Protein AF-A0A7X7E2N7-F1 (afdb_monomer_lite)

Structure (mmCIF, N/CA/C/O backbone):
data_AF-A0A7X7E2N7-F1
#
_entry.id   AF-A0A7X7E2N7-F1
#
loop_
_atom_site.group_PDB
_atom_site.id
_atom_site.type_symbol
_atom_site.label_atom_id
_atom_site.label_alt_id
_atom_site.label_comp_id
_atom_site.label_asym_id
_atom_site.label_entity_id
_atom_site.label_seq_id
_atom_site.pdbx_PDB_ins_code
_atom_site.Cartn_x
_atom_site.Cartn_y
_atom_site.Cartn_z
_atom_site.occupancy
_atom_site.B_iso_or_equiv
_atom_site.auth_seq_id
_atom_site.auth_comp_id
_atom_site.auth_asym_id
_atom_site.auth_atom_id
_atom_site.pdbx_PDB_model_num
ATOM 1 N N . PHE A 1 1 ? 49.249 -24.621 -58.597 1.00 88.44 1 PHE A N 1
ATOM 2 C CA . PHE A 1 1 ? 50.217 -24.318 -57.526 1.00 88.44 1 PHE A CA 1
ATOM 3 C C . PHE A 1 1 ? 51.437 -25.169 -57.790 1.00 88.44 1 PHE A C 1
ATOM 5 O O . PHE A 1 1 ? 51.262 -26.359 -58.023 1.00 88.44 1 PHE A O 1
ATOM 12 N N . GLU A 1 2 ? 52.615 -24.564 -57.828 1.00 88.25 2 GLU A N 1
ATOM 13 C CA . GLU A 1 2 ? 53.865 -25.257 -58.144 1.00 88.25 2 GLU A CA 1
ATOM 14 C C . GLU A 1 2 ? 54.800 -25.281 -56.936 1.00 88.25 2 GLU A C 1
ATOM 16 O O . GLU A 1 2 ? 55.259 -26.348 -56.537 1.00 88.25 2 GLU A O 1
ATOM 21 N N . SER A 1 3 ? 55.047 -24.126 -56.313 1.00 88.25 3 SER A N 1
ATOM 22 C CA . SER A 1 3 ? 55.969 -24.046 -55.184 1.00 88.25 3 SER A CA 1
ATOM 23 C C . SER A 1 3 ? 55.668 -22.880 -54.244 1.00 88.25 3 SER A C 1
ATOM 25 O O . SER A 1 3 ? 54.955 -21.927 -54.576 1.00 88.25 3 SER A O 1
ATOM 27 N N . LYS A 1 4 ? 56.218 -22.988 -53.031 1.00 90.25 4 LYS A N 1
ATOM 28 C CA . LYS A 1 4 ? 56.253 -21.931 -52.022 1.00 90.25 4 LYS A CA 1
ATOM 29 C C . LYS A 1 4 ? 57.708 -21.670 -51.645 1.00 90.25 4 LYS A C 1
ATOM 31 O O . LYS A 1 4 ? 58.388 -22.587 -51.190 1.00 90.25 4 LYS A O 1
ATOM 36 N N . ILE A 1 5 ? 58.147 -20.425 -51.773 1.00 87.94 5 ILE A N 1
ATOM 37 C CA . ILE A 1 5 ? 59.487 -19.965 -51.399 1.00 87.94 5 ILE A CA 1
ATOM 38 C C . ILE A 1 5 ? 59.343 -19.090 -50.155 1.00 87.94 5 ILE A C 1
ATOM 40 O O . ILE A 1 5 ? 58.455 -18.244 -50.083 1.00 87.94 5 ILE A O 1
ATOM 44 N N . SER A 1 6 ? 60.167 -19.332 -49.138 1.00 86.44 6 SER A N 1
ATOM 45 C CA . SER A 1 6 ? 60.162 -18.536 -47.904 1.00 86.44 6 SER A CA 1
ATOM 46 C C . SER A 1 6 ? 61.447 -17.728 -47.847 1.00 86.44 6 SER A C 1
ATOM 48 O O . SER A 1 6 ? 62.524 -18.308 -47.985 1.00 86.44 6 SER A O 1
ATOM 50 N N . ALA A 1 7 ? 61.339 -16.415 -47.665 1.00 85.12 7 ALA A N 1
ATOM 51 C CA . ALA A 1 7 ? 62.509 -15.563 -47.530 1.00 85.12 7 ALA A CA 1
ATOM 52 C C . ALA A 1 7 ? 63.216 -15.814 -46.179 1.00 85.12 7 ALA A C 1
ATOM 54 O O . ALA A 1 7 ? 62.546 -16.088 -45.175 1.00 85.12 7 ALA A O 1
ATOM 55 N N . PRO A 1 8 ? 64.555 -15.687 -46.104 1.00 78.56 8 PRO A N 1
ATOM 56 C CA . PRO A 1 8 ? 65.302 -15.817 -44.848 1.00 78.56 8 PRO A CA 1
ATOM 57 C C . PRO A 1 8 ? 64.934 -14.774 -43.784 1.00 78.56 8 PRO A C 1
ATOM 59 O O . PRO A 1 8 ? 65.150 -15.009 -42.597 1.00 78.56 8 PRO A O 1
ATOM 62 N N . ASN A 1 9 ? 64.342 -13.644 -44.187 1.00 76.50 9 ASN A N 1
ATOM 63 C CA . ASN A 1 9 ? 63.790 -12.656 -43.261 1.00 76.50 9 ASN A CA 1
ATOM 64 C C . ASN A 1 9 ? 62.534 -13.170 -42.525 1.00 76.50 9 ASN A C 1
ATOM 66 O O . ASN A 1 9 ? 62.132 -12.582 -41.535 1.00 76.50 9 ASN A O 1
ATOM 70 N N . GLY A 1 10 ? 61.900 -14.267 -42.946 1.00 78.12 10 GLY A N 1
ATOM 71 C CA . GLY A 1 10 ? 60.706 -14.808 -42.289 1.00 78.12 10 GLY A CA 1
ATOM 72 C C . GLY A 1 10 ? 59.419 -13.984 -42.462 1.00 78.12 10 GLY A C 1
ATOM 73 O O . GLY A 1 10 ? 58.369 -14.448 -42.010 1.00 78.12 10 GLY A O 1
ATOM 74 N N . GLU A 1 11 ? 59.484 -12.823 -43.123 1.00 83.00 11 GLU A N 1
ATOM 75 C CA . GLU A 1 11 ? 58.370 -11.899 -43.396 1.00 83.00 11 GLU A CA 1
ATOM 76 C C . GLU A 1 11 ? 57.688 -12.204 -44.721 1.00 83.00 11 GLU A C 1
ATOM 78 O O . GLU A 1 11 ? 56.456 -12.192 -44.795 1.00 83.00 11 GLU A O 1
ATOM 83 N N . ASP A 1 12 ? 58.483 -12.531 -45.740 1.00 87.31 12 ASP A N 1
ATOM 84 C CA . ASP A 1 12 ? 58.002 -12.657 -47.107 1.00 87.31 12 ASP A CA 1
ATOM 85 C C . ASP A 1 12 ? 57.878 -14.119 -47.539 1.00 87.31 12 ASP A C 1
ATOM 87 O O . ASP A 1 12 ? 58.777 -14.952 -47.372 1.00 87.31 12 ASP A O 1
ATOM 91 N N . TYR A 1 13 ? 56.741 -14.422 -48.157 1.00 89.00 13 TYR A N 1
ATOM 92 C CA . TYR A 1 13 ? 56.461 -15.708 -48.777 1.00 89.00 13 TYR A CA 1
ATOM 93 C C . TYR A 1 13 ? 56.105 -15.499 -50.238 1.00 89.00 13 TYR A C 1
ATOM 95 O O . TYR A 1 13 ? 55.220 -14.712 -50.558 1.00 89.00 13 TYR A O 1
ATOM 103 N N . GLN A 1 14 ? 56.745 -16.253 -51.122 1.00 89.44 14 GLN A N 1
ATOM 104 C CA . GLN A 1 14 ? 56.416 -16.271 -52.536 1.00 89.44 14 GLN A CA 1
ATOM 105 C C . GLN A 1 14 ? 55.641 -17.539 -52.872 1.00 89.44 14 GLN A C 1
ATOM 107 O O . GLN A 1 14 ? 56.080 -18.645 -52.553 1.00 89.44 14 GLN A O 1
ATOM 112 N N . TYR A 1 15 ? 54.497 -17.392 -53.529 1.00 91.25 15 TYR A N 1
ATOM 113 C CA . TYR A 1 15 ? 53.698 -18.499 -54.038 1.00 91.25 15 TYR A CA 1
ATOM 114 C C . TYR A 1 15 ? 53.733 -18.483 -55.560 1.00 91.25 15 TYR A C 1
ATOM 116 O O . TYR A 1 15 ? 53.374 -17.485 -56.185 1.00 91.25 15 TYR A O 1
ATOM 124 N N . VAL A 1 16 ? 54.154 -19.599 -56.146 1.00 90.94 16 VAL A N 1
ATOM 125 C CA . VAL A 1 16 ? 54.342 -19.742 -57.588 1.00 90.94 16 VAL A CA 1
ATOM 126 C C . VAL A 1 16 ? 53.242 -20.634 -58.153 1.00 90.94 16 VAL A C 1
ATOM 128 O O . VAL A 1 16 ? 52.988 -21.745 -57.669 1.00 90.94 16 VAL A O 1
ATOM 131 N N . PHE A 1 17 ? 52.566 -20.142 -59.186 1.00 91.50 17 PHE A N 1
ATOM 132 C CA . PHE A 1 17 ? 51.506 -20.845 -59.893 1.00 91.50 17 PHE A CA 1
ATOM 133 C C . PHE A 1 17 ? 51.853 -20.931 -61.371 1.00 91.50 17 PHE A C 1
ATOM 135 O O . PHE A 1 17 ? 51.845 -19.923 -62.067 1.00 91.50 17 PHE A O 1
ATOM 142 N N . TYR A 1 18 ? 52.094 -22.143 -61.856 1.00 90.38 18 TYR A N 1
ATOM 143 C CA . TYR A 1 18 ? 52.376 -22.389 -63.262 1.00 90.38 18 TYR A CA 1
ATOM 144 C C . TYR A 1 18 ? 51.200 -23.062 -63.969 1.00 90.38 18 TYR A C 1
ATOM 146 O O . TYR A 1 18 ? 50.598 -24.004 -63.444 1.00 90.38 18 TYR A O 1
ATOM 154 N N . ASN A 1 19 ? 50.877 -22.561 -65.160 1.00 90.00 19 ASN A N 1
ATOM 155 C CA . ASN A 1 19 ? 49.912 -23.147 -66.078 1.00 90.00 19 ASN A CA 1
ATOM 156 C C . ASN A 1 19 ? 50.657 -23.802 -67.249 1.00 90.00 19 ASN A C 1
ATOM 158 O O . ASN A 1 19 ? 51.268 -23.120 -68.070 1.00 90.00 19 ASN A O 1
ATOM 162 N N . GLN A 1 20 ? 50.559 -25.129 -67.336 1.00 82.50 20 GLN A N 1
ATOM 163 C CA . GLN A 1 20 ? 51.246 -25.932 -68.348 1.00 82.50 20 GLN A CA 1
ATOM 164 C C . GLN A 1 20 ? 50.725 -25.699 -69.774 1.00 82.50 20 GLN A C 1
ATOM 166 O O . GLN A 1 20 ? 51.493 -25.855 -70.717 1.00 82.50 20 GLN A O 1
ATOM 171 N N . ASN A 1 21 ? 49.452 -25.326 -69.943 1.00 82.56 21 ASN A N 1
ATOM 172 C CA . ASN A 1 21 ? 48.845 -25.178 -71.271 1.00 82.56 21 ASN A CA 1
ATOM 173 C C . ASN A 1 21 ? 49.310 -23.899 -71.975 1.00 82.56 21 ASN A C 1
ATOM 175 O O . ASN A 1 21 ? 49.586 -23.919 -73.170 1.00 82.56 21 ASN A O 1
ATOM 179 N N . ASP A 1 22 ? 49.418 -22.806 -71.217 1.00 81.50 22 ASP A N 1
ATOM 180 C CA . ASP A 1 22 ? 49.741 -21.477 -71.750 1.00 81.50 22 ASP A CA 1
ATOM 181 C C . ASP A 1 22 ? 51.204 -21.074 -71.488 1.00 81.50 22 ASP A C 1
ATOM 183 O O . ASP A 1 22 ? 51.667 -20.041 -71.965 1.00 81.50 22 ASP A O 1
ATOM 187 N N . GLY A 1 23 ? 51.945 -21.862 -70.698 1.00 83.25 23 GLY A N 1
ATOM 188 C CA . GLY A 1 23 ? 53.323 -21.559 -70.300 1.00 83.25 23 GLY A CA 1
ATOM 189 C C . GLY A 1 23 ? 53.454 -20.337 -69.382 1.00 83.25 23 GLY A C 1
ATOM 190 O O . GLY A 1 23 ? 54.549 -19.801 -69.228 1.00 83.25 23 GLY A O 1
ATOM 191 N N . ILE A 1 24 ? 52.352 -19.884 -68.778 1.00 88.19 24 ILE A N 1
ATOM 192 C CA . ILE A 1 24 ? 52.303 -18.694 -67.923 1.00 88.19 24 ILE A CA 1
ATOM 193 C C . ILE A 1 24 ? 52.565 -19.087 -66.468 1.00 88.19 24 ILE A C 1
ATOM 195 O O . ILE A 1 24 ? 51.951 -20.007 -65.925 1.00 88.19 24 ILE A O 1
ATOM 199 N N . CYS A 1 25 ? 53.442 -18.331 -65.820 1.00 89.75 25 CYS A N 1
ATOM 200 C CA . CYS A 1 25 ? 53.731 -18.369 -64.399 1.00 89.75 25 CYS A CA 1
ATOM 201 C C . CYS A 1 25 ? 53.221 -17.087 -63.723 1.00 89.75 25 CYS A C 1
ATOM 203 O O . CYS A 1 25 ? 53.472 -15.974 -64.189 1.00 89.75 25 CYS A O 1
ATOM 205 N N . VAL A 1 26 ? 52.500 -17.251 -62.616 1.00 91.25 26 VAL A N 1
ATOM 206 C CA . VAL A 1 26 ? 52.047 -16.168 -61.744 1.00 91.25 26 VAL A CA 1
ATOM 207 C C . VAL A 1 26 ? 52.734 -16.319 -60.398 1.00 91.25 26 VAL A C 1
ATOM 209 O O . VAL A 1 26 ? 52.592 -17.339 -59.722 1.00 91.25 26 VAL A O 1
ATOM 212 N N . ILE A 1 27 ? 53.461 -15.281 -60.008 1.00 91.00 27 ILE A N 1
ATOM 213 C CA . ILE A 1 27 ? 54.219 -15.220 -58.768 1.00 91.00 27 ILE A CA 1
ATOM 214 C C . ILE A 1 27 ? 53.540 -14.199 -57.851 1.00 91.00 27 ILE A C 1
ATOM 216 O O . ILE A 1 27 ? 53.395 -13.026 -58.201 1.00 91.00 27 ILE A O 1
ATOM 220 N N . LEU A 1 28 ? 53.109 -14.660 -56.679 1.00 91.38 28 LEU A N 1
ATOM 221 C CA . LEU A 1 28 ? 52.472 -13.844 -55.649 1.00 91.38 28 LEU A CA 1
ATOM 222 C C . LEU A 1 28 ? 53.408 -13.709 -54.453 1.00 91.38 28 LEU A C 1
ATOM 224 O O . LEU A 1 28 ? 53.694 -14.704 -53.788 1.00 91.38 28 LEU A O 1
ATOM 228 N N . SER A 1 29 ? 53.848 -12.488 -54.163 1.00 89.25 29 SER A N 1
ATOM 229 C CA . SER A 1 29 ? 54.588 -12.177 -52.940 1.00 89.25 29 SER A CA 1
ATOM 230 C C . SER A 1 29 ? 53.603 -11.764 -51.850 1.00 89.25 29 SER A C 1
ATOM 232 O O . SER A 1 29 ? 52.758 -10.899 -52.067 1.00 89.25 29 SER A O 1
ATOM 234 N N . TYR A 1 30 ? 53.680 -12.413 -50.695 1.00 88.38 30 TYR A N 1
ATOM 235 C CA . TYR A 1 30 ? 52.853 -12.148 -49.526 1.00 88.38 30 TYR A CA 1
ATOM 236 C C . TYR A 1 30 ? 53.739 -11.726 -48.360 1.00 88.38 30 TYR A C 1
ATOM 238 O O . TYR A 1 30 ? 54.593 -12.509 -47.933 1.00 88.38 30 TYR A O 1
ATOM 246 N N . ASN A 1 31 ? 53.486 -10.535 -47.822 1.00 86.81 31 ASN A N 1
ATOM 247 C CA . ASN A 1 31 ? 54.137 -10.058 -46.611 1.00 86.81 31 ASN A CA 1
ATOM 248 C C . ASN A 1 31 ? 53.268 -10.382 -45.388 1.00 86.81 31 ASN A C 1
ATOM 250 O O . ASN A 1 31 ? 52.104 -9.980 -45.294 1.00 86.81 31 ASN A O 1
ATOM 254 N N . CYS A 1 32 ? 53.836 -11.127 -44.441 1.00 84.38 32 CYS A N 1
ATOM 255 C CA . CYS A 1 32 ? 53.132 -11.606 -43.255 1.00 84.38 32 CYS A CA 1
ATOM 256 C C . CYS A 1 32 ? 52.776 -10.478 -42.274 1.00 84.38 32 CYS A C 1
ATOM 258 O O . CYS A 1 32 ? 51.714 -10.529 -41.655 1.00 84.38 32 CYS A O 1
ATOM 260 N N . ILE A 1 33 ? 53.633 -9.458 -42.150 1.00 81.94 33 ILE A N 1
ATOM 261 C CA . ILE A 1 33 ? 53.433 -8.332 -41.228 1.00 81.94 33 ILE A CA 1
ATOM 262 C C . ILE A 1 33 ? 52.341 -7.406 -41.757 1.00 81.94 33 ILE A C 1
ATOM 264 O O . ILE A 1 33 ? 51.428 -7.038 -41.022 1.00 81.94 33 ILE A O 1
ATOM 268 N N . GLU A 1 34 ? 52.410 -7.045 -43.037 1.00 82.31 34 GLU A N 1
ATOM 269 C CA . GLU A 1 34 ? 51.413 -6.187 -43.678 1.00 82.31 34 GLU A CA 1
ATOM 270 C C . GLU A 1 34 ? 50.100 -6.912 -43.991 1.00 82.31 34 GLU A C 1
ATOM 272 O O . GLU A 1 34 ? 49.089 -6.251 -44.228 1.00 82.31 34 GLU A O 1
ATOM 277 N N . GLN A 1 35 ? 50.110 -8.250 -43.984 1.00 79.94 35 GLN A N 1
ATOM 278 C CA . GLN A 1 35 ? 48.997 -9.114 -44.396 1.00 79.94 35 GLN A CA 1
ATOM 279 C C . GLN A 1 35 ? 48.480 -8.781 -45.796 1.00 79.94 35 GLN A C 1
ATOM 281 O O . GLN A 1 35 ? 47.276 -8.773 -46.064 1.00 79.94 35 GLN A O 1
ATOM 286 N N . LYS A 1 36 ? 49.412 -8.494 -46.703 1.00 83.50 36 LYS A N 1
ATOM 287 C CA . LYS A 1 36 ? 49.116 -8.012 -48.046 1.00 83.50 36 LYS A CA 1
ATOM 288 C C . LYS A 1 36 ? 49.822 -8.866 -49.088 1.00 83.50 36 LYS A C 1
ATOM 290 O O . LYS A 1 36 ? 50.952 -9.309 -48.893 1.00 83.50 36 LYS A O 1
ATOM 295 N N . ILE A 1 37 ? 49.121 -9.098 -50.194 1.00 86.19 37 ILE A N 1
ATOM 296 C CA . ILE A 1 37 ? 49.697 -9.663 -51.413 1.00 86.19 37 ILE A CA 1
ATOM 297 C C . ILE A 1 37 ? 50.108 -8.492 -52.306 1.00 86.19 37 ILE A C 1
ATOM 299 O O . ILE A 1 37 ? 49.290 -7.611 -52.590 1.00 86.19 37 ILE A O 1
ATOM 303 N N . ASP A 1 38 ? 51.366 -8.482 -52.729 1.00 84.81 38 ASP A N 1
ATOM 304 C CA . ASP A 1 38 ? 51.886 -7.498 -53.672 1.00 84.81 38 ASP A CA 1
ATOM 305 C C . ASP A 1 38 ? 51.352 -7.724 -55.087 1.00 84.81 38 ASP A C 1
ATOM 307 O O . ASP A 1 38 ? 50.718 -8.734 -55.398 1.00 84.81 38 ASP A O 1
ATOM 311 N N . THR A 1 39 ? 51.613 -6.758 -55.969 1.00 85.06 39 THR A N 1
ATOM 312 C CA . THR A 1 39 ? 51.197 -6.843 -57.373 1.00 85.06 39 THR A CA 1
ATOM 313 C C . THR A 1 39 ? 51.708 -8.153 -57.993 1.00 85.06 39 THR A C 1
ATOM 315 O O . THR A 1 39 ? 52.923 -8.358 -58.027 1.00 85.06 39 THR A O 1
ATOM 318 N N . PRO A 1 40 ? 50.817 -9.030 -58.497 1.00 88.81 40 PRO A N 1
ATOM 319 C CA . PRO A 1 40 ? 51.213 -10.310 -59.073 1.00 88.81 40 PRO A CA 1
ATOM 320 C C . PRO A 1 40 ? 52.209 -10.135 -60.219 1.00 88.81 40 PRO A C 1
ATOM 322 O O . PRO A 1 40 ? 51.950 -9.391 -61.169 1.00 88.81 40 PRO A O 1
ATOM 325 N N . LEU A 1 41 ? 53.325 -10.859 -60.166 1.00 88.56 41 LEU A N 1
ATOM 326 C CA . LEU A 1 41 ? 54.289 -10.889 -61.260 1.00 88.56 41 LEU A CA 1
ATOM 327 C C . LEU A 1 41 ? 53.883 -12.000 -62.230 1.00 88.56 41 LEU A C 1
ATOM 329 O O . LEU A 1 41 ? 53.875 -13.177 -61.875 1.00 88.56 41 LEU A O 1
ATOM 333 N N . ILE A 1 42 ? 53.518 -11.613 -63.452 1.00 89.19 42 ILE A N 1
ATOM 334 C CA . ILE A 1 42 ? 53.109 -12.536 -64.516 1.00 89.19 42 ILE A CA 1
ATOM 335 C C . ILE A 1 42 ? 54.256 -12.661 -65.519 1.00 89.19 42 ILE A C 1
ATOM 337 O O . ILE A 1 42 ? 54.611 -11.690 -66.196 1.00 89.19 42 ILE A O 1
ATOM 341 N N . CYS A 1 43 ? 54.819 -13.859 -65.631 1.00 89.38 43 CYS A N 1
ATOM 342 C CA . CYS A 1 43 ? 55.962 -14.176 -66.484 1.00 89.38 43 CYS A CA 1
ATOM 343 C C . CYS A 1 43 ? 55.756 -15.517 -67.209 1.00 89.38 43 CYS A C 1
ATOM 345 O O . CYS A 1 43 ? 54.814 -16.241 -66.927 1.00 89.38 43 CYS A O 1
ATOM 347 N N . HIS A 1 44 ? 56.620 -15.849 -68.165 1.00 88.69 44 HIS A N 1
ATOM 348 C CA . HIS A 1 44 ? 56.610 -17.134 -68.890 1.00 88.69 44 HIS A CA 1
ATOM 349 C C . HIS A 1 44 ? 57.790 -18.035 -68.487 1.00 88.69 44 HIS A C 1
ATOM 351 O O . HIS A 1 44 ? 57.910 -19.172 -68.928 1.00 88.69 44 HIS A O 1
ATOM 357 N N . GLY A 1 45 ? 58.672 -17.520 -67.632 1.00 86.88 45 GLY A N 1
ATOM 358 C CA . GLY A 1 45 ? 59.757 -18.250 -66.995 1.00 86.88 45 GLY A CA 1
ATOM 359 C C . GLY A 1 45 ? 60.427 -17.358 -65.959 1.00 86.88 45 GLY A C 1
ATOM 360 O O . GLY A 1 45 ? 60.437 -16.133 -66.109 1.00 86.88 45 GLY A O 1
ATOM 361 N N . PHE A 1 46 ? 60.965 -17.959 -64.904 1.00 90.31 46 PHE A N 1
ATOM 362 C CA . PHE A 1 46 ? 61.772 -17.244 -63.925 1.00 90.31 46 PHE A CA 1
ATOM 363 C C . PHE A 1 46 ? 62.895 -18.126 -63.385 1.00 90.31 46 PHE A C 1
ATOM 365 O O . PHE A 1 46 ? 62.813 -19.352 -63.444 1.00 90.31 46 PHE A O 1
ATOM 372 N N . SER A 1 47 ? 63.938 -17.492 -62.859 1.00 90.12 47 SER A N 1
ATOM 373 C CA . SER A 1 47 ? 65.005 -18.154 -62.110 1.00 90.12 47 SER A CA 1
ATOM 374 C C . SER A 1 47 ? 65.370 -17.297 -60.908 1.00 90.12 47 SER A C 1
ATOM 376 O O . SER A 1 47 ? 65.464 -16.078 -61.038 1.00 90.12 47 SER A O 1
ATOM 378 N N . LEU A 1 48 ? 65.578 -17.930 -59.756 1.00 89.06 48 LEU A N 1
ATOM 379 C CA . LEU A 1 48 ? 65.986 -17.280 -58.513 1.00 89.06 48 LEU A CA 1
ATOM 380 C C . LEU A 1 48 ? 67.403 -17.734 -58.156 1.00 89.06 48 LEU A C 1
ATOM 382 O O . LEU A 1 48 ? 67.665 -18.935 -58.098 1.00 89.06 48 LEU A O 1
ATOM 386 N N . PHE A 1 49 ? 68.308 -16.785 -57.946 1.00 89.12 49 PHE A N 1
ATOM 387 C CA . PHE A 1 49 ? 69.692 -17.042 -57.561 1.00 89.12 49 PHE A CA 1
ATOM 388 C C . PHE A 1 49 ? 69.879 -16.997 -56.043 1.00 89.12 49 PHE A C 1
ATOM 390 O O . PHE A 1 49 ? 69.093 -16.392 -55.315 1.00 89.12 49 PHE A O 1
ATOM 397 N N . ASP A 1 50 ? 70.965 -17.610 -55.562 1.00 85.25 50 ASP A N 1
ATOM 398 C CA . ASP A 1 50 ? 71.248 -17.732 -54.127 1.00 85.25 50 ASP A CA 1
ATOM 399 C C . ASP A 1 50 ? 71.336 -16.376 -53.406 1.00 85.25 50 ASP A C 1
ATOM 401 O O . ASP A 1 50 ? 70.968 -16.288 -52.235 1.00 85.25 50 ASP A O 1
ATOM 405 N N . ASN A 1 51 ? 71.769 -15.325 -54.109 1.00 82.06 51 ASN A N 1
ATOM 406 C CA . ASN A 1 51 ? 71.896 -13.947 -53.621 1.00 82.06 51 ASN A CA 1
ATOM 407 C C . ASN A 1 51 ? 70.579 -13.143 -53.621 1.00 82.06 51 ASN A C 1
ATOM 409 O O . ASN A 1 51 ? 70.596 -11.949 -53.313 1.00 82.06 51 ASN A O 1
ATOM 413 N N . GLY A 1 52 ? 69.456 -13.769 -53.982 1.00 84.56 52 GLY A N 1
ATOM 414 C CA . GLY A 1 52 ? 68.144 -13.127 -54.064 1.00 84.56 52 GLY A CA 1
ATOM 415 C C . GLY A 1 52 ? 67.871 -12.391 -55.377 1.00 84.56 52 GLY A C 1
ATOM 416 O O . GLY A 1 52 ? 66.802 -11.791 -55.516 1.00 84.56 52 GLY A O 1
ATOM 417 N N . GLU A 1 53 ? 68.781 -12.429 -56.356 1.00 89.00 53 GLU A N 1
ATOM 418 C CA . GLU A 1 53 ? 68.496 -11.928 -57.704 1.00 89.00 53 GLU A CA 1
ATOM 419 C C . GLU A 1 53 ? 67.502 -12.859 -58.411 1.00 89.00 53 GLU A C 1
ATOM 421 O O . GLU A 1 53 ? 67.703 -14.069 -58.509 1.00 89.00 53 GLU A O 1
ATOM 426 N N . MET A 1 54 ? 66.416 -12.290 -58.926 1.00 89.81 54 MET A N 1
ATOM 427 C CA . MET A 1 54 ? 65.379 -13.002 -59.661 1.00 89.81 54 MET A CA 1
ATOM 428 C C . MET A 1 54 ? 65.330 -12.505 -61.103 1.00 89.81 54 MET A C 1
ATOM 430 O O . MET A 1 54 ? 65.095 -11.323 -61.363 1.00 89.81 54 MET A O 1
ATOM 434 N N . LEU A 1 55 ? 65.513 -13.421 -62.051 1.00 90.94 55 LEU A N 1
ATOM 435 C CA . LEU A 1 55 ? 65.316 -13.160 -63.472 1.00 90.94 55 LEU A CA 1
ATOM 436 C C . LEU A 1 55 ? 63.892 -13.515 -63.858 1.00 90.94 55 LEU A C 1
ATOM 438 O O . LEU A 1 55 ? 63.455 -14.640 -63.631 1.00 90.94 55 LEU A O 1
ATOM 442 N N . LEU A 1 56 ? 63.196 -12.576 -64.490 1.00 89.75 56 LEU A N 1
ATOM 443 C CA . LEU 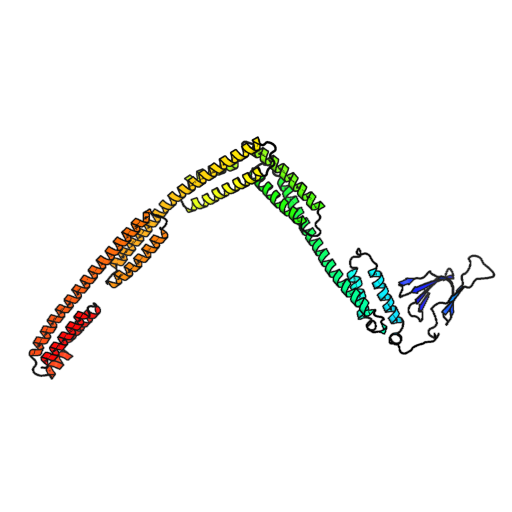A 1 56 ? 61.875 -12.784 -65.064 1.00 89.75 56 LEU A CA 1
ATOM 444 C C . LEU A 1 56 ? 61.955 -12.689 -66.583 1.00 89.75 56 LEU A C 1
ATOM 446 O O . LEU A 1 56 ? 62.423 -11.694 -67.143 1.00 89.75 56 LEU A O 1
ATOM 450 N N . PHE A 1 57 ? 61.431 -13.712 -67.245 1.00 88.50 57 PHE A N 1
ATOM 451 C CA . PHE A 1 57 ? 61.227 -13.728 -68.682 1.00 88.50 57 PHE A CA 1
ATOM 452 C C . PHE A 1 57 ? 59.748 -13.527 -68.993 1.00 88.50 57 PHE A C 1
ATOM 454 O O . PHE A 1 57 ? 58.888 -14.267 -68.510 1.00 88.50 57 PHE A O 1
ATOM 461 N N . LYS A 1 58 ? 59.438 -12.544 -69.837 1.00 84.94 58 LYS A N 1
ATOM 462 C CA . LYS A 1 58 ? 58.081 -12.315 -70.329 1.00 84.94 58 LYS A CA 1
ATOM 463 C C . LYS A 1 58 ? 58.073 -12.461 -71.845 1.00 84.94 58 LYS A C 1
ATOM 465 O O . LYS A 1 58 ? 58.682 -11.656 -72.543 1.00 84.94 58 LYS A O 1
ATOM 470 N N . ALA A 1 59 ? 57.386 -13.489 -72.336 1.00 80.94 59 ALA A N 1
ATOM 471 C CA . ALA A 1 59 ? 57.160 -13.654 -73.761 1.00 80.94 59 ALA A CA 1
ATOM 472 C C . ALA A 1 59 ? 56.235 -12.545 -74.282 1.00 80.94 59 ALA A C 1
ATOM 474 O O . ALA A 1 59 ? 55.304 -12.110 -73.597 1.00 80.94 59 ALA A O 1
ATOM 475 N N . GLU A 1 60 ? 56.516 -12.088 -75.497 1.00 78.38 60 GLU A N 1
ATOM 476 C CA . GLU A 1 60 ? 55.648 -11.179 -76.238 1.00 78.38 60 GLU A CA 1
ATOM 477 C C . GLU A 1 60 ? 54.706 -11.988 -77.139 1.00 78.38 60 GLU A C 1
ATOM 479 O O . GLU A 1 60 ? 55.015 -13.118 -77.512 1.00 78.38 60 GLU A O 1
ATOM 484 N N . ALA A 1 61 ? 53.548 -11.417 -77.484 1.00 75.88 61 ALA A N 1
ATOM 485 C CA . ALA A 1 61 ? 52.527 -12.114 -78.272 1.00 75.88 61 ALA A CA 1
ATOM 486 C C . ALA A 1 61 ? 52.968 -12.420 -79.718 1.00 75.88 61 ALA A C 1
ATOM 488 O O . ALA A 1 61 ? 52.438 -13.336 -80.341 1.00 75.88 61 ALA A O 1
ATOM 489 N N . GLU A 1 62 ? 53.938 -11.668 -80.248 1.00 78.81 62 GLU A N 1
ATOM 490 C CA . GLU A 1 62 ? 54.498 -11.863 -81.585 1.00 78.81 62 GLU A CA 1
ATOM 491 C C . GLU A 1 62 ? 55.940 -12.397 -81.498 1.00 78.81 62 GLU A C 1
ATOM 493 O O . GLU A 1 62 ? 56.714 -11.918 -80.664 1.00 78.81 62 GLU A O 1
ATOM 498 N N . PRO A 1 63 ? 56.348 -13.347 -82.361 1.00 79.25 63 PRO A N 1
ATOM 499 C CA . PRO A 1 63 ? 57.722 -13.844 -82.397 1.00 79.25 63 PRO A CA 1
ATOM 500 C C . PRO A 1 63 ? 58.733 -12.732 -82.709 1.00 79.25 63 PRO A C 1
ATOM 502 O O . PRO A 1 63 ? 58.587 -12.007 -83.695 1.00 79.25 63 PRO A O 1
ATOM 505 N N . ARG A 1 64 ? 59.794 -12.620 -81.903 1.00 79.06 64 ARG A N 1
ATOM 506 C CA . ARG A 1 64 ? 60.885 -11.652 -82.098 1.00 79.06 64 ARG A CA 1
ATOM 507 C C . ARG A 1 64 ? 62.246 -12.297 -81.861 1.00 79.06 64 ARG A C 1
ATOM 509 O O . ARG A 1 64 ? 62.363 -13.261 -81.118 1.00 79.06 64 ARG A O 1
ATOM 516 N N . ASN A 1 65 ? 63.282 -11.725 -82.474 1.00 78.50 65 ASN A N 1
ATOM 517 C CA . ASN A 1 65 ? 64.666 -12.205 -82.350 1.00 78.50 65 ASN A CA 1
ATOM 518 C C . ASN A 1 65 ? 65.370 -11.730 -81.066 1.00 78.50 65 ASN A C 1
ATOM 520 O O . ASN A 1 65 ? 66.455 -12.208 -80.749 1.00 78.50 65 ASN A O 1
ATOM 524 N N . SER A 1 66 ? 64.790 -10.761 -80.356 1.00 80.62 66 SER A N 1
ATOM 525 C CA . SER A 1 66 ? 65.314 -10.217 -79.104 1.00 80.62 66 SER A CA 1
ATOM 526 C C . SER A 1 66 ? 64.205 -10.225 -78.063 1.00 80.62 66 SER A C 1
ATOM 528 O O . SER A 1 66 ? 63.081 -9.816 -78.361 1.00 80.62 66 SER A O 1
ATOM 530 N N . HIS A 1 67 ? 64.528 -10.679 -76.855 1.00 81.62 67 HIS A N 1
ATOM 531 C CA . HIS A 1 67 ? 63.609 -10.713 -75.728 1.00 81.62 67 HIS A CA 1
ATOM 532 C C . HIS A 1 67 ? 64.180 -9.939 -74.545 1.00 81.62 67 HIS A C 1
ATOM 534 O O . HIS A 1 67 ? 65.371 -10.024 -74.246 1.00 81.62 67 HIS A O 1
ATOM 540 N N . VAL A 1 68 ? 63.311 -9.211 -73.845 1.00 82.06 68 VAL A N 1
ATOM 541 C CA . VAL A 1 68 ? 63.680 -8.476 -72.635 1.00 82.06 68 VAL A CA 1
ATOM 542 C C . VAL A 1 68 ? 63.611 -9.413 -71.432 1.00 82.06 68 VAL A C 1
ATOM 544 O O . VAL A 1 68 ? 62.575 -10.023 -71.165 1.00 82.06 68 VAL A O 1
ATOM 547 N N . ILE A 1 69 ? 64.711 -9.493 -70.688 1.00 87.31 69 ILE A N 1
ATOM 548 C CA . ILE A 1 69 ? 64.771 -10.146 -69.378 1.00 87.31 69 ILE A CA 1
ATOM 549 C C . ILE A 1 69 ? 64.807 -9.048 -68.322 1.00 87.31 69 ILE A C 1
ATOM 551 O O . ILE A 1 69 ? 65.577 -8.094 -68.438 1.00 87.31 69 ILE A O 1
ATOM 555 N N . GLN A 1 70 ? 63.967 -9.172 -67.300 1.00 88.31 70 GLN A N 1
ATOM 556 C CA . GLN A 1 70 ? 63.974 -8.262 -66.160 1.00 88.31 70 GLN A CA 1
ATOM 557 C C . GLN A 1 70 ? 64.740 -8.894 -65.005 1.00 88.31 70 GLN A C 1
ATOM 559 O O . GLN A 1 70 ? 64.533 -10.066 -64.697 1.00 88.31 70 GLN A O 1
ATOM 564 N N . ILE A 1 71 ? 65.592 -8.103 -64.358 1.00 88.75 71 ILE A N 1
ATOM 565 C CA . ILE A 1 71 ? 66.339 -8.509 -63.168 1.00 88.75 71 ILE A CA 1
ATOM 566 C C . ILE A 1 71 ? 65.751 -7.762 -61.977 1.00 88.75 71 ILE A C 1
ATOM 568 O O . ILE A 1 71 ? 65.675 -6.534 -61.992 1.00 88.75 71 ILE A O 1
ATOM 572 N N . TRP A 1 72 ? 65.322 -8.508 -60.966 1.00 87.38 72 TRP A N 1
ATOM 573 C CA . TRP A 1 72 ? 64.763 -7.984 -59.728 1.00 87.38 72 TRP A CA 1
ATOM 574 C C . TRP A 1 72 ? 65.650 -8.408 -58.565 1.00 87.38 72 TRP A C 1
ATOM 576 O O . TRP A 1 72 ? 65.973 -9.585 -58.439 1.00 87.38 72 TRP A O 1
ATOM 586 N N . GLN A 1 73 ? 66.004 -7.477 -57.683 1.00 85.88 73 GLN A N 1
ATOM 587 C CA . GLN A 1 73 ? 66.564 -7.844 -56.386 1.00 85.88 73 GLN A CA 1
ATOM 588 C C . GLN A 1 73 ? 65.404 -8.172 -55.446 1.00 85.88 73 GLN A C 1
ATOM 590 O O . GLN A 1 73 ? 64.546 -7.323 -55.203 1.00 85.88 73 GLN A O 1
ATOM 595 N N . THR A 1 74 ? 65.364 -9.398 -54.934 1.00 86.19 74 THR A N 1
ATOM 596 C CA . THR A 1 74 ? 64.284 -9.885 -54.069 1.00 86.19 74 THR A CA 1
ATOM 597 C C . THR A 1 74 ? 64.817 -10.291 -52.692 1.00 86.19 74 THR A C 1
ATOM 599 O O . THR A 1 74 ? 66.012 -10.564 -52.555 1.00 86.19 74 THR A O 1
ATOM 602 N N . PRO A 1 75 ? 63.956 -10.356 -51.659 1.00 81.88 75 PRO A N 1
ATOM 603 C CA . PRO A 1 75 ? 64.348 -10.842 -50.334 1.00 81.88 75 PRO A CA 1
ATOM 604 C C . PRO A 1 75 ? 64.504 -12.376 -50.262 1.00 81.88 75 PRO A C 1
ATOM 606 O O . PRO A 1 75 ? 64.860 -12.909 -49.211 1.00 81.88 75 PRO A O 1
ATOM 609 N N . PHE A 1 76 ? 64.233 -13.110 -51.348 1.00 85.94 76 PHE A N 1
ATOM 610 C CA . PHE A 1 76 ? 64.241 -14.574 -51.377 1.00 85.94 76 PHE A CA 1
ATOM 611 C C . PHE A 1 76 ? 65.645 -15.123 -51.661 1.00 85.94 76 PHE A C 1
ATOM 613 O O . PHE A 1 76 ? 65.955 -15.514 -52.780 1.00 85.94 76 PHE A O 1
ATOM 620 N N . CYS A 1 77 ? 66.503 -15.161 -50.644 1.00 83.50 77 CYS A N 1
ATOM 621 C CA . CYS A 1 77 ? 67.839 -15.756 -50.762 1.00 83.50 77 CYS A CA 1
ATOM 622 C C . CYS A 1 77 ? 67.858 -17.234 -50.346 1.00 83.50 77 CYS A C 1
ATOM 624 O O . CYS A 1 77 ? 66.996 -17.710 -49.601 1.00 83.50 77 CYS A O 1
ATOM 626 N N . SER A 1 78 ? 68.882 -17.956 -50.798 1.00 79.12 78 SER A N 1
ATOM 627 C CA . SER A 1 78 ? 69.126 -19.343 -50.394 1.00 79.12 78 SER A CA 1
ATOM 628 C C . SER A 1 78 ? 69.477 -19.437 -48.901 1.00 79.12 78 SER A C 1
ATOM 630 O O . SER A 1 78 ? 70.130 -18.530 -48.380 1.00 79.12 78 SER A O 1
ATOM 632 N N . PRO A 1 79 ? 69.120 -20.528 -48.189 1.00 69.88 79 PRO A N 1
ATOM 633 C CA . PRO A 1 79 ? 69.439 -20.692 -46.764 1.00 69.88 79 PRO A CA 1
ATOM 634 C C . PRO A 1 79 ? 70.936 -20.601 -46.439 1.00 69.88 79 PRO A C 1
ATOM 636 O O . PRO A 1 79 ? 71.304 -20.287 -45.311 1.00 69.88 79 PRO A O 1
ATOM 639 N N . ASN A 1 80 ? 71.790 -20.878 -47.429 1.00 67.62 80 ASN A N 1
ATOM 640 C CA . ASN A 1 80 ? 73.247 -20.847 -47.304 1.00 67.62 80 ASN A CA 1
ATOM 641 C C . ASN A 1 80 ? 73.860 -19.484 -47.680 1.00 67.62 80 ASN A C 1
ATOM 643 O O . ASN A 1 80 ? 75.079 -19.330 -47.619 1.00 67.62 80 ASN A O 1
ATOM 647 N N . TYR A 1 81 ? 73.046 -18.506 -48.093 1.00 72.50 81 TYR A N 1
ATOM 648 C CA . TYR A 1 81 ? 73.510 -17.169 -48.447 1.00 72.50 81 TYR A CA 1
ATOM 649 C C . TYR A 1 81 ? 73.630 -16.295 -47.194 1.00 72.50 81 TYR A C 1
ATOM 651 O O . TYR A 1 81 ? 72.644 -15.816 -46.629 1.00 72.50 81 TYR A O 1
ATOM 659 N N . SER A 1 82 ? 74.866 -16.109 -46.740 1.00 58.91 82 SER A N 1
ATOM 660 C CA . SER A 1 82 ? 75.179 -15.367 -45.522 1.00 58.91 82 SER A CA 1
ATOM 661 C C . SER A 1 82 ? 75.129 -13.859 -45.762 1.00 58.91 82 SER A C 1
ATOM 663 O O . SER A 1 82 ? 76.063 -13.277 -46.311 1.00 58.91 82 SER A O 1
ATOM 665 N N . PHE A 1 83 ? 74.081 -13.197 -45.273 1.00 61.78 83 PHE A N 1
ATOM 666 C CA . PHE A 1 83 ? 74.173 -11.769 -44.967 1.00 61.78 83 PHE A CA 1
ATOM 667 C C . PHE A 1 83 ? 75.161 -11.592 -43.809 1.00 61.78 83 PHE A C 1
ATOM 669 O O . PHE A 1 83 ? 75.125 -12.363 -42.853 1.00 61.78 83 PHE A O 1
ATOM 676 N N . THR A 1 84 ? 76.066 -10.616 -43.889 1.00 56.50 84 THR A N 1
ATOM 677 C CA . THR A 1 84 ? 77.073 -10.335 -42.856 1.00 56.50 84 THR A CA 1
ATOM 678 C C . THR A 1 84 ? 76.386 -10.106 -41.502 1.00 56.50 84 THR A C 1
ATOM 680 O O . THR A 1 84 ? 75.836 -9.036 -41.245 1.00 56.50 84 THR A O 1
ATOM 683 N N . GLN A 1 85 ? 76.350 -11.129 -40.644 1.00 56.16 85 GLN A N 1
ATOM 684 C CA . GLN A 1 85 ? 75.643 -11.072 -39.365 1.00 56.16 85 GLN A CA 1
ATOM 685 C C . GLN A 1 85 ? 76.446 -10.221 -38.385 1.00 56.16 85 GLN A C 1
ATOM 687 O O . GLN A 1 85 ? 77.534 -10.598 -37.953 1.00 56.16 85 GLN A O 1
ATOM 692 N N . THR A 1 86 ? 75.901 -9.060 -38.036 1.00 58.06 86 THR A N 1
ATOM 693 C CA . THR A 1 86 ? 76.473 -8.172 -37.024 1.00 58.06 86 THR A CA 1
ATOM 694 C C . THR A 1 86 ? 75.580 -8.256 -35.787 1.00 58.06 86 THR A C 1
ATOM 696 O O . THR A 1 86 ? 74.395 -7.964 -35.883 1.00 58.06 86 THR A O 1
ATOM 699 N N . GLN A 1 87 ? 76.173 -8.643 -34.650 1.00 58.75 87 GLN A N 1
ATOM 700 C CA . GLN A 1 87 ? 75.597 -8.793 -33.296 1.00 58.75 87 GLN A CA 1
ATOM 701 C C . GLN A 1 87 ? 74.883 -10.121 -32.972 1.00 58.75 87 GLN A C 1
ATOM 703 O O . GLN A 1 87 ? 73.678 -10.277 -33.131 1.00 58.75 87 GLN A O 1
ATOM 708 N N . SER A 1 88 ? 75.651 -11.051 -32.396 1.00 60.62 88 SER A N 1
ATOM 709 C CA . SER A 1 88 ? 75.217 -12.368 -31.904 1.00 60.62 88 SER A CA 1
ATOM 710 C C . SER A 1 88 ? 74.571 -12.371 -30.510 1.00 60.62 88 SER A C 1
ATOM 712 O O . SER A 1 88 ? 73.976 -13.375 -30.116 1.00 60.62 88 SER A O 1
ATOM 714 N N . ASP A 1 89 ? 74.692 -11.282 -29.743 1.00 66.06 89 ASP A N 1
ATOM 715 C CA . ASP A 1 89 ? 74.467 -11.331 -28.288 1.00 66.06 89 ASP A CA 1
ATOM 716 C C . ASP A 1 89 ? 73.099 -10.797 -27.823 1.00 66.06 89 ASP A C 1
ATOM 718 O O . ASP A 1 89 ? 72.752 -10.957 -26.651 1.00 66.06 89 ASP A O 1
ATOM 722 N N . SER A 1 90 ? 72.283 -10.231 -28.721 1.00 76.38 90 SER A N 1
ATOM 723 C CA . SER A 1 90 ? 70.945 -9.710 -28.387 1.00 76.38 90 SER A CA 1
ATOM 724 C C . SER A 1 90 ? 69.930 -10.823 -28.076 1.00 76.38 90 SER A C 1
ATOM 726 O O . SER A 1 90 ? 69.934 -11.889 -28.697 1.00 76.38 90 SER A O 1
ATOM 728 N N . ILE A 1 91 ? 69.004 -10.573 -27.142 1.00 79.25 91 ILE A N 1
ATOM 729 C CA . ILE A 1 91 ? 67.902 -11.495 -26.816 1.00 79.25 91 ILE A CA 1
ATOM 730 C C . ILE A 1 91 ? 67.013 -11.757 -28.044 1.00 79.25 91 ILE A C 1
ATOM 732 O O . ILE A 1 91 ? 66.632 -12.905 -28.278 1.00 79.25 91 ILE A O 1
ATOM 736 N N . LEU A 1 92 ? 66.746 -10.735 -28.865 1.00 80.31 92 LEU A N 1
ATOM 737 C CA . LEU A 1 92 ? 65.959 -10.867 -30.100 1.00 80.31 92 LEU A CA 1
ATOM 738 C C . LEU A 1 92 ? 66.635 -11.791 -31.118 1.00 80.31 92 LEU A C 1
ATOM 740 O O . LEU A 1 92 ? 65.971 -12.602 -31.764 1.00 80.31 92 LEU A O 1
ATOM 744 N N . TYR A 1 93 ? 67.966 -11.739 -31.197 1.00 80.19 93 TYR A N 1
ATOM 745 C CA . TYR A 1 93 ? 68.739 -12.628 -32.061 1.00 80.19 93 TYR A CA 1
ATOM 746 C C . TYR A 1 93 ? 68.576 -14.102 -31.651 1.00 80.19 93 TYR A C 1
ATOM 748 O O . TYR A 1 93 ? 68.422 -14.971 -32.506 1.00 80.19 93 TYR A O 1
ATOM 756 N N . LYS A 1 94 ? 68.522 -14.384 -30.340 1.00 81.25 94 LYS A N 1
ATOM 757 C CA . LYS A 1 94 ? 68.322 -15.741 -29.792 1.00 81.25 94 LYS A CA 1
ATOM 758 C C . LYS A 1 94 ? 66.899 -16.279 -29.983 1.00 81.25 94 LYS A C 1
ATOM 760 O O . LYS A 1 94 ? 66.724 -17.491 -30.051 1.00 81.25 94 LYS A O 1
ATOM 765 N N . ILE A 1 95 ? 65.898 -15.400 -30.042 1.00 82.88 95 ILE A N 1
ATOM 766 C CA . ILE A 1 95 ? 64.491 -15.757 -30.296 1.00 82.88 95 ILE A CA 1
ATOM 767 C C . ILE A 1 95 ? 64.283 -16.135 -31.771 1.00 82.88 95 ILE A C 1
ATOM 769 O O . ILE A 1 95 ? 63.552 -17.078 -32.074 1.00 82.88 95 ILE A O 1
ATOM 773 N N . GLY A 1 96 ? 64.973 -15.438 -32.678 1.00 81.31 96 GLY A N 1
ATOM 774 C CA . GLY A 1 96 ? 64.939 -15.687 -34.115 1.00 81.31 96 GLY A CA 1
ATOM 775 C C . GLY A 1 96 ? 63.864 -14.879 -34.846 1.00 81.31 96 GLY A C 1
ATOM 776 O O . GLY A 1 96 ? 62.771 -14.634 -34.334 1.00 81.31 96 GLY A O 1
ATOM 777 N N . ASN A 1 97 ? 64.171 -14.482 -36.087 1.00 81.69 97 ASN A N 1
ATOM 778 C CA . ASN A 1 97 ? 63.370 -13.490 -36.811 1.00 81.69 97 ASN A CA 1
ATOM 779 C C . ASN A 1 97 ? 61.920 -13.933 -37.042 1.00 81.69 97 ASN A C 1
ATOM 781 O O . ASN A 1 97 ? 60.992 -13.155 -36.873 1.00 81.69 97 ASN A O 1
ATOM 785 N N . LYS A 1 98 ? 61.700 -15.215 -37.347 1.00 80.50 98 LYS A N 1
ATOM 786 C CA . LYS A 1 98 ? 60.365 -15.768 -37.617 1.00 80.50 98 LYS A CA 1
ATOM 787 C C . LYS A 1 98 ? 59.361 -15.524 -36.479 1.00 80.50 98 LYS A C 1
ATOM 789 O O . LYS A 1 98 ? 58.190 -15.267 -36.749 1.00 80.50 98 LYS A O 1
ATOM 794 N N . GLU A 1 99 ? 59.805 -15.609 -35.226 1.00 82.81 99 GLU A N 1
ATOM 795 C CA . GLU A 1 99 ? 58.933 -15.419 -34.061 1.00 82.81 99 GLU A CA 1
ATOM 796 C C . GLU A 1 99 ? 58.624 -13.931 -33.827 1.00 82.81 99 GLU A C 1
ATOM 798 O O . GLU A 1 99 ? 57.488 -13.576 -33.512 1.00 82.81 99 GLU A O 1
ATOM 803 N N . ILE A 1 100 ? 59.605 -13.054 -34.075 1.00 86.44 100 ILE A N 1
ATOM 804 C CA . ILE A 1 100 ? 59.452 -11.590 -34.017 1.00 86.44 100 ILE A CA 1
ATOM 805 C C . ILE A 1 100 ? 58.452 -11.121 -35.072 1.00 86.44 100 ILE A C 1
ATOM 807 O O . ILE A 1 100 ? 57.499 -10.409 -34.766 1.00 86.44 100 ILE A O 1
ATOM 811 N N . VAL A 1 101 ? 58.620 -11.591 -36.303 1.00 86.38 101 VAL A N 1
ATOM 812 C CA . VAL A 1 101 ? 57.741 -11.290 -37.434 1.00 86.38 101 VAL A CA 1
ATOM 813 C C . VAL A 1 101 ? 56.305 -11.717 -37.161 1.00 86.38 101 VAL A C 1
ATOM 815 O O . VAL A 1 101 ? 55.362 -10.986 -37.463 1.00 86.38 101 VAL A O 1
ATOM 818 N N . ARG A 1 102 ? 56.117 -12.894 -36.556 1.00 86.25 102 ARG A N 1
ATOM 819 C CA . ARG A 1 102 ? 54.789 -13.372 -36.171 1.00 86.25 102 ARG A CA 1
ATOM 820 C C . ARG A 1 102 ? 54.149 -12.457 -35.123 1.00 86.25 102 ARG A C 1
ATOM 822 O O . ARG A 1 102 ? 52.984 -12.107 -35.279 1.00 86.25 102 ARG A O 1
ATOM 829 N N . CYS A 1 103 ? 54.912 -12.026 -34.117 1.00 89.31 103 CYS A N 1
ATOM 830 C CA . CYS A 1 103 ? 54.455 -11.048 -33.127 1.00 89.31 103 CYS A CA 1
ATOM 831 C C . CYS A 1 103 ? 54.051 -9.721 -33.795 1.00 89.31 103 CYS A C 1
ATOM 833 O O . CYS A 1 103 ? 52.952 -9.224 -33.563 1.00 89.31 103 CYS A O 1
ATOM 835 N N . MET A 1 104 ? 54.876 -9.192 -34.706 1.00 89.12 104 MET A N 1
ATOM 836 C CA . MET A 1 104 ? 54.571 -7.964 -35.454 1.00 89.12 104 MET A CA 1
ATOM 837 C C . MET A 1 104 ? 53.299 -8.092 -36.303 1.00 89.12 104 MET A C 1
ATOM 839 O O . MET A 1 104 ? 52.481 -7.171 -36.324 1.00 89.12 104 MET A O 1
ATOM 843 N N . ALA A 1 105 ? 53.099 -9.237 -36.959 1.00 86.81 105 ALA A N 1
ATOM 844 C CA . ALA A 1 105 ? 51.887 -9.524 -37.719 1.00 86.81 105 ALA A CA 1
ATOM 845 C C . ALA A 1 105 ? 50.636 -9.570 -36.823 1.00 86.81 105 ALA A C 1
ATOM 847 O O . ALA A 1 105 ? 49.610 -8.998 -37.188 1.00 86.81 105 ALA A O 1
ATOM 848 N N . GLU A 1 106 ? 50.707 -10.201 -35.643 1.00 90.19 106 GLU A N 1
ATOM 849 C CA . GLU A 1 106 ? 49.595 -10.216 -34.679 1.00 90.19 106 GLU A CA 1
ATOM 850 C C . GLU A 1 106 ? 49.313 -8.800 -34.126 1.00 90.19 106 GLU A C 1
ATOM 852 O O . GLU A 1 106 ? 48.155 -8.383 -34.056 1.00 90.19 106 GLU A O 1
ATOM 857 N N . CYS A 1 107 ? 50.343 -7.990 -33.860 1.00 90.94 107 CYS A N 1
ATOM 858 C CA . CYS A 1 107 ? 50.185 -6.580 -33.477 1.00 90.94 107 CYS A CA 1
ATOM 859 C C . CYS A 1 107 ? 49.532 -5.727 -34.579 1.00 90.94 107 CYS A C 1
ATOM 861 O O . CYS A 1 107 ? 48.728 -4.839 -34.283 1.00 90.94 107 CYS A O 1
ATOM 863 N N . ARG A 1 108 ? 49.813 -6.009 -35.859 1.00 89.19 108 ARG A N 1
ATOM 864 C CA . ARG A 1 108 ? 49.159 -5.340 -36.997 1.00 89.19 108 ARG A CA 1
ATOM 865 C C . ARG A 1 108 ? 47.652 -5.609 -37.029 1.00 89.19 108 ARG A C 1
ATOM 867 O O . ARG A 1 108 ? 46.884 -4.710 -37.370 1.00 89.19 108 ARG A O 1
ATOM 874 N N . ILE A 1 109 ? 47.220 -6.810 -36.629 1.00 88.44 109 ILE A N 1
ATOM 875 C CA . ILE A 1 109 ? 45.792 -7.148 -36.492 1.00 88.44 109 ILE A CA 1
ATOM 876 C C . ILE A 1 109 ? 45.148 -6.260 -35.431 1.00 88.44 109 ILE A C 1
ATOM 878 O O . ILE A 1 109 ? 44.112 -5.655 -35.700 1.00 88.44 109 ILE A O 1
ATOM 882 N N . VAL A 1 110 ? 45.777 -6.128 -34.258 1.00 91.00 110 VAL A N 1
ATOM 883 C CA . VAL A 1 110 ? 45.287 -5.245 -33.184 1.00 91.00 110 VAL A CA 1
ATOM 884 C C . VAL A 1 110 ? 45.168 -3.806 -33.684 1.00 91.00 110 VAL A C 1
ATOM 886 O O . VAL A 1 110 ? 44.129 -3.179 -33.504 1.00 91.00 110 VAL A O 1
ATOM 889 N N . GLN A 1 111 ? 46.180 -3.302 -34.392 1.00 90.25 111 GLN A N 1
ATOM 890 C CA . GLN A 1 111 ? 46.141 -1.966 -34.988 1.00 90.25 111 GLN A CA 1
ATOM 891 C C . GLN A 1 111 ? 45.009 -1.810 -36.017 1.00 90.25 111 GLN A C 1
ATOM 893 O O . GLN A 1 111 ? 44.351 -0.774 -36.064 1.00 90.25 111 GLN A O 1
ATOM 898 N N . SER A 1 112 ? 44.761 -2.829 -36.843 1.00 88.00 112 SER A N 1
ATOM 899 C CA . SER A 1 112 ? 43.649 -2.821 -37.796 1.00 88.00 112 SER A CA 1
ATOM 900 C C . SER A 1 112 ? 42.296 -2.787 -37.087 1.00 88.00 112 SER A C 1
ATOM 902 O O . SER A 1 112 ? 41.420 -2.040 -37.514 1.00 88.00 112 SER A O 1
ATOM 904 N N . LEU A 1 113 ? 42.134 -3.546 -35.998 1.00 88.75 113 LEU A N 1
ATOM 905 C CA . LEU A 1 113 ? 40.920 -3.527 -35.182 1.00 88.75 113 LEU A CA 1
ATOM 906 C C . LEU A 1 113 ? 40.702 -2.155 -34.534 1.00 88.75 113 LEU A C 1
ATOM 908 O O . LEU A 1 113 ? 39.599 -1.634 -34.609 1.00 88.75 113 LEU A O 1
ATOM 912 N N . LEU A 1 114 ? 41.748 -1.530 -33.989 1.00 88.06 114 LEU A N 1
ATOM 913 C CA . LEU A 1 114 ? 41.659 -0.194 -33.384 1.00 88.06 114 LEU A CA 1
ATOM 914 C C . LEU A 1 114 ? 41.217 0.907 -34.365 1.00 88.06 114 LEU A C 1
ATOM 916 O O . LEU A 1 114 ? 40.695 1.927 -33.931 1.00 88.06 114 LEU A O 1
ATOM 920 N N . ASN A 1 115 ? 41.409 0.705 -35.671 1.00 86.94 115 ASN A N 1
ATOM 921 C CA . ASN A 1 115 ? 41.013 1.657 -36.713 1.00 86.94 115 ASN A CA 1
ATOM 922 C C . ASN A 1 115 ? 39.602 1.406 -37.281 1.00 86.94 115 ASN A C 1
ATOM 924 O O . ASN A 1 115 ? 39.217 2.067 -38.245 1.00 86.94 115 ASN A O 1
ATOM 928 N N . LYS A 1 116 ? 38.847 0.431 -36.757 1.00 84.94 116 LYS A N 1
ATOM 929 C CA . LYS A 1 116 ? 37.465 0.165 -37.188 1.00 84.94 116 LYS A CA 1
ATOM 930 C C . LYS A 1 116 ? 36.465 0.988 -36.378 1.00 84.94 116 LYS A C 1
ATOM 932 O O . LYS A 1 116 ? 36.654 1.196 -35.187 1.00 84.94 116 LYS A O 1
ATOM 937 N N . ASP A 1 117 ? 35.364 1.372 -37.021 1.00 72.75 117 ASP A N 1
ATOM 938 C CA . ASP A 1 117 ? 34.258 2.076 -36.367 1.00 72.75 117 ASP A CA 1
ATOM 939 C C . ASP A 1 117 ? 33.443 1.162 -35.427 1.00 72.75 117 ASP A C 1
ATOM 941 O O . ASP A 1 117 ? 33.258 -0.035 -35.684 1.00 72.75 117 ASP A O 1
ATOM 945 N N . ASP A 1 118 ? 32.858 1.768 -34.386 1.00 62.47 118 ASP A N 1
ATOM 946 C CA . ASP A 1 118 ? 32.063 1.144 -33.306 1.00 62.47 118 ASP A CA 1
ATOM 947 C C . ASP A 1 118 ? 30.817 0.350 -33.758 1.00 62.47 118 ASP A C 1
ATOM 949 O O . ASP A 1 118 ? 30.139 -0.288 -32.953 1.00 62.47 118 ASP A O 1
ATOM 953 N N . THR A 1 119 ? 30.488 0.347 -35.051 1.00 60.72 119 THR A N 1
ATOM 954 C CA . THR A 1 119 ? 29.405 -0.473 -35.621 1.00 60.72 119 THR A CA 1
ATOM 955 C C . THR A 1 119 ? 29.695 -1.977 -35.623 1.00 60.72 119 THR A C 1
ATOM 957 O O . THR A 1 119 ? 28.779 -2.780 -35.817 1.00 60.72 119 THR A O 1
ATOM 960 N N . TYR A 1 120 ? 30.948 -2.390 -35.414 1.00 65.06 120 TYR A N 1
ATOM 961 C CA . TYR A 1 120 ? 31.312 -3.803 -35.365 1.00 65.06 120 TYR A CA 1
ATOM 962 C C . TYR A 1 120 ? 30.938 -4.417 -34.006 1.00 65.06 120 TYR A C 1
ATOM 964 O O . TYR A 1 120 ? 31.563 -4.171 -32.973 1.00 65.06 120 TYR A O 1
ATOM 972 N N . THR A 1 121 ? 29.888 -5.242 -34.015 1.00 63.41 121 THR A N 1
ATOM 973 C CA . THR A 1 121 ? 29.438 -5.986 -32.833 1.00 63.41 121 THR A CA 1
ATOM 974 C C . THR A 1 121 ? 30.571 -6.909 -32.385 1.00 63.41 121 THR A C 1
ATOM 976 O O . THR A 1 121 ? 30.939 -7.811 -33.132 1.00 63.41 121 THR A O 1
ATOM 979 N N . ASN A 1 122 ? 31.100 -6.683 -31.177 1.00 78.94 122 ASN A N 1
ATOM 980 C CA . ASN A 1 122 ? 32.266 -7.351 -30.566 1.00 78.94 122 ASN A CA 1
ATOM 981 C C . ASN A 1 122 ? 33.650 -6.729 -30.832 1.00 78.94 122 ASN A C 1
ATOM 983 O O . ASN A 1 122 ? 34.650 -7.364 -30.510 1.00 78.94 122 ASN A O 1
ATOM 987 N N . LEU A 1 123 ? 33.743 -5.485 -31.317 1.00 84.75 123 LEU A N 1
ATOM 988 C CA . LEU A 1 123 ? 35.035 -4.810 -31.531 1.00 84.75 123 LEU A CA 1
ATOM 989 C C . LEU A 1 123 ? 35.959 -4.859 -30.312 1.00 84.75 123 LEU A C 1
ATOM 991 O O . LEU A 1 123 ? 37.073 -5.375 -30.387 1.00 84.75 123 LEU A O 1
ATOM 995 N N . TYR A 1 124 ? 35.466 -4.383 -29.173 1.00 83.75 124 TYR A N 1
ATOM 996 C CA . TYR A 1 124 ? 36.239 -4.326 -27.935 1.00 83.75 124 TYR A CA 1
ATOM 997 C C . TYR A 1 124 ? 36.588 -5.715 -27.383 1.00 83.75 124 TYR A C 1
ATOM 999 O O . TYR A 1 124 ? 37.667 -5.904 -26.823 1.00 83.75 124 TYR A O 1
ATOM 1007 N N . LEU A 1 125 ? 35.721 -6.710 -27.591 1.00 85.56 125 LEU A N 1
ATOM 1008 C CA . LEU A 1 125 ? 35.984 -8.104 -27.225 1.00 85.56 125 LEU A CA 1
ATOM 1009 C C . LEU A 1 125 ? 37.128 -8.698 -28.065 1.00 85.56 125 LEU A C 1
ATOM 1011 O O . LEU A 1 125 ? 38.020 -9.349 -27.523 1.00 85.56 125 LEU A O 1
ATOM 1015 N N . ASP A 1 126 ? 37.121 -8.454 -29.376 1.00 88.38 126 ASP A N 1
ATOM 1016 C CA . ASP A 1 126 ? 38.131 -8.966 -30.304 1.00 88.38 126 ASP A CA 1
ATOM 1017 C C . ASP A 1 126 ? 39.488 -8.273 -30.109 1.00 88.38 126 ASP A C 1
ATOM 1019 O O . ASP A 1 126 ? 40.526 -8.940 -30.168 1.00 88.38 126 ASP A O 1
ATOM 1023 N N . ILE A 1 127 ? 39.499 -6.970 -29.797 1.00 90.31 127 ILE A N 1
ATOM 1024 C CA . ILE A 1 127 ? 40.720 -6.242 -29.409 1.00 90.31 127 ILE A CA 1
ATOM 1025 C C . ILE A 1 127 ? 41.292 -6.824 -28.111 1.00 90.31 127 ILE A C 1
ATOM 1027 O O . ILE A 1 127 ? 42.484 -7.123 -28.056 1.00 90.31 127 ILE A O 1
ATOM 1031 N N . THR A 1 128 ? 40.446 -7.039 -27.095 1.00 89.50 128 THR A N 1
ATOM 1032 C CA . THR A 1 128 ? 40.861 -7.590 -25.792 1.00 89.50 128 THR A CA 1
ATOM 1033 C C . THR A 1 128 ? 41.486 -8.976 -25.966 1.00 89.50 128 THR A C 1
ATOM 1035 O O . THR A 1 128 ? 42.620 -9.195 -25.552 1.00 89.50 128 THR A O 1
ATOM 1038 N N . ARG A 1 129 ? 40.803 -9.880 -26.684 1.00 91.00 129 ARG A N 1
ATOM 1039 C CA . ARG A 1 129 ? 41.300 -11.236 -26.986 1.00 91.00 129 ARG A CA 1
ATOM 1040 C C . ARG A 1 129 ? 42.615 -11.232 -27.759 1.00 91.00 129 ARG A C 1
ATOM 1042 O O . ARG A 1 129 ? 43.480 -12.063 -27.495 1.00 91.00 129 ARG A O 1
ATOM 1049 N N . SER A 1 130 ? 42.752 -10.330 -28.730 1.00 91.31 130 SER A N 1
ATOM 1050 C CA . SER A 1 130 ? 43.970 -10.220 -29.537 1.00 91.31 130 SER A CA 1
ATOM 1051 C C . SER A 1 130 ? 45.142 -9.698 -28.702 1.00 91.31 130 SER A C 1
ATOM 1053 O O . SER A 1 130 ? 46.235 -10.249 -28.789 1.00 91.31 130 SER A O 1
ATOM 1055 N N . ALA A 1 131 ? 44.915 -8.697 -27.846 1.00 92.25 131 ALA A N 1
ATOM 1056 C CA . ALA A 1 131 ? 45.935 -8.183 -26.936 1.00 92.25 131 ALA A CA 1
ATOM 1057 C C . ALA A 1 131 ? 46.367 -9.235 -25.898 1.00 92.25 131 ALA A C 1
ATOM 1059 O O . ALA A 1 131 ? 47.566 -9.441 -25.726 1.00 92.25 131 ALA A O 1
ATOM 1060 N N . ASP A 1 132 ? 45.421 -9.945 -25.269 1.00 91.94 132 ASP A N 1
ATOM 1061 C CA . ASP A 1 132 ? 45.719 -11.026 -24.314 1.00 91.94 132 ASP A CA 1
ATOM 1062 C C . ASP A 1 132 ? 46.556 -12.131 -24.952 1.00 91.94 132 ASP A C 1
ATOM 1064 O O . ASP A 1 132 ? 47.600 -12.510 -24.428 1.00 91.94 132 ASP A O 1
ATOM 1068 N N . ARG A 1 133 ? 46.153 -12.587 -26.143 1.00 93.25 133 ARG A N 1
ATOM 1069 C CA . ARG A 1 133 ? 46.887 -13.623 -26.867 1.00 93.25 133 ARG A CA 1
ATOM 1070 C C . ARG A 1 133 ? 48.341 -13.227 -27.126 1.00 93.25 133 ARG A C 1
ATOM 1072 O O . ARG A 1 133 ? 49.221 -14.067 -26.951 1.00 93.25 133 ARG A O 1
ATOM 1079 N N . ILE A 1 134 ? 48.603 -11.990 -27.551 1.00 92.94 134 ILE A N 1
ATOM 1080 C CA . ILE A 1 134 ? 49.970 -11.525 -27.834 1.00 92.94 134 ILE A CA 1
ATOM 1081 C C . ILE A 1 134 ? 50.778 -11.439 -26.532 1.00 92.94 134 ILE A C 1
ATOM 1083 O O . ILE A 1 134 ? 51.913 -11.913 -26.492 1.00 92.94 134 ILE A O 1
ATOM 1087 N N . ILE A 1 135 ? 50.183 -10.902 -25.461 1.00 91.75 135 ILE A N 1
ATOM 1088 C CA . ILE A 1 135 ? 50.824 -10.806 -24.140 1.00 91.75 135 ILE A CA 1
ATOM 1089 C C . ILE A 1 135 ? 51.207 -12.191 -23.606 1.00 91.75 135 ILE A C 1
ATOM 1091 O O . ILE A 1 135 ? 52.331 -12.376 -23.142 1.00 91.75 135 ILE A O 1
ATOM 1095 N N . ASP A 1 136 ? 50.309 -13.169 -23.718 1.00 91.25 136 ASP A N 1
ATOM 1096 C CA . ASP A 1 136 ? 50.522 -14.521 -23.196 1.00 91.25 136 ASP A CA 1
ATOM 1097 C C . ASP A 1 136 ? 51.491 -15.346 -24.057 1.00 91.25 136 ASP A C 1
ATOM 1099 O O . ASP A 1 136 ? 52.219 -16.199 -23.546 1.00 91.25 136 ASP A O 1
ATOM 1103 N N . THR A 1 137 ? 51.514 -15.108 -25.373 1.00 92.12 137 THR A N 1
ATOM 1104 C CA . THR A 1 137 ? 52.337 -15.886 -26.315 1.00 92.12 137 THR A CA 1
ATOM 1105 C C . THR A 1 137 ? 53.797 -15.430 -26.315 1.00 92.12 137 THR A C 1
ATOM 1107 O O . THR A 1 137 ? 54.704 -16.261 -26.393 1.00 92.12 137 THR A O 1
ATOM 1110 N N . TYR A 1 138 ? 54.056 -14.123 -26.216 1.00 91.31 138 TYR A N 1
ATOM 1111 C CA . TYR A 1 138 ? 55.388 -13.558 -26.442 1.00 91.31 138 TYR A CA 1
ATOM 1112 C C . TYR A 1 138 ? 56.015 -12.997 -25.161 1.00 91.31 138 TYR A C 1
ATOM 1114 O O . TYR A 1 138 ? 56.082 -11.792 -24.961 1.00 91.31 138 TYR A O 1
ATOM 1122 N N . PHE A 1 139 ? 56.587 -13.865 -24.322 1.00 86.38 139 PHE A N 1
ATOM 1123 C CA . PHE A 1 139 ? 57.202 -13.491 -23.031 1.00 86.38 139 PHE A CA 1
ATOM 1124 C C . PHE A 1 139 ? 58.310 -12.415 -23.101 1.00 86.38 139 PHE A C 1
ATOM 1126 O O . PHE A 1 139 ? 58.708 -11.854 -22.081 1.00 86.38 139 PHE A O 1
ATOM 1133 N N . TRP A 1 140 ? 58.887 -12.176 -24.281 1.00 88.19 140 TRP A N 1
ATOM 1134 C CA . TRP A 1 140 ? 60.000 -11.249 -24.482 1.00 88.19 140 TRP A CA 1
ATOM 1135 C C . TRP A 1 140 ? 59.562 -9.799 -24.707 1.00 88.19 140 TRP A C 1
ATOM 1137 O O . TRP A 1 140 ? 60.398 -8.908 -24.580 1.00 88.19 140 TRP A O 1
ATOM 1147 N N . ILE A 1 141 ? 58.280 -9.541 -24.989 1.00 89.00 141 ILE A N 1
ATOM 1148 C CA . ILE A 1 141 ? 57.769 -8.185 -25.271 1.00 89.00 141 ILE A CA 1
ATOM 1149 C C . ILE A 1 141 ? 57.785 -7.262 -24.043 1.00 89.00 141 ILE A C 1
ATOM 1151 O O . ILE A 1 141 ? 57.679 -6.047 -24.189 1.00 89.00 141 ILE A O 1
ATOM 1155 N N . ASP A 1 142 ? 57.904 -7.846 -22.847 1.00 86.44 142 ASP A N 1
ATOM 1156 C CA . ASP A 1 142 ? 58.012 -7.146 -21.562 1.00 86.44 142 ASP A CA 1
ATOM 1157 C C . ASP A 1 142 ? 59.465 -6.802 -21.179 1.00 86.44 142 ASP A C 1
ATOM 1159 O O . ASP A 1 142 ? 59.698 -6.152 -20.161 1.00 86.44 142 ASP A O 1
ATOM 1163 N N . LYS A 1 143 ? 60.454 -7.255 -21.958 1.00 87.12 143 LYS A N 1
ATOM 1164 C CA . LYS A 1 143 ? 61.872 -6.936 -21.736 1.00 87.12 143 LYS A CA 1
ATOM 1165 C C . LYS A 1 143 ? 62.250 -5.625 -22.427 1.00 87.12 143 LYS A C 1
ATOM 1167 O O . LYS A 1 143 ? 61.528 -5.158 -23.307 1.00 87.12 143 LYS A O 1
ATOM 1172 N N . GLU A 1 144 ? 63.405 -5.057 -22.074 1.00 82.56 144 GLU A N 1
ATOM 1173 C CA . GLU A 1 144 ? 63.914 -3.816 -22.683 1.00 82.56 144 GLU A CA 1
ATOM 1174 C C . GLU A 1 144 ? 64.022 -3.924 -24.213 1.00 82.56 144 GLU A C 1
ATOM 1176 O O . GLU A 1 144 ? 63.676 -2.987 -24.932 1.00 82.56 144 GLU A O 1
ATOM 1181 N N . GLU A 1 145 ? 64.402 -5.095 -24.733 1.00 82.06 145 GLU A N 1
ATOM 1182 C CA . GLU A 1 145 ? 64.507 -5.347 -26.172 1.00 82.06 145 GLU A CA 1
ATOM 1183 C C . GLU A 1 145 ? 63.148 -5.420 -26.890 1.00 82.06 145 GLU A C 1
ATOM 1185 O O . GLU A 1 145 ? 63.098 -5.362 -28.115 1.00 82.06 145 GLU A O 1
ATOM 1190 N N . GLY A 1 146 ? 62.038 -5.526 -26.153 1.00 81.38 146 GLY A N 1
ATOM 1191 C CA . GLY A 1 146 ? 60.676 -5.474 -26.688 1.00 81.38 146 GLY A CA 1
ATOM 1192 C C . GLY A 1 146 ? 60.187 -4.059 -27.022 1.00 81.38 146 GLY A C 1
ATOM 1193 O O . GLY A 1 146 ? 59.044 -3.902 -27.451 1.00 81.38 146 GLY A O 1
ATOM 1194 N N . CYS A 1 147 ? 61.015 -3.027 -26.811 1.00 85.25 147 CYS A N 1
ATOM 1195 C CA . CYS A 1 147 ? 60.717 -1.621 -27.114 1.00 85.25 147 CYS A CA 1
ATOM 1196 C C . CYS A 1 147 ? 59.377 -1.115 -26.533 1.00 85.25 147 CYS A C 1
ATOM 1198 O O . CYS A 1 147 ? 58.693 -0.307 -27.159 1.00 85.25 147 CYS A O 1
ATOM 1200 N N . GLY A 1 148 ? 58.977 -1.600 -25.350 1.00 85.88 148 GLY A N 1
ATOM 1201 C CA . GLY A 1 148 ? 57.748 -1.169 -24.664 1.00 85.88 148 GLY A CA 1
ATOM 1202 C C . GLY A 1 148 ? 56.440 -1.740 -25.231 1.00 85.88 148 GLY A C 1
ATOM 1203 O O . GLY A 1 148 ? 55.358 -1.341 -24.799 1.00 85.88 148 GLY A O 1
ATOM 1204 N N . LEU A 1 149 ? 56.506 -2.694 -26.167 1.00 89.25 149 LEU A N 1
ATOM 1205 C CA . LEU A 1 149 ? 55.324 -3.301 -26.788 1.00 89.25 149 LEU A CA 1
ATOM 1206 C C . LEU A 1 149 ? 54.391 -3.965 -25.760 1.00 89.25 149 LEU A C 1
ATOM 1208 O O . LEU A 1 149 ? 53.171 -3.818 -25.852 1.00 89.25 149 LEU A O 1
ATOM 1212 N N . GLY A 1 150 ? 54.955 -4.656 -24.764 1.00 90.38 150 GLY A N 1
ATOM 1213 C CA . GLY A 1 150 ? 54.180 -5.290 -23.697 1.00 90.38 150 GLY A CA 1
ATOM 1214 C C . GLY A 1 150 ? 53.366 -4.296 -22.866 1.00 90.38 150 GLY A C 1
ATOM 1215 O O . GLY A 1 150 ? 52.204 -4.557 -22.551 1.00 90.38 150 GLY A O 1
ATOM 1216 N N . GLU A 1 151 ? 53.929 -3.123 -22.566 1.00 91.19 151 GLU A N 1
ATOM 1217 C CA . GLU A 1 151 ? 53.229 -2.066 -21.829 1.00 91.19 151 GLU A CA 1
ATOM 1218 C C . GLU A 1 151 ? 52.046 -1.517 -22.635 1.00 91.19 151 GLU A C 1
ATOM 1220 O O . GLU A 1 151 ? 50.925 -1.451 -22.124 1.00 91.19 151 GLU A O 1
ATOM 1225 N N . ILE A 1 152 ? 52.267 -1.201 -23.914 1.00 92.25 152 ILE A N 1
ATOM 1226 C CA . ILE A 1 152 ? 51.228 -0.672 -24.808 1.00 92.25 152 ILE A CA 1
ATOM 1227 C C . ILE A 1 152 ? 50.076 -1.675 -24.954 1.00 92.25 152 ILE A C 1
ATOM 1229 O O . ILE A 1 152 ? 48.909 -1.301 -24.837 1.00 92.25 152 ILE A O 1
ATOM 1233 N N . LEU A 1 153 ? 50.372 -2.963 -25.152 1.00 92.19 153 LEU A N 1
ATOM 1234 C CA . LEU A 1 153 ? 49.340 -3.998 -25.265 1.00 92.19 153 LEU A CA 1
ATOM 1235 C C . LEU A 1 153 ? 48.549 -4.173 -23.962 1.00 92.19 153 LEU A C 1
ATOM 1237 O O . LEU A 1 153 ? 47.327 -4.329 -24.005 1.00 92.19 153 LEU A O 1
ATOM 1241 N N . LYS A 1 154 ? 49.206 -4.088 -22.797 1.00 93.12 154 LYS A N 1
ATOM 1242 C CA . LYS A 1 154 ? 48.530 -4.122 -21.488 1.00 93.12 154 LYS A CA 1
ATOM 1243 C C . LYS A 1 154 ? 47.601 -2.923 -21.295 1.00 93.12 154 LYS A C 1
ATOM 1245 O O . LYS A 1 154 ? 46.504 -3.091 -20.751 1.00 93.12 154 LYS A O 1
ATOM 1250 N N . GLN A 1 155 ? 48.001 -1.737 -21.753 1.00 92.62 155 GLN A N 1
ATOM 1251 C CA . GLN A 1 155 ? 47.147 -0.547 -21.747 1.00 92.62 155 GLN A CA 1
ATOM 1252 C C . GLN A 1 155 ? 45.935 -0.737 -22.671 1.00 92.62 155 GLN A C 1
ATOM 1254 O O . GLN A 1 155 ? 44.803 -0.599 -22.210 1.00 92.62 155 GLN A O 1
ATOM 1259 N N . ILE A 1 156 ? 46.152 -1.160 -23.925 1.00 92.06 156 ILE A N 1
ATOM 1260 C CA . ILE A 1 156 ? 45.079 -1.444 -24.899 1.00 92.06 156 ILE A CA 1
ATOM 1261 C C . ILE A 1 156 ? 44.075 -2.448 -24.330 1.00 92.06 156 ILE A C 1
ATOM 1263 O O . ILE A 1 156 ? 42.866 -2.220 -24.405 1.00 92.06 156 ILE A O 1
ATOM 1267 N N . ARG A 1 157 ? 44.558 -3.535 -23.720 1.00 91.31 157 ARG A N 1
ATOM 1268 C CA . ARG A 1 157 ? 43.710 -4.530 -23.059 1.00 91.31 157 ARG A CA 1
ATOM 1269 C C . ARG A 1 157 ? 42.859 -3.909 -21.958 1.00 91.31 157 ARG A C 1
ATOM 1271 O O . ARG A 1 157 ? 41.652 -4.121 -21.931 1.00 91.31 157 ARG A O 1
ATOM 1278 N N . THR A 1 158 ? 43.482 -3.158 -21.052 1.00 91.44 158 THR A N 1
ATOM 1279 C CA . THR A 1 158 ? 42.794 -2.561 -19.897 1.00 91.44 158 THR A CA 1
ATOM 1280 C C . THR A 1 158 ? 41.692 -1.605 -20.354 1.00 91.44 158 THR A C 1
ATOM 1282 O O . THR A 1 158 ? 40.561 -1.685 -19.876 1.00 91.44 158 THR A O 1
ATOM 1285 N N . THR A 1 159 ? 41.989 -0.746 -21.330 1.00 89.75 159 THR A N 1
ATOM 1286 C CA . THR A 1 159 ? 41.009 0.181 -21.907 1.00 89.75 159 THR A CA 1
ATOM 1287 C C . THR A 1 159 ? 39.888 -0.557 -22.637 1.00 89.75 159 THR A C 1
ATOM 1289 O O . THR A 1 159 ? 38.720 -0.215 -22.463 1.00 89.75 159 THR A O 1
ATOM 1292 N N . SER A 1 160 ? 40.216 -1.597 -23.408 1.00 87.38 160 SER A N 1
ATOM 1293 C CA . SER A 1 160 ? 39.220 -2.390 -24.141 1.00 87.38 160 SER A CA 1
ATOM 1294 C C . SER A 1 160 ? 38.286 -3.146 -23.197 1.00 87.38 160 SER A C 1
ATOM 1296 O O . SER A 1 160 ? 37.081 -3.157 -23.426 1.00 87.38 160 SER A O 1
ATOM 1298 N N . HIS A 1 161 ? 38.805 -3.694 -22.093 1.00 86.19 161 HIS A N 1
ATOM 1299 C CA . HIS A 1 161 ? 37.994 -4.343 -21.062 1.00 86.19 161 HIS A CA 1
ATOM 1300 C C . HIS A 1 161 ? 36.999 -3.366 -20.419 1.00 86.19 161 HIS A C 1
ATOM 1302 O O . HIS A 1 161 ? 35.809 -3.662 -20.333 1.00 86.19 161 HIS A O 1
ATOM 1308 N N . GLY A 1 162 ? 37.460 -2.170 -20.033 1.00 86.19 162 GLY A N 1
ATOM 1309 C CA . GLY A 1 162 ? 36.575 -1.125 -19.507 1.00 86.19 162 GLY A CA 1
ATOM 1310 C C . GLY A 1 162 ? 35.498 -0.701 -20.513 1.00 86.19 162 GLY A C 1
ATOM 1311 O O . GLY A 1 162 ? 34.343 -0.501 -20.141 1.00 86.19 162 GLY A O 1
ATOM 1312 N N . ALA A 1 163 ? 35.845 -0.631 -21.800 1.00 85.38 163 ALA A N 1
ATOM 1313 C CA . ALA A 1 163 ? 34.892 -0.325 -22.863 1.00 85.38 163 ALA A CA 1
ATOM 1314 C C . ALA A 1 163 ? 33.842 -1.435 -23.068 1.00 85.38 163 ALA A C 1
ATOM 1316 O O . ALA A 1 163 ? 32.671 -1.116 -23.275 1.00 85.38 163 ALA A O 1
ATOM 1317 N N . VAL A 1 164 ? 34.217 -2.721 -22.960 1.00 84.00 164 VAL A N 1
ATOM 1318 C CA . VAL A 1 164 ? 33.261 -3.848 -22.989 1.00 84.00 164 VAL A CA 1
ATOM 1319 C C . VAL A 1 164 ? 32.250 -3.723 -21.850 1.00 84.00 164 VAL A C 1
ATOM 1321 O O . VAL A 1 164 ? 31.046 -3.779 -22.098 1.00 84.00 164 VAL A O 1
ATOM 1324 N N . GLU A 1 165 ? 32.715 -3.504 -20.618 1.00 83.00 165 GLU A N 1
ATOM 1325 C CA . GLU A 1 165 ? 31.829 -3.380 -19.455 1.00 83.00 165 GLU A CA 1
ATOM 1326 C C . GLU A 1 165 ? 30.837 -2.218 -19.600 1.00 83.00 165 GLU A C 1
ATOM 1328 O O . GLU A 1 165 ? 29.643 -2.368 -19.326 1.00 83.00 165 GLU A O 1
ATOM 1333 N N . GLU A 1 166 ? 31.305 -1.051 -20.047 1.00 84.69 166 GLU A N 1
ATOM 1334 C CA . GLU A 1 166 ? 30.436 0.106 -20.272 1.00 84.69 166 GLU A CA 1
ATOM 1335 C C . GLU A 1 166 ? 29.450 -0.132 -21.423 1.00 84.69 166 GLU A C 1
ATOM 1337 O O . GLU A 1 166 ? 28.266 0.207 -21.307 1.00 84.69 166 GLU A O 1
ATOM 1342 N N . PHE A 1 167 ? 29.884 -0.783 -22.504 1.00 83.69 167 PHE A N 1
ATOM 1343 C CA . PHE A 1 167 ? 29.004 -1.158 -23.608 1.00 83.69 167 PHE A CA 1
ATOM 1344 C C . PHE A 1 167 ? 27.897 -2.122 -23.161 1.00 83.69 167 PHE A C 1
ATOM 1346 O O . PHE A 1 167 ? 26.730 -1.938 -23.526 1.00 83.69 167 PHE A O 1
ATOM 1353 N N . GLU A 1 168 ? 28.224 -3.122 -22.340 1.00 83.94 168 GLU A N 1
ATOM 1354 C CA . GLU A 1 168 ? 27.245 -4.055 -21.778 1.00 83.94 168 GLU A CA 1
ATOM 1355 C C . GLU A 1 168 ? 26.249 -3.347 -20.852 1.00 83.94 168 GLU A C 1
ATOM 1357 O O . GLU A 1 168 ? 25.038 -3.560 -20.980 1.00 83.94 168 GLU A O 1
ATOM 1362 N N . LYS A 1 169 ? 26.718 -2.448 -19.973 1.00 85.94 169 LYS A N 1
ATOM 1363 C CA . LYS A 1 169 ? 25.848 -1.635 -19.101 1.00 85.94 169 LYS A CA 1
ATOM 1364 C C . LYS A 1 169 ? 24.878 -0.784 -19.917 1.00 85.94 169 LYS A C 1
ATOM 1366 O O . LYS A 1 169 ? 23.676 -0.790 -19.642 1.00 85.94 169 LYS A O 1
ATOM 1371 N N . VAL A 1 170 ? 25.373 -0.083 -20.939 1.00 88.62 170 VAL A N 1
ATOM 1372 C CA . VAL A 1 170 ? 24.547 0.756 -21.821 1.00 88.62 170 VAL A CA 1
ATOM 1373 C C . VAL A 1 170 ? 23.551 -0.093 -22.609 1.00 88.62 170 VAL A C 1
ATOM 1375 O O . VAL A 1 170 ? 22.377 0.270 -22.699 1.00 88.62 170 VAL A O 1
ATOM 1378 N N . SER A 1 171 ? 23.979 -1.233 -23.150 1.00 85.50 171 SER A N 1
ATOM 1379 C CA . SER A 1 171 ? 23.116 -2.142 -23.914 1.00 85.50 171 SER A CA 1
ATOM 1380 C C . SER A 1 171 ? 22.004 -2.732 -23.049 1.00 85.50 171 SER A C 1
ATOM 1382 O O . SER A 1 171 ? 20.841 -2.747 -23.460 1.00 85.50 171 SER A O 1
ATOM 1384 N N . LYS A 1 172 ? 22.332 -3.149 -21.820 1.00 88.81 172 LYS A N 1
ATOM 1385 C CA . LYS A 1 172 ? 21.352 -3.621 -20.838 1.00 88.81 172 LYS A CA 1
ATOM 1386 C C . LYS A 1 172 ? 20.358 -2.520 -20.477 1.00 88.81 172 LYS A C 1
ATOM 1388 O O . LYS A 1 172 ? 19.158 -2.769 -20.507 1.00 88.81 172 LYS A O 1
ATOM 1393 N N . LEU A 1 173 ? 20.834 -1.302 -20.209 1.00 90.50 173 LEU A N 1
ATOM 1394 C CA . LEU A 1 173 ? 19.968 -0.170 -19.880 1.00 90.50 173 LEU A CA 1
ATOM 1395 C C . LEU A 1 173 ? 19.018 0.174 -21.034 1.00 90.50 173 LEU A C 1
ATOM 1397 O O . LEU A 1 173 ? 17.820 0.303 -20.808 1.00 90.50 173 LEU A O 1
ATOM 1401 N N . LYS A 1 174 ? 19.516 0.233 -22.277 1.00 90.88 174 LYS A N 1
ATOM 1402 C CA . LYS A 1 174 ? 18.678 0.434 -23.474 1.00 90.88 174 LYS A CA 1
ATOM 1403 C C . LYS A 1 174 ? 17.601 -0.642 -23.607 1.00 90.88 174 LYS A C 1
ATOM 1405 O O . LYS A 1 174 ? 16.452 -0.321 -23.902 1.00 90.88 174 LYS A O 1
ATOM 1410 N N . ARG A 1 175 ? 17.958 -1.911 -23.380 1.00 90.56 175 ARG A N 1
ATOM 1411 C CA . ARG A 1 175 ? 17.013 -3.033 -23.429 1.00 90.56 175 ARG A CA 1
ATOM 1412 C C . ARG A 1 175 ? 15.932 -2.906 -22.357 1.00 90.56 175 ARG A C 1
ATOM 1414 O O . ARG A 1 175 ? 14.758 -2.985 -22.693 1.00 90.56 175 ARG A O 1
ATOM 1421 N N . THR A 1 176 ? 16.313 -2.663 -21.106 1.00 93.31 176 THR A N 1
ATOM 1422 C CA . THR A 1 176 ? 15.361 -2.516 -19.997 1.00 93.31 176 THR A CA 1
ATOM 1423 C C . THR A 1 176 ? 14.453 -1.301 -20.184 1.00 93.31 176 THR A C 1
ATOM 1425 O O . THR A 1 176 ? 13.248 -1.419 -19.991 1.00 93.31 176 THR A O 1
ATOM 1428 N N . THR A 1 177 ? 14.986 -0.154 -20.622 1.00 93.94 177 THR A N 1
ATOM 1429 C CA . THR A 1 177 ? 14.163 1.021 -20.952 1.00 93.94 177 THR A CA 1
ATOM 1430 C C . THR A 1 177 ? 13.133 0.678 -22.028 1.00 93.94 177 THR A C 1
ATOM 1432 O O . THR A 1 177 ? 11.955 0.988 -21.867 1.00 93.94 177 THR A O 1
ATOM 1435 N N . ARG A 1 178 ? 13.547 -0.019 -23.094 1.00 94.25 178 ARG A N 1
ATOM 1436 C CA . ARG A 1 178 ? 12.642 -0.444 -24.169 1.00 94.25 178 ARG A CA 1
ATOM 1437 C C . ARG A 1 178 ? 11.564 -1.413 -23.680 1.00 94.25 178 ARG A C 1
ATOM 1439 O O . ARG A 1 178 ? 10.399 -1.212 -23.991 1.00 94.25 178 ARG A O 1
ATOM 1446 N N . GLU A 1 179 ? 11.932 -2.421 -22.892 1.00 94.69 179 GLU A N 1
ATOM 1447 C CA . GLU A 1 179 ? 10.985 -3.392 -22.324 1.00 94.69 179 GLU A CA 1
ATOM 1448 C C . GLU A 1 179 ? 9.930 -2.704 -21.438 1.00 94.69 179 GLU A C 1
ATOM 1450 O O . GLU A 1 179 ? 8.743 -3.018 -21.538 1.00 94.69 179 GLU A O 1
ATOM 1455 N N . THR A 1 180 ? 10.336 -1.721 -20.627 1.00 94.12 180 THR A N 1
ATOM 1456 C CA . THR A 1 180 ? 9.416 -0.921 -19.802 1.00 94.12 180 THR A CA 1
ATOM 1457 C C . THR A 1 180 ? 8.475 -0.073 -20.660 1.00 94.12 180 THR A C 1
ATOM 1459 O O . THR A 1 180 ? 7.267 -0.067 -20.418 1.00 94.12 180 THR A O 1
ATOM 1462 N N . ILE A 1 181 ? 8.997 0.604 -21.692 1.00 94.38 181 ILE A N 1
ATOM 1463 C CA . ILE A 1 181 ? 8.179 1.390 -22.630 1.00 94.38 181 ILE A CA 1
ATOM 1464 C C . ILE A 1 181 ? 7.169 0.489 -23.351 1.00 94.38 181 ILE A C 1
ATOM 1466 O O . ILE A 1 181 ? 5.993 0.842 -23.438 1.00 94.38 181 ILE A O 1
ATOM 1470 N N . ASP A 1 182 ? 7.588 -0.688 -23.820 1.00 94.44 182 ASP A N 1
ATOM 1471 C CA . ASP A 1 182 ? 6.719 -1.641 -24.516 1.00 94.44 182 ASP A CA 1
ATOM 1472 C C . ASP A 1 182 ? 5.607 -2.174 -23.596 1.00 94.44 182 ASP A C 1
ATOM 1474 O O . ASP A 1 182 ? 4.454 -2.294 -24.019 1.00 94.44 182 ASP A O 1
ATOM 1478 N N . ALA A 1 183 ? 5.920 -2.464 -22.329 1.00 95.06 183 ALA A N 1
ATOM 1479 C CA . ALA A 1 183 ? 4.943 -2.939 -21.351 1.00 95.06 183 ALA A CA 1
ATOM 1480 C C . ALA A 1 183 ? 3.855 -1.891 -21.065 1.00 95.06 183 ALA A C 1
ATOM 1482 O O . ALA A 1 183 ? 2.662 -2.198 -21.151 1.00 95.06 183 ALA A O 1
ATOM 1483 N N . VAL A 1 184 ? 4.254 -0.644 -20.790 1.00 94.44 184 VAL A N 1
ATOM 1484 C CA . VAL A 1 184 ? 3.305 0.460 -20.573 1.00 94.44 184 VAL A CA 1
ATOM 1485 C C . VAL A 1 184 ? 2.524 0.764 -21.852 1.00 94.44 184 VAL A C 1
ATOM 1487 O O . VAL A 1 184 ? 1.322 1.009 -21.788 1.00 94.44 184 VAL A O 1
ATOM 1490 N N . SER A 1 185 ? 3.160 0.667 -23.024 1.00 93.44 185 SER A N 1
ATOM 1491 C CA . SER A 1 185 ? 2.488 0.874 -24.313 1.00 93.44 185 SER A CA 1
ATOM 1492 C C . SER A 1 185 ? 1.377 -0.148 -24.561 1.00 93.44 185 SER A C 1
ATOM 1494 O O . SER A 1 185 ? 0.285 0.227 -24.983 1.00 93.44 185 SER A O 1
ATOM 1496 N N . ARG A 1 186 ? 1.614 -1.433 -24.259 1.00 95.06 186 ARG A N 1
ATOM 1497 C CA . ARG A 1 186 ? 0.581 -2.481 -24.368 1.00 95.06 186 ARG A CA 1
ATOM 1498 C C . ARG A 1 186 ? -0.587 -2.217 -23.427 1.00 95.06 186 ARG A C 1
ATOM 1500 O O . ARG A 1 186 ? -1.733 -2.214 -23.865 1.00 95.06 186 ARG A O 1
ATOM 1507 N N . LYS A 1 187 ? -0.287 -1.917 -22.161 1.00 94.12 187 LYS A N 1
ATOM 1508 C CA . LYS A 1 187 ? -1.295 -1.558 -21.156 1.00 94.12 187 LYS A CA 1
ATOM 1509 C C . LYS A 1 187 ? -2.123 -0.349 -21.599 1.00 94.12 187 LYS A C 1
ATOM 1511 O O . LYS A 1 187 ? -3.342 -0.337 -21.439 1.00 94.12 187 LYS A O 1
ATOM 1516 N N . ALA A 1 188 ? -1.478 0.661 -22.181 1.00 93.38 188 ALA A N 1
ATOM 1517 C CA . ALA A 1 188 ? -2.164 1.832 -22.701 1.00 93.38 188 ALA A CA 1
ATOM 1518 C C . ALA A 1 188 ? -3.114 1.483 -23.851 1.00 93.38 188 ALA A C 1
ATOM 1520 O O . ALA A 1 188 ? -4.249 1.953 -23.860 1.00 93.38 188 ALA A O 1
ATOM 1521 N N . GLU A 1 189 ? -2.694 0.627 -24.783 1.00 92.81 189 GLU A N 1
ATOM 1522 C CA . GLU A 1 189 ? -3.531 0.193 -25.904 1.00 92.81 189 GLU A CA 1
ATOM 1523 C C . GLU A 1 189 ? -4.762 -0.604 -25.441 1.00 92.81 189 GLU A C 1
ATOM 1525 O O . GLU A 1 189 ? -5.882 -0.378 -25.909 1.00 92.81 189 GLU A O 1
ATOM 1530 N N . GLU A 1 190 ? -4.583 -1.496 -24.466 1.00 93.19 190 GLU A N 1
ATOM 1531 C CA . GLU A 1 190 ? -5.675 -2.252 -23.843 1.00 93.19 190 GLU A CA 1
ATOM 1532 C C . GLU A 1 190 ? -6.695 -1.319 -23.176 1.00 93.19 190 GLU A C 1
ATOM 1534 O O . GLU A 1 190 ? -7.901 -1.454 -23.379 1.00 93.19 190 GLU A O 1
ATOM 1539 N N . ILE A 1 191 ? -6.227 -0.314 -22.432 1.00 91.50 191 ILE A N 1
ATOM 1540 C CA . ILE A 1 191 ? -7.105 0.661 -21.774 1.00 91.50 191 ILE A CA 1
ATOM 1541 C C . ILE A 1 191 ? -7.829 1.537 -22.808 1.00 91.50 191 ILE A C 1
ATOM 1543 O O . ILE A 1 191 ? -9.038 1.760 -22.690 1.00 91.50 191 ILE A O 1
ATOM 1547 N N . LEU A 1 192 ? -7.127 2.026 -23.835 1.00 91.19 192 LEU A N 1
ATOM 1548 C CA . LEU A 1 192 ? -7.711 2.863 -24.889 1.00 91.19 192 LEU A CA 1
ATOM 1549 C C . LEU A 1 192 ? -8.795 2.111 -25.681 1.00 91.19 192 LEU A C 1
ATOM 1551 O O . LEU A 1 192 ? -9.870 2.664 -25.941 1.00 91.19 192 LEU A O 1
ATOM 1555 N N . SER A 1 193 ? -8.551 0.842 -26.013 1.00 88.38 193 SER A N 1
ATOM 1556 C CA . SER A 1 193 ? -9.517 -0.013 -26.716 1.00 88.38 193 SER A CA 1
ATOM 1557 C C . SER A 1 193 ? -10.724 -0.377 -25.843 1.00 88.38 193 SER A C 1
ATOM 1559 O O . SER A 1 193 ? -11.869 -0.209 -26.277 1.00 88.38 193 SER A O 1
ATOM 1561 N N . ALA A 1 194 ? -10.504 -0.773 -24.584 1.00 86.81 194 ALA A N 1
ATOM 1562 C CA . ALA A 1 194 ? -11.579 -1.080 -23.637 1.00 86.81 194 ALA A CA 1
ATOM 1563 C C . ALA A 1 194 ? -12.506 0.124 -23.428 1.00 86.81 194 ALA A C 1
ATOM 1565 O O . ALA A 1 194 ? -13.732 0.003 -23.448 1.00 86.81 194 ALA A O 1
ATOM 1566 N N . THR A 1 195 ? -11.919 1.316 -23.319 1.00 83.19 195 THR A N 1
ATOM 1567 C CA . THR A 1 195 ? -12.677 2.548 -23.113 1.00 83.19 195 THR A CA 1
ATOM 1568 C C . THR A 1 195 ? -13.490 2.952 -24.348 1.00 83.19 195 THR A C 1
ATOM 1570 O O . THR A 1 195 ? -14.463 3.692 -24.219 1.00 83.19 195 THR A O 1
ATOM 1573 N N . SER A 1 196 ? -13.133 2.476 -25.543 1.00 75.44 196 SER A N 1
ATOM 1574 C CA . SER A 1 196 ? -13.835 2.774 -26.802 1.00 75.44 196 SER A CA 1
ATOM 1575 C C . SER A 1 196 ? -15.067 1.894 -27.054 1.00 75.44 196 SER A C 1
ATOM 1577 O O . SER A 1 196 ? -15.916 2.258 -27.858 1.00 75.44 196 SER A O 1
ATOM 1579 N N . THR A 1 197 ? -15.195 0.764 -26.351 1.00 68.50 197 THR A N 1
ATOM 1580 C CA . THR A 1 197 ? -16.200 -0.283 -26.645 1.00 68.50 197 THR A CA 1
ATOM 1581 C C . THR A 1 197 ? -17.432 -0.236 -25.721 1.00 68.50 197 THR A C 1
ATOM 1583 O O . THR A 1 197 ? -18.376 -1.003 -25.892 1.00 68.50 197 THR A O 1
ATOM 1586 N N . SER A 1 198 ? -17.466 0.657 -24.726 1.00 62.81 198 SER A N 1
ATOM 1587 C CA . SER A 1 198 ? -18.569 0.708 -23.753 1.00 62.81 198 SER A CA 1
ATOM 1588 C C . SER A 1 198 ? -19.877 1.206 -24.389 1.00 62.81 198 SER A C 1
ATOM 1590 O O . SER A 1 198 ? -20.020 2.390 -24.678 1.00 62.81 198 SER A O 1
ATOM 1592 N N . LEU A 1 199 ? -20.841 0.295 -24.579 1.00 58.00 199 LEU A N 1
ATOM 1593 C CA . LEU A 1 199 ? -22.120 0.523 -25.276 1.00 58.00 199 LEU A CA 1
ATOM 1594 C C . LEU A 1 199 ? -23.223 1.175 -24.421 1.00 58.00 199 LEU A C 1
ATOM 1596 O O . LEU A 1 199 ? -24.262 1.550 -24.959 1.00 58.00 199 LEU A O 1
ATOM 1600 N N . THR A 1 200 ? -23.044 1.307 -23.103 1.00 66.12 200 THR A N 1
ATOM 1601 C CA . THR A 1 200 ? -24.064 1.903 -22.220 1.00 66.12 200 THR A CA 1
ATOM 1602 C C . THR A 1 200 ? -23.446 2.990 -21.340 1.00 66.12 200 THR A C 1
ATOM 1604 O O . THR A 1 200 ? -22.533 2.684 -20.567 1.00 66.12 200 THR A O 1
ATOM 1607 N N . PRO A 1 201 ? -23.910 4.251 -21.428 1.00 69.19 201 PRO A N 1
ATOM 1608 C CA . PRO A 1 201 ? -23.384 5.330 -20.604 1.00 69.19 201 PRO A CA 1
ATOM 1609 C C . PRO A 1 201 ? -23.871 5.167 -19.159 1.00 69.19 201 PRO A C 1
ATOM 1611 O O . PRO A 1 201 ? -25.065 5.234 -18.875 1.00 69.19 201 PRO A O 1
ATOM 1614 N N . LYS A 1 202 ? -22.931 4.936 -18.239 1.00 81.94 202 LYS A N 1
ATOM 1615 C CA . LYS A 1 202 ? -23.148 4.971 -16.787 1.00 81.94 202 LYS A CA 1
ATOM 1616 C C . LYS A 1 202 ? -22.127 5.909 -16.162 1.00 81.94 202 LYS A C 1
ATOM 1618 O O . LYS A 1 202 ? -20.949 5.840 -16.520 1.00 81.94 202 LYS A O 1
ATOM 1623 N N . ILE A 1 203 ? -22.546 6.727 -15.195 1.00 82.12 203 ILE A N 1
ATOM 1624 C CA . ILE A 1 203 ? -21.653 7.706 -14.557 1.00 82.12 203 ILE A CA 1
ATOM 1625 C C . ILE A 1 203 ? -20.438 7.043 -13.894 1.00 82.12 203 ILE A C 1
ATOM 1627 O O . ILE A 1 203 ? -19.313 7.492 -14.092 1.00 82.12 203 ILE A O 1
ATOM 1631 N N . GLU A 1 204 ? -20.629 5.900 -13.230 1.00 80.81 204 GLU A N 1
ATOM 1632 C CA . GLU A 1 204 ? -19.539 5.103 -12.647 1.00 80.81 204 GLU A CA 1
ATOM 1633 C C . GLU A 1 204 ? -18.485 4.698 -13.683 1.00 80.81 204 GLU A C 1
ATOM 1635 O O . GLU A 1 204 ? -17.289 4.687 -13.401 1.00 80.81 204 GLU A O 1
ATOM 1640 N N . THR A 1 205 ? -18.921 4.369 -14.903 1.00 84.62 205 THR A N 1
ATOM 1641 C CA . THR A 1 205 ? -18.019 3.956 -15.984 1.00 84.62 205 THR A CA 1
ATOM 1642 C C . THR A 1 205 ? -17.196 5.140 -16.480 1.00 84.62 205 THR A C 1
ATOM 1644 O O . THR A 1 205 ? -15.997 4.985 -16.701 1.00 84.62 205 THR A O 1
ATOM 1647 N N . PHE A 1 206 ? -17.791 6.334 -16.581 1.00 85.38 206 PHE A N 1
ATOM 1648 C CA . PHE A 1 206 ? -17.048 7.557 -16.894 1.00 85.38 206 PHE A CA 1
ATOM 1649 C C . PHE A 1 206 ? -16.020 7.890 -15.810 1.00 85.38 206 PHE A C 1
ATOM 1651 O O . PHE A 1 206 ? -14.845 8.061 -16.129 1.00 85.38 206 PHE A O 1
ATOM 1658 N N . VAL A 1 207 ? -16.431 7.913 -14.537 1.00 83.19 207 VAL A N 1
ATOM 1659 C CA . VAL A 1 207 ? -15.549 8.206 -13.392 1.00 83.19 207 VAL A CA 1
ATOM 1660 C C . VAL A 1 207 ? -14.380 7.221 -13.331 1.00 83.19 207 VAL A C 1
ATOM 1662 O O . VAL A 1 207 ? -13.218 7.628 -13.247 1.00 83.19 207 VAL A O 1
ATOM 1665 N N . LYS A 1 208 ? -14.665 5.919 -13.452 1.00 85.00 208 LYS A N 1
ATOM 1666 C CA . LYS A 1 208 ? -13.645 4.865 -13.451 1.00 85.00 208 LYS A CA 1
ATOM 1667 C C . LYS A 1 208 ? -12.674 5.011 -14.623 1.00 85.00 208 LYS A C 1
ATOM 1669 O O . LYS A 1 208 ? -11.465 4.984 -14.409 1.00 85.00 208 LYS A O 1
ATOM 1674 N N . ASN A 1 209 ? -13.177 5.190 -15.843 1.00 88.19 209 ASN A N 1
ATOM 1675 C CA . ASN A 1 209 ? -12.331 5.278 -17.034 1.00 88.19 209 ASN A CA 1
ATOM 1676 C C . ASN A 1 209 ? -11.474 6.553 -17.040 1.00 88.19 209 ASN A C 1
ATOM 1678 O O . ASN A 1 209 ? -10.292 6.482 -17.371 1.00 88.19 209 ASN A O 1
ATOM 1682 N N . LEU A 1 210 ? -12.022 7.699 -16.620 1.00 86.38 210 LEU A N 1
ATOM 1683 C CA . LEU A 1 210 ? -11.264 8.950 -16.489 1.00 86.38 210 LEU A CA 1
ATOM 1684 C C . LEU A 1 210 ? -10.157 8.834 -15.431 1.00 86.38 210 LEU A C 1
ATOM 1686 O O . LEU A 1 210 ? -9.034 9.279 -15.671 1.00 86.38 210 LEU A O 1
ATOM 1690 N N . SER A 1 211 ? -10.434 8.180 -14.300 1.00 86.06 211 SER A N 1
ATOM 1691 C CA . SER A 1 211 ? -9.428 7.901 -13.267 1.00 86.06 211 SER A CA 1
ATOM 1692 C C . SER A 1 211 ? -8.301 6.995 -13.787 1.00 86.06 211 SER A C 1
ATOM 1694 O O . SER A 1 211 ? -7.119 7.321 -13.640 1.00 86.06 211 SER A O 1
ATOM 1696 N N . ILE A 1 212 ? -8.650 5.906 -14.486 1.00 90.25 212 ILE A N 1
ATOM 1697 C CA . ILE A 1 212 ? -7.676 4.991 -15.104 1.00 90.25 212 ILE A CA 1
ATOM 1698 C C . ILE A 1 212 ? -6.803 5.730 -16.127 1.00 90.25 212 ILE A C 1
ATOM 1700 O O . ILE A 1 212 ? -5.582 5.593 -16.095 1.00 90.25 212 ILE A O 1
ATOM 1704 N N . LEU A 1 213 ? -7.395 6.546 -17.006 1.00 90.62 213 LEU A N 1
ATOM 1705 C CA . LEU A 1 213 ? -6.647 7.315 -18.006 1.00 90.62 213 LEU A CA 1
ATOM 1706 C C . LEU A 1 213 ? -5.745 8.381 -17.373 1.00 90.62 213 LEU A C 1
ATOM 1708 O O . LEU A 1 213 ? -4.636 8.596 -17.858 1.00 90.62 213 LEU A O 1
ATOM 1712 N N . ARG A 1 214 ? -6.175 9.023 -16.278 1.00 88.06 214 ARG A N 1
ATOM 1713 C CA . ARG A 1 214 ? -5.339 9.967 -15.517 1.00 88.06 214 ARG A CA 1
ATOM 1714 C C . ARG A 1 214 ? -4.114 9.268 -14.928 1.00 88.06 214 ARG A C 1
ATOM 1716 O O . ARG A 1 214 ? -3.005 9.780 -15.070 1.00 88.06 214 ARG A O 1
ATOM 1723 N N . SER A 1 215 ? -4.303 8.101 -14.312 1.00 91.00 215 SER A N 1
ATOM 1724 C CA . SER A 1 215 ? -3.203 7.295 -13.768 1.00 91.00 215 SER A CA 1
ATOM 1725 C C . SER A 1 215 ? -2.248 6.824 -14.869 1.00 91.00 215 SER A C 1
ATOM 1727 O O . SER A 1 215 ? -1.041 7.028 -14.753 1.00 91.00 215 SER A O 1
ATOM 1729 N N . LEU A 1 216 ? -2.789 6.292 -15.970 1.00 93.38 216 LEU A N 1
ATOM 1730 C CA . LEU A 1 216 ? -2.010 5.851 -17.126 1.00 93.38 216 LEU A CA 1
ATOM 1731 C C . LEU A 1 216 ? -1.200 7.001 -17.736 1.00 93.38 216 LEU A C 1
ATOM 1733 O O . LEU A 1 216 ? -0.034 6.824 -18.066 1.00 93.38 216 LEU A O 1
ATOM 1737 N N . ARG A 1 217 ? -1.783 8.199 -17.852 1.00 92.19 217 ARG A N 1
ATOM 1738 C CA . ARG A 1 217 ? -1.055 9.377 -18.337 1.00 92.19 217 ARG A CA 1
ATOM 1739 C C . ARG A 1 217 ? 0.139 9.712 -17.439 1.00 92.19 217 ARG A C 1
ATOM 1741 O O . ARG A 1 217 ? 1.203 10.026 -17.958 1.00 92.19 217 ARG A O 1
ATOM 1748 N N . GLY A 1 218 ? -0.018 9.623 -16.117 1.00 93.06 218 GLY A N 1
ATOM 1749 C CA . GLY A 1 218 ? 1.087 9.815 -15.173 1.00 93.06 218 GLY A CA 1
ATOM 1750 C C . GLY A 1 218 ? 2.202 8.779 -15.350 1.00 93.06 218 GLY A C 1
ATOM 1751 O O . GLY A 1 218 ? 3.376 9.139 -15.397 1.00 93.06 218 GLY A O 1
ATOM 1752 N N . GLU A 1 219 ? 1.831 7.510 -15.527 1.00 93.56 219 GLU A N 1
ATOM 1753 C CA . GLU A 1 219 ? 2.768 6.416 -15.817 1.00 93.56 219 GLU A CA 1
ATOM 1754 C C . GLU A 1 219 ? 3.550 6.676 -17.116 1.00 93.56 219 GLU A C 1
ATOM 1756 O O . GLU A 1 219 ? 4.772 6.560 -17.138 1.00 93.56 219 GLU A O 1
ATOM 1761 N N . VAL A 1 220 ? 2.880 7.135 -18.173 1.00 94.81 220 VAL A N 1
ATOM 1762 C CA . VAL A 1 220 ? 3.504 7.464 -19.466 1.00 94.81 220 VAL A CA 1
ATOM 1763 C C . VAL A 1 220 ? 4.447 8.661 -19.365 1.00 94.81 220 VAL A C 1
ATOM 1765 O O . VAL A 1 220 ? 5.547 8.616 -19.909 1.00 94.81 220 VAL A O 1
ATOM 1768 N N . ILE A 1 221 ? 4.065 9.709 -18.628 1.00 92.94 221 ILE A N 1
ATOM 1769 C CA . ILE A 1 221 ? 4.936 10.868 -18.389 1.00 92.94 221 ILE A CA 1
ATOM 1770 C C . ILE A 1 221 ? 6.205 10.440 -17.641 1.00 92.94 221 ILE A C 1
ATOM 1772 O O . ILE A 1 221 ? 7.290 10.890 -17.998 1.00 92.94 221 ILE A O 1
ATOM 1776 N N . SER A 1 222 ? 6.099 9.524 -16.672 1.00 94.00 222 SER A N 1
ATOM 1777 C CA . SER A 1 222 ? 7.265 9.032 -15.922 1.00 94.00 222 SER A CA 1
ATOM 1778 C C . SER A 1 222 ? 8.282 8.268 -16.785 1.00 94.00 222 SER A C 1
ATOM 1780 O O . SER A 1 222 ? 9.465 8.228 -16.454 1.00 94.00 222 SER A O 1
ATOM 1782 N N . LEU A 1 223 ? 7.870 7.721 -17.939 1.00 93.88 223 LEU A N 1
ATOM 1783 C CA . LEU A 1 223 ? 8.794 7.071 -18.880 1.00 93.88 223 LEU A CA 1
ATOM 1784 C C . LEU A 1 223 ? 9.805 8.050 -19.488 1.00 93.88 223 LEU A C 1
ATOM 1786 O O . LEU A 1 223 ? 10.872 7.623 -19.927 1.00 93.88 223 LEU A O 1
ATOM 1790 N N . ARG A 1 224 ? 9.492 9.352 -19.507 1.00 93.38 224 ARG A N 1
ATOM 1791 C CA . ARG A 1 224 ? 10.388 10.401 -20.020 1.00 93.38 224 ARG A CA 1
ATOM 1792 C C . ARG A 1 224 ? 11.656 10.540 -19.178 1.00 93.38 224 ARG A C 1
ATOM 1794 O O . ARG A 1 224 ? 12.682 10.956 -19.709 1.00 93.38 224 ARG A O 1
ATOM 1801 N N . ASP A 1 225 ? 11.589 10.162 -17.902 1.00 92.56 225 ASP A N 1
ATOM 1802 C CA . ASP A 1 225 ? 12.721 10.221 -16.975 1.00 92.56 225 ASP A CA 1
ATOM 1803 C C . ASP A 1 225 ? 13.708 9.056 -17.185 1.00 92.56 225 ASP A C 1
ATOM 1805 O O . ASP A 1 225 ? 14.814 9.055 -16.637 1.00 92.56 225 ASP A O 1
ATOM 1809 N N . LEU A 1 226 ? 13.347 8.055 -18.002 1.00 92.31 226 LEU A N 1
ATOM 1810 C CA . LEU A 1 226 ? 14.220 6.928 -18.314 1.00 92.31 226 LEU A CA 1
ATOM 1811 C C . LEU A 1 226 ? 15.328 7.332 -19.295 1.00 92.31 226 LEU A C 1
ATOM 1813 O O . LEU A 1 226 ? 15.113 7.955 -20.336 1.00 92.31 226 LEU A O 1
ATOM 1817 N N . ARG A 1 227 ? 16.554 6.888 -19.009 1.00 90.31 227 ARG A N 1
ATOM 1818 C CA . ARG A 1 227 ? 17.686 7.093 -19.918 1.00 90.31 227 ARG A CA 1
ATOM 1819 C C . ARG A 1 227 ? 17.484 6.284 -21.203 1.00 90.31 227 ARG A C 1
ATOM 1821 O O . ARG A 1 227 ? 17.153 5.100 -21.144 1.00 90.31 227 ARG A O 1
ATOM 1828 N N . TYR A 1 228 ? 17.757 6.915 -22.348 1.00 90.31 228 TYR A N 1
ATOM 1829 C CA . TYR A 1 228 ? 17.513 6.368 -23.693 1.00 90.31 228 TYR A CA 1
ATOM 1830 C C . TYR A 1 228 ? 16.028 6.128 -24.020 1.00 90.31 228 TYR A C 1
ATOM 1832 O O . TYR A 1 228 ? 15.724 5.269 -24.846 1.00 90.31 228 TYR A O 1
ATOM 1840 N N . ALA A 1 229 ? 15.113 6.862 -23.379 1.00 92.19 229 ALA A N 1
ATOM 1841 C CA . ALA A 1 229 ? 13.692 6.801 -23.699 1.00 92.19 229 ALA A CA 1
ATOM 1842 C C . ALA A 1 229 ? 13.397 7.241 -25.143 1.00 92.19 229 ALA A C 1
ATOM 1844 O O . ALA A 1 229 ? 13.977 8.204 -25.652 1.00 92.19 229 ALA A O 1
ATOM 1845 N N . ASP A 1 230 ? 12.454 6.549 -25.783 1.00 93.12 230 ASP A N 1
ATOM 1846 C CA . ASP A 1 230 ? 11.900 6.925 -27.084 1.00 93.12 230 ASP A CA 1
ATOM 1847 C C . ASP A 1 230 ? 10.855 8.034 -26.892 1.00 93.12 230 ASP A C 1
ATOM 1849 O O . ASP A 1 230 ? 9.658 7.780 -26.746 1.00 93.12 230 ASP A O 1
ATOM 1853 N N . ILE A 1 231 ? 11.336 9.279 -26.814 1.00 93.88 231 ILE A N 1
ATOM 1854 C CA . ILE A 1 231 ? 10.490 10.459 -26.585 1.00 93.88 231 ILE A CA 1
ATOM 1855 C C . ILE A 1 231 ? 9.399 10.610 -27.662 1.00 93.88 231 ILE A C 1
ATOM 1857 O O . ILE A 1 231 ? 8.248 10.796 -27.272 1.00 93.88 231 ILE A O 1
ATOM 1861 N N . PRO A 1 232 ? 9.680 10.467 -28.976 1.00 95.00 232 PRO A N 1
ATOM 1862 C CA . PRO A 1 232 ? 8.635 10.522 -30.002 1.00 95.00 232 PRO A CA 1
ATOM 1863 C C . PRO A 1 232 ? 7.496 9.514 -29.794 1.00 95.00 232 PRO A C 1
ATOM 1865 O O . PRO A 1 232 ? 6.325 9.861 -29.970 1.00 95.00 232 PRO A O 1
ATOM 1868 N N . HIS A 1 233 ? 7.817 8.275 -29.405 1.00 92.62 233 HIS A N 1
ATOM 1869 C CA . HIS A 1 233 ? 6.801 7.256 -29.126 1.00 92.62 233 HIS A CA 1
ATOM 1870 C C . HIS A 1 233 ? 5.985 7.583 -27.868 1.00 92.62 233 HIS A C 1
ATOM 1872 O O . HIS A 1 233 ? 4.756 7.490 -27.885 1.00 92.62 233 HIS A O 1
ATOM 1878 N N . ILE A 1 234 ? 6.648 8.033 -26.796 1.00 94.69 234 ILE A N 1
ATOM 1879 C CA . ILE A 1 234 ? 5.991 8.453 -25.547 1.00 94.69 234 ILE A CA 1
ATOM 1880 C C . ILE A 1 234 ? 5.052 9.643 -25.792 1.00 94.69 234 ILE A C 1
ATOM 1882 O O . ILE A 1 234 ? 3.909 9.613 -25.337 1.00 94.69 234 ILE A O 1
ATOM 1886 N N . ASP A 1 235 ? 5.492 10.652 -26.549 1.00 94.38 235 ASP A N 1
ATOM 1887 C CA . ASP A 1 235 ? 4.689 11.833 -26.890 1.00 94.38 235 ASP A CA 1
ATOM 1888 C C . ASP A 1 235 ? 3.437 11.446 -27.693 1.00 94.38 235 ASP A C 1
ATOM 1890 O O . ASP A 1 235 ? 2.332 11.918 -27.413 1.00 94.38 235 ASP A O 1
ATOM 1894 N N . SER A 1 236 ? 3.583 10.536 -28.664 1.00 94.94 236 SER A N 1
ATOM 1895 C CA . SER A 1 236 ? 2.450 10.016 -29.438 1.00 94.94 236 SER A CA 1
ATOM 1896 C C . SER A 1 236 ? 1.424 9.320 -28.541 1.00 94.94 236 SER A C 1
ATOM 1898 O O . SER A 1 236 ? 0.213 9.523 -28.683 1.00 94.94 236 SER A O 1
ATOM 1900 N N . LEU A 1 237 ? 1.899 8.513 -27.593 1.00 93.81 237 LEU A N 1
ATOM 1901 C CA . LEU A 1 237 ? 1.048 7.766 -26.680 1.00 93.81 237 LEU A CA 1
ATOM 1902 C C . LEU A 1 237 ? 0.349 8.683 -25.662 1.00 93.81 237 LEU A C 1
ATOM 1904 O O . LEU A 1 237 ? -0.846 8.509 -25.410 1.00 93.81 237 LEU A O 1
ATOM 1908 N N . GLU A 1 238 ? 1.043 9.701 -25.143 1.00 94.56 238 GLU A N 1
ATOM 1909 C CA . GLU A 1 238 ? 0.441 10.726 -24.284 1.00 94.56 238 GLU A CA 1
ATOM 1910 C C . GLU A 1 238 ? -0.680 11.477 -25.016 1.00 94.56 238 GLU A C 1
ATOM 1912 O O . GLU A 1 238 ? -1.774 11.636 -24.466 1.00 94.56 238 GLU A O 1
ATOM 1917 N N . GLU A 1 239 ? -0.454 11.900 -26.262 1.00 94.38 239 GLU A N 1
ATOM 1918 C CA . GLU A 1 239 ? -1.448 12.665 -27.020 1.00 94.38 239 GLU A CA 1
ATOM 1919 C C . GLU A 1 239 ? -2.704 11.828 -27.317 1.00 94.38 239 GLU A C 1
ATOM 1921 O O . GLU A 1 239 ? -3.827 12.326 -27.205 1.00 94.38 239 GLU A O 1
ATOM 1926 N N . ARG A 1 240 ? -2.551 10.525 -27.596 1.00 93.94 240 ARG A N 1
ATOM 1927 C CA . ARG A 1 240 ? -3.688 9.595 -27.743 1.00 93.94 240 ARG A CA 1
ATOM 1928 C C . ARG A 1 240 ? -4.502 9.473 -26.452 1.00 93.94 240 ARG A C 1
ATOM 1930 O O . ARG A 1 240 ? -5.732 9.539 -26.503 1.00 93.94 240 ARG A O 1
ATOM 1937 N N . ILE A 1 241 ? -3.837 9.334 -25.301 1.00 92.88 241 ILE A N 1
ATOM 1938 C CA . ILE A 1 241 ? -4.499 9.275 -23.985 1.00 92.88 241 ILE A CA 1
ATOM 1939 C C . ILE A 1 241 ? -5.224 10.585 -23.686 1.00 92.88 241 ILE A C 1
ATOM 1941 O O . ILE A 1 241 ? -6.372 10.574 -23.243 1.00 92.88 241 ILE A O 1
ATOM 1945 N N . LYS A 1 242 ? -4.580 11.721 -23.956 1.00 91.00 242 LYS A N 1
ATOM 1946 C CA . LYS A 1 242 ? -5.149 13.053 -23.748 1.00 91.00 242 LYS A CA 1
ATOM 1947 C C . LYS A 1 242 ? -6.382 13.283 -24.618 1.00 91.00 242 LYS A C 1
ATOM 1949 O O . LYS A 1 242 ? -7.404 13.719 -24.093 1.00 91.00 242 LYS A O 1
ATOM 1954 N N . LYS A 1 243 ? -6.319 12.931 -25.906 1.00 90.69 243 LYS A N 1
ATOM 1955 C CA . LYS A 1 243 ? -7.467 12.999 -26.817 1.00 90.69 243 LYS A CA 1
ATOM 1956 C C . LYS A 1 243 ? -8.625 12.148 -26.299 1.00 90.69 243 LYS A C 1
ATOM 1958 O O . LYS A 1 243 ? -9.734 12.655 -26.158 1.00 90.69 243 LYS A O 1
ATOM 1963 N N . ARG A 1 244 ? -8.359 10.889 -25.930 1.00 90.19 244 ARG A N 1
ATOM 1964 C CA . ARG A 1 244 ? -9.404 9.992 -25.417 1.00 90.19 244 ARG A CA 1
ATOM 1965 C C . ARG A 1 244 ? -10.010 10.487 -24.103 1.00 90.19 244 ARG A C 1
ATOM 1967 O O . ARG A 1 244 ? -11.215 10.373 -23.900 1.00 90.19 244 ARG A O 1
ATOM 1974 N N . SER A 1 245 ? -9.184 11.049 -23.224 1.00 88.25 245 SER A N 1
ATOM 1975 C CA . SER A 1 245 ? -9.636 11.660 -21.974 1.00 88.25 245 SER A CA 1
ATOM 1976 C C . SER A 1 245 ? -10.557 12.859 -22.228 1.00 88.25 245 SER A C 1
ATOM 1978 O O . SER A 1 245 ? -11.586 12.971 -21.566 1.00 88.25 245 SER A O 1
ATOM 1980 N N . SER A 1 246 ? -10.253 13.706 -23.224 1.00 86.00 246 SER A N 1
ATOM 1981 C CA . SER A 1 246 ? -11.125 14.824 -23.633 1.00 86.00 246 SER A CA 1
ATOM 1982 C C . SER A 1 246 ? -12.479 14.326 -24.137 1.00 86.00 246 SER A C 1
ATOM 1984 O O . SER A 1 246 ? -13.509 14.745 -23.622 1.00 86.00 246 SER A O 1
ATOM 1986 N N . GLU A 1 247 ? -12.488 13.351 -25.052 1.00 87.50 247 GLU A N 1
ATOM 1987 C CA . GLU A 1 247 ? -13.726 12.776 -25.607 1.00 87.50 247 GLU A CA 1
ATOM 1988 C C . GLU A 1 247 ? -14.639 12.192 -24.514 1.00 87.50 247 GLU A C 1
ATOM 1990 O O . GLU A 1 247 ? -15.857 12.372 -24.530 1.00 87.50 247 GLU A O 1
ATOM 1995 N N . LEU A 1 248 ? -14.060 11.493 -23.534 1.00 86.88 248 LEU A N 1
ATOM 1996 C CA . LEU A 1 248 ? -14.816 10.955 -22.398 1.00 86.88 248 LEU A CA 1
ATOM 1997 C C . LEU A 1 248 ? -15.279 12.033 -21.433 1.00 86.88 248 LEU A C 1
ATOM 1999 O O . LEU A 1 248 ? -16.336 11.881 -20.831 1.00 86.88 248 LEU A O 1
ATOM 2003 N N . SER A 1 249 ? -14.484 13.086 -21.262 1.00 84.69 249 SER A N 1
ATOM 2004 C CA . SER A 1 249 ? -14.835 14.228 -20.425 1.00 84.69 249 SER A CA 1
ATOM 2005 C C . SER A 1 249 ? -16.052 14.950 -20.993 1.00 84.69 249 SER A C 1
ATOM 2007 O O . SER A 1 249 ? -17.024 15.159 -20.274 1.00 84.69 249 SER A O 1
ATOM 2009 N N . GLU A 1 250 ? -16.043 15.240 -22.294 1.00 84.62 250 GLU A N 1
ATOM 2010 C CA . GLU A 1 250 ? -17.172 15.831 -23.018 1.00 84.62 250 GLU A CA 1
ATOM 2011 C C . GLU A 1 250 ? -18.411 14.926 -22.950 1.00 84.62 250 GLU A C 1
ATOM 2013 O O . GLU A 1 250 ? -19.501 15.385 -22.604 1.00 84.62 250 GLU A O 1
ATOM 2018 N N . GLY A 1 251 ? -18.240 13.618 -23.179 1.00 85.12 251 GLY A N 1
ATOM 2019 C CA . GLY A 1 251 ? -19.319 12.637 -23.038 1.00 85.12 251 GLY A CA 1
ATOM 2020 C C . GLY A 1 251 ? -19.883 12.549 -21.614 1.00 85.12 251 GLY A C 1
ATOM 2021 O O . GLY A 1 251 ? -21.093 12.413 -21.437 1.00 85.12 251 GLY A O 1
ATOM 2022 N N . CYS A 1 252 ? -19.029 12.670 -20.595 1.00 86.31 252 CYS A N 1
ATOM 2023 C CA . CYS A 1 252 ? -19.427 12.686 -19.188 1.00 86.31 252 CYS A CA 1
ATOM 2024 C C . CYS A 1 252 ? -20.238 13.945 -18.853 1.00 86.31 252 CYS A C 1
ATOM 2026 O O . CYS A 1 252 ? -21.300 13.833 -18.245 1.00 86.31 252 CYS A O 1
ATOM 2028 N N . VAL A 1 253 ? -19.795 15.128 -19.297 1.00 85.00 253 VAL A N 1
ATOM 2029 C CA . VAL A 1 253 ? -20.535 16.392 -19.115 1.00 85.00 253 VAL A CA 1
ATOM 2030 C C . VAL A 1 253 ? -21.907 16.303 -19.776 1.00 85.00 253 VAL A C 1
ATOM 2032 O O . VAL A 1 253 ? -22.916 16.572 -19.124 1.00 85.00 253 VAL A O 1
ATOM 2035 N N . ALA A 1 254 ? -21.967 15.845 -21.030 1.00 85.31 254 ALA A N 1
ATOM 2036 C CA . ALA A 1 254 ? -23.229 15.655 -21.738 1.00 85.31 254 ALA A CA 1
ATOM 2037 C C . ALA A 1 254 ? -24.164 14.691 -20.987 1.00 85.31 254 ALA A C 1
ATOM 2039 O O . ALA A 1 254 ? -25.352 14.975 -20.843 1.00 85.31 254 ALA A O 1
ATOM 2040 N N . PHE A 1 255 ? -23.629 13.590 -20.446 1.00 87.19 255 PHE A N 1
ATOM 2041 C CA . PHE A 1 255 ? -24.398 12.637 -19.646 1.00 87.19 255 PHE A CA 1
ATOM 2042 C C . PHE A 1 255 ? -24.893 13.236 -18.320 1.00 87.19 255 PHE A C 1
ATOM 2044 O O . PHE A 1 255 ? -26.050 13.042 -17.961 1.00 87.19 255 PHE A O 1
ATOM 2051 N N . LEU A 1 256 ? -24.075 14.011 -17.605 1.00 86.44 256 LEU A N 1
ATOM 2052 C CA . LEU A 1 256 ? -24.461 14.661 -16.342 1.00 86.44 256 LEU A CA 1
ATOM 2053 C C . LEU A 1 256 ? -25.565 15.718 -16.515 1.00 86.44 256 LEU A C 1
ATOM 2055 O O . LEU A 1 256 ? -26.337 15.981 -15.586 1.00 86.44 256 LEU A O 1
ATOM 2059 N N . LEU A 1 257 ? -25.670 16.320 -17.700 1.00 85.56 257 LEU A N 1
ATOM 2060 C CA . LEU A 1 257 ? -26.749 17.252 -18.027 1.00 85.56 257 LEU A CA 1
ATOM 2061 C C . LEU A 1 257 ? -28.089 16.547 -18.280 1.00 85.56 257 LEU A C 1
ATOM 2063 O O . LEU A 1 257 ? -29.137 17.177 -18.118 1.00 85.56 257 LEU A O 1
ATOM 2067 N N . THR A 1 258 ? -28.082 15.248 -18.597 1.00 86.81 258 THR A N 1
ATOM 2068 C CA . THR A 1 258 ? -29.316 14.461 -18.744 1.00 86.81 258 THR A CA 1
ATOM 2069 C C . THR A 1 258 ? -30.030 14.247 -17.398 1.00 86.81 258 THR A C 1
ATOM 2071 O O . THR A 1 258 ? -29.399 14.307 -16.334 1.00 86.81 258 THR A O 1
ATOM 2074 N N . PRO A 1 259 ? -31.351 13.983 -17.403 1.00 78.88 259 PRO A N 1
ATOM 2075 C CA . PRO A 1 259 ? -32.082 13.563 -16.206 1.00 78.88 259 PRO A CA 1
ATOM 2076 C C . PRO A 1 259 ? -31.488 12.309 -15.545 1.00 78.88 259 PRO A C 1
ATOM 2078 O O . PRO A 1 259 ? -31.492 12.201 -14.318 1.00 78.88 259 PRO A O 1
ATOM 2081 N N . GLU A 1 260 ? -30.935 11.398 -16.349 1.00 81.31 260 GLU A N 1
ATOM 2082 C CA . GLU A 1 260 ? -30.398 10.103 -15.932 1.00 81.31 260 GLU A CA 1
ATOM 2083 C C . GLU A 1 260 ? -29.012 10.194 -15.279 1.00 81.31 260 GLU A C 1
ATOM 2085 O O . GLU A 1 260 ? -28.631 9.304 -14.515 1.00 81.31 260 GLU A O 1
ATOM 2090 N N . GLY A 1 261 ? -28.280 11.289 -15.511 1.00 82.38 261 GLY A N 1
ATOM 2091 C CA . GLY A 1 261 ? -26.878 11.448 -15.111 1.00 82.38 261 GLY A CA 1
ATOM 2092 C C . GLY A 1 261 ? -26.601 11.270 -13.615 1.00 82.38 261 GLY A C 1
ATOM 2093 O O . GLY A 1 261 ? -25.532 10.798 -13.230 1.00 82.38 261 GLY A O 1
ATOM 2094 N N . PHE A 1 262 ? -27.582 11.598 -12.772 1.00 84.38 262 PHE A N 1
ATOM 2095 C CA . PHE A 1 262 ? -27.476 11.535 -11.311 1.00 84.38 262 PHE A CA 1
ATOM 2096 C C . PHE A 1 262 ? -28.388 10.490 -10.661 1.00 84.38 262 PHE A C 1
ATOM 2098 O O . PHE A 1 262 ? -28.391 10.387 -9.434 1.00 84.38 262 PHE A O 1
ATOM 2105 N N . ILE A 1 263 ? -29.161 9.725 -11.444 1.00 86.19 263 ILE A N 1
ATOM 2106 C CA . ILE A 1 263 ? -30.126 8.752 -10.902 1.00 86.19 263 ILE A CA 1
ATOM 2107 C C . ILE A 1 263 ? -29.420 7.735 -10.007 1.00 86.19 263 ILE A C 1
ATOM 2109 O O . ILE A 1 263 ? -29.866 7.520 -8.891 1.00 86.19 263 ILE A O 1
ATOM 2113 N N . TYR A 1 264 ? -28.264 7.212 -10.425 1.00 85.56 264 TYR A N 1
ATOM 2114 C CA . TYR A 1 264 ? -27.489 6.262 -9.618 1.00 85.56 264 TYR A CA 1
ATOM 2115 C C . TYR A 1 264 ? -27.195 6.775 -8.198 1.00 85.56 264 TYR A C 1
ATOM 2117 O O . TYR A 1 264 ? -27.451 6.086 -7.211 1.00 85.56 264 TYR A O 1
ATOM 2125 N N . TYR A 1 265 ? -26.697 8.009 -8.082 1.00 84.88 265 TYR A N 1
ATOM 2126 C CA . TYR A 1 265 ? -26.376 8.591 -6.780 1.00 84.88 265 TYR A CA 1
ATOM 2127 C C . TYR A 1 265 ? -27.633 8.910 -5.968 1.00 84.88 265 TYR A C 1
ATOM 2129 O O . TYR A 1 265 ? -27.636 8.708 -4.757 1.00 84.88 265 TYR A O 1
ATOM 2137 N N . LYS A 1 266 ? -28.714 9.353 -6.620 1.00 86.50 266 LYS A N 1
ATOM 2138 C CA . LYS A 1 266 ? -30.004 9.590 -5.958 1.00 86.50 266 LYS A CA 1
ATOM 2139 C C . LYS A 1 266 ? -30.621 8.295 -5.426 1.00 86.50 266 LYS A C 1
ATOM 2141 O O . LYS A 1 266 ? -31.039 8.260 -4.275 1.00 86.50 266 LYS A O 1
ATOM 2146 N N . ASP A 1 267 ? -30.621 7.230 -6.219 1.00 88.56 267 ASP A N 1
ATOM 2147 C CA . ASP A 1 267 ? -31.138 5.918 -5.825 1.00 88.56 267 ASP A CA 1
ATOM 2148 C C . ASP A 1 267 ? -30.296 5.306 -4.700 1.00 88.56 267 ASP A C 1
ATOM 2150 O O . ASP A 1 267 ? -30.840 4.711 -3.770 1.00 88.56 267 ASP A O 1
ATOM 2154 N N . SER A 1 268 ? -28.973 5.502 -4.738 1.00 87.19 268 SER A N 1
ATOM 2155 C CA . SER A 1 268 ? -28.069 5.098 -3.658 1.00 87.19 268 SER A CA 1
ATOM 2156 C C . SER A 1 268 ? -28.394 5.828 -2.350 1.00 87.19 268 SER A C 1
ATOM 2158 O O . SER A 1 268 ? -28.567 5.185 -1.317 1.00 87.19 268 SER A O 1
ATOM 2160 N N . VAL A 1 269 ? -28.580 7.152 -2.398 1.00 89.19 269 VAL A N 1
ATOM 2161 C CA . VAL A 1 269 ? -29.016 7.975 -1.255 1.00 89.19 269 VAL A CA 1
ATOM 2162 C C . VAL A 1 269 ? -30.350 7.469 -0.694 1.00 89.19 269 VAL A C 1
ATOM 2164 O O . VAL A 1 269 ? -30.432 7.190 0.499 1.00 89.19 269 VAL A O 1
ATOM 2167 N N . VAL A 1 270 ? -31.364 7.252 -1.537 1.00 89.94 270 VAL A N 1
ATOM 2168 C CA . VAL A 1 270 ? -32.680 6.739 -1.104 1.00 89.94 270 VAL A CA 1
ATOM 2169 C C . VAL A 1 270 ? -32.575 5.333 -0.503 1.00 89.94 270 VAL A C 1
ATOM 2171 O O . VAL A 1 270 ? -33.186 5.049 0.527 1.00 89.94 270 VAL A O 1
ATOM 2174 N N . SER A 1 271 ? -31.776 4.447 -1.102 1.00 90.06 271 SER A N 1
ATOM 2175 C CA . SER A 1 271 ? -31.549 3.095 -0.581 1.00 90.06 271 SER A CA 1
ATOM 2176 C C . SER A 1 271 ? -30.859 3.117 0.784 1.00 90.06 271 SER A C 1
ATOM 2178 O O . SER A 1 271 ? -31.262 2.388 1.692 1.00 90.06 271 SER A O 1
ATOM 2180 N N . LEU A 1 272 ? -29.833 3.958 0.949 1.00 90.38 272 LEU A N 1
ATOM 2181 C CA . LEU A 1 272 ? -29.125 4.129 2.216 1.00 90.38 272 LEU A CA 1
ATOM 2182 C C . LEU A 1 272 ? -30.041 4.731 3.287 1.00 90.38 272 LEU A C 1
ATOM 2184 O O . LEU A 1 272 ? -30.024 4.255 4.419 1.00 90.38 272 LEU A O 1
ATOM 2188 N N . GLU A 1 273 ? -30.878 5.710 2.935 1.00 89.75 273 GLU A N 1
ATOM 2189 C CA . GLU A 1 273 ? -31.873 6.300 3.841 1.00 89.75 273 GLU A CA 1
ATOM 2190 C C . GLU A 1 273 ? -32.904 5.258 4.305 1.00 89.75 273 GLU A C 1
ATOM 2192 O O . GLU A 1 273 ? -33.169 5.149 5.502 1.00 89.75 273 GLU A O 1
ATOM 2197 N N . GLY A 1 274 ? -33.415 4.424 3.391 1.00 88.69 274 GLY A N 1
ATOM 2198 C CA . GLY A 1 274 ? -34.315 3.316 3.726 1.00 88.69 274 GLY A CA 1
ATOM 2199 C C . GLY A 1 274 ? -33.682 2.318 4.698 1.00 88.69 274 GLY A C 1
ATOM 2200 O O . GLY A 1 274 ? -34.277 1.990 5.726 1.00 88.69 274 GLY A O 1
ATOM 2201 N N . LYS A 1 275 ? -32.430 1.917 4.446 1.00 89.75 275 LYS A N 1
ATOM 2202 C CA . LYS A 1 275 ? -31.685 1.004 5.327 1.00 89.75 275 LYS A CA 1
ATOM 2203 C C . LYS A 1 275 ? -31.527 1.546 6.748 1.00 89.75 275 LYS A C 1
ATOM 2205 O O . LYS A 1 275 ? -31.577 0.749 7.675 1.00 89.75 275 LYS A O 1
ATOM 2210 N N . ILE A 1 276 ? -31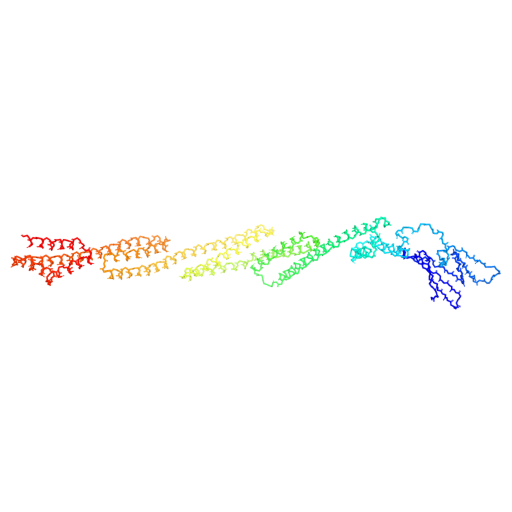.389 2.864 6.953 1.00 88.12 276 ILE A N 1
ATOM 2211 C CA . ILE A 1 276 ? -31.289 3.453 8.308 1.00 88.12 276 ILE A CA 1
ATOM 2212 C C . ILE A 1 276 ? -32.510 3.095 9.162 1.00 88.12 276 ILE A C 1
ATOM 2214 O O . ILE A 1 276 ? -32.360 2.838 10.357 1.00 88.12 276 ILE A O 1
ATOM 2218 N N . THR A 1 277 ? -33.707 3.058 8.569 1.00 82.38 277 THR A N 1
ATOM 2219 C CA . THR A 1 277 ? -34.938 2.726 9.308 1.00 82.38 277 THR A CA 1
ATOM 2220 C C . THR A 1 277 ? -35.000 1.262 9.746 1.00 82.38 277 THR A C 1
ATOM 2222 O O . THR A 1 277 ? -35.638 0.956 10.752 1.00 82.38 277 THR A O 1
ATOM 2225 N N . GLU A 1 278 ? -34.290 0.377 9.045 1.00 87.31 278 GLU A N 1
ATOM 2226 C CA . GLU A 1 278 ? -34.227 -1.058 9.327 1.00 87.31 278 GLU A CA 1
ATOM 2227 C C . GLU A 1 278 ? -33.103 -1.433 10.306 1.00 87.31 278 GLU A C 1
ATOM 2229 O O . GLU A 1 278 ? -33.120 -2.539 10.841 1.00 87.31 278 GLU A O 1
ATOM 2234 N N . VAL A 1 279 ? -32.142 -0.534 10.570 1.00 88.50 279 VAL A N 1
ATOM 2235 C CA . VAL A 1 279 ? -31.027 -0.804 11.493 1.00 88.50 279 VAL A CA 1
ATOM 2236 C C . VAL A 1 279 ? -31.562 -1.025 12.908 1.00 88.50 279 VAL A C 1
ATOM 2238 O O . VAL A 1 279 ? -32.091 -0.107 13.545 1.00 88.50 279 VAL A O 1
ATOM 2241 N N . GLN A 1 280 ? -31.362 -2.242 13.416 1.00 83.94 280 GLN A N 1
ATOM 2242 C CA . GLN A 1 280 ? -31.726 -2.626 14.783 1.00 83.94 280 GLN A CA 1
ATOM 2243 C C . GLN A 1 280 ? -30.512 -2.810 15.688 1.00 83.94 280 GLN A C 1
ATOM 2245 O O . GLN A 1 280 ? -30.668 -2.755 16.903 1.00 83.94 280 GLN A O 1
ATOM 2250 N N . LYS A 1 281 ? -29.321 -3.027 15.113 1.00 84.00 281 LYS A N 1
ATOM 2251 C CA . LYS A 1 281 ? -28.089 -3.262 15.873 1.00 84.00 281 LYS A CA 1
ATOM 2252 C C . LYS A 1 281 ? -27.002 -2.247 15.567 1.00 84.00 281 LYS A C 1
ATOM 2254 O O . LYS A 1 281 ? -26.820 -1.836 14.419 1.00 84.00 281 LYS A O 1
ATOM 2259 N N . THR A 1 282 ? -26.186 -1.922 16.565 1.00 83.06 282 THR A N 1
ATOM 2260 C CA . THR A 1 282 ? -25.021 -1.033 16.383 1.00 83.06 282 THR A CA 1
ATOM 2261 C C . THR A 1 282 ? -24.001 -1.564 15.371 1.00 83.06 282 THR A C 1
ATOM 2263 O O . THR A 1 282 ? -23.423 -0.791 14.606 1.00 83.06 282 THR A O 1
ATOM 2266 N N . THR A 1 283 ? -23.823 -2.885 15.292 1.00 83.44 283 THR A N 1
ATOM 2267 C CA . THR A 1 283 ? -22.935 -3.540 14.311 1.00 83.44 283 THR A CA 1
ATOM 2268 C C . THR A 1 283 ? -23.422 -3.397 12.865 1.00 83.44 283 THR A C 1
ATOM 2270 O O . THR A 1 283 ? -22.614 -3.190 11.959 1.00 83.44 283 THR A O 1
ATOM 2273 N N . GLU A 1 284 ? -24.735 -3.465 12.637 1.00 87.44 284 GLU A N 1
ATOM 2274 C CA . GLU A 1 284 ? -25.355 -3.226 11.328 1.00 87.44 284 GLU A CA 1
ATOM 2275 C C . GLU A 1 284 ? -25.213 -1.755 10.926 1.00 87.44 284 GLU A C 1
ATOM 2277 O O . GLU A 1 284 ? -24.819 -1.455 9.798 1.00 87.44 284 GLU A O 1
ATOM 2282 N N . GLY A 1 285 ? -25.439 -0.839 11.873 1.00 87.12 285 GLY A N 1
ATOM 2283 C CA . GLY A 1 285 ? -25.268 0.591 11.642 1.00 87.12 285 GLY A CA 1
ATOM 2284 C C . GLY A 1 285 ? -23.818 0.991 11.349 1.00 87.12 285 GLY A C 1
ATOM 2285 O O . GLY A 1 285 ? -23.598 1.857 10.511 1.00 87.12 285 GLY A O 1
ATOM 2286 N N . SER A 1 286 ? -22.816 0.325 11.938 1.00 84.88 286 SER A N 1
ATOM 2287 C CA . SER A 1 286 ? -21.402 0.569 11.598 1.00 84.88 286 SER A CA 1
ATOM 2288 C C . SER A 1 286 ? -21.084 0.211 10.142 1.00 84.88 286 SER A C 1
ATOM 2290 O O . SER A 1 286 ? -20.427 0.982 9.448 1.00 84.88 286 SER A O 1
ATOM 2292 N N . LYS A 1 287 ? -21.594 -0.926 9.646 1.00 89.44 287 LYS A N 1
ATOM 2293 C CA . LYS A 1 287 ? -21.441 -1.315 8.231 1.00 89.44 287 LYS A CA 1
ATOM 2294 C C . LYS A 1 287 ? -22.152 -0.345 7.289 1.00 89.44 287 LYS A C 1
ATOM 2296 O O . LYS A 1 287 ? -21.711 -0.136 6.161 1.00 89.44 287 LYS A O 1
ATOM 2301 N N . LEU A 1 288 ? -23.271 0.228 7.732 1.00 90.88 288 LEU A N 1
ATOM 2302 C CA . LEU A 1 288 ? -23.989 1.237 6.963 1.00 90.88 288 LEU A CA 1
ATOM 2303 C C . LEU A 1 288 ? -23.235 2.579 6.935 1.00 90.88 288 LEU A C 1
ATOM 2305 O O . LEU A 1 288 ? -23.214 3.220 5.887 1.00 90.88 288 LEU A O 1
ATOM 2309 N N . ASP A 1 289 ? -22.559 2.977 8.022 1.00 90.38 289 ASP A N 1
ATOM 2310 C CA . ASP A 1 289 ? -21.703 4.179 8.039 1.00 90.38 289 ASP A CA 1
ATOM 2311 C C . ASP A 1 289 ? -20.536 4.038 7.052 1.00 90.38 289 ASP A C 1
ATOM 2313 O O . ASP A 1 289 ? -20.252 4.974 6.310 1.00 90.38 289 ASP A O 1
ATOM 2317 N N . GLU A 1 290 ? -19.926 2.851 6.949 1.00 91.06 290 GLU A N 1
ATOM 2318 C CA . GLU A 1 290 ? -18.904 2.567 5.930 1.00 91.06 290 GLU A CA 1
ATOM 2319 C C . GLU A 1 290 ? -19.441 2.757 4.503 1.00 91.06 290 GLU A C 1
ATOM 2321 O O . GLU A 1 290 ? -18.784 3.399 3.680 1.00 91.06 290 GLU A O 1
ATOM 2326 N N . GLN A 1 291 ? -20.652 2.262 4.212 1.00 89.50 291 GLN A N 1
ATOM 2327 C CA . GLN A 1 291 ? -21.301 2.450 2.906 1.00 89.50 291 GLN A CA 1
ATOM 2328 C C . GLN A 1 291 ? -21.589 3.932 2.618 1.00 89.50 291 GLN A C 1
ATOM 2330 O O . GLN A 1 291 ? -21.340 4.398 1.507 1.00 89.50 291 GLN A O 1
ATOM 2335 N N . ILE A 1 292 ? -22.067 4.690 3.610 1.00 90.31 292 ILE A N 1
ATOM 2336 C CA . ILE A 1 292 ? -22.343 6.130 3.475 1.00 90.31 292 ILE A CA 1
ATOM 2337 C C . ILE A 1 292 ? -21.045 6.920 3.258 1.00 90.31 292 ILE A C 1
ATOM 2339 O O . ILE A 1 292 ? -20.995 7.810 2.409 1.00 90.31 292 ILE A O 1
ATOM 2343 N N . VAL A 1 293 ? -19.974 6.589 3.985 1.00 89.50 293 VAL A N 1
ATOM 2344 C CA . VAL A 1 293 ? -18.649 7.202 3.799 1.00 89.50 293 VAL A CA 1
ATOM 2345 C C . VAL A 1 293 ? -18.109 6.902 2.405 1.00 89.50 293 VAL A C 1
ATOM 2347 O O . VAL A 1 293 ? -17.563 7.797 1.759 1.00 89.50 293 VAL A O 1
ATOM 2350 N N . GLN A 1 294 ? -18.275 5.671 1.922 1.00 86.94 294 GLN A N 1
ATOM 2351 C CA . GLN A 1 294 ? -17.855 5.286 0.580 1.00 86.94 294 GLN A CA 1
ATOM 2352 C C . GLN A 1 294 ? -18.628 6.057 -0.501 1.00 86.94 294 GLN A C 1
ATOM 2354 O O . GLN A 1 294 ? -18.004 6.615 -1.402 1.00 86.94 294 GLN A O 1
ATOM 2359 N N . ALA A 1 295 ? -19.952 6.190 -0.365 1.00 86.56 295 ALA A N 1
ATOM 2360 C CA . ALA A 1 295 ? -20.765 7.013 -1.264 1.00 86.56 295 ALA A CA 1
ATOM 2361 C C . ALA A 1 295 ? -20.324 8.492 -1.258 1.00 86.56 295 ALA A C 1
ATOM 2363 O O . ALA A 1 295 ? -20.267 9.131 -2.310 1.00 86.56 295 ALA A O 1
ATOM 2364 N N . GLY A 1 296 ? -19.946 9.028 -0.091 1.00 86.88 296 GLY A N 1
ATOM 2365 C CA . GLY A 1 296 ? -19.374 10.371 0.035 1.00 86.88 296 GLY A CA 1
ATOM 2366 C C . GLY A 1 296 ? -18.059 10.539 -0.735 1.00 86.88 296 GLY A C 1
ATOM 2367 O O . GLY A 1 296 ? -17.909 11.512 -1.470 1.00 86.88 296 GLY A O 1
ATOM 2368 N N . LYS A 1 297 ? -17.141 9.568 -0.634 1.00 85.88 297 LYS A N 1
ATOM 2369 C CA . LYS A 1 297 ? -15.867 9.570 -1.381 1.00 85.88 297 LYS A CA 1
ATOM 2370 C C . LYS A 1 297 ? -16.073 9.503 -2.893 1.00 85.88 297 LYS A C 1
ATOM 2372 O O . LYS A 1 297 ? -15.350 10.147 -3.645 1.00 85.88 297 LYS A O 1
ATOM 2377 N N . GLU A 1 298 ? -17.048 8.723 -3.353 1.00 83.62 298 GLU A N 1
ATOM 2378 C CA . GLU A 1 298 ? -17.371 8.627 -4.781 1.00 83.62 298 GLU A CA 1
ATOM 2379 C C . GLU A 1 298 ? -17.918 9.948 -5.338 1.00 83.62 298 GLU A C 1
ATOM 2381 O O . GLU A 1 298 ? -17.569 10.330 -6.456 1.00 83.62 298 GLU A O 1
ATOM 2386 N N . LEU A 1 299 ? -18.728 10.670 -4.556 1.00 85.38 299 LEU A N 1
ATOM 2387 C CA . LEU A 1 299 ? -19.205 12.010 -4.913 1.00 85.38 299 LEU A CA 1
ATOM 2388 C C . LEU A 1 299 ? -18.091 13.060 -4.876 1.00 85.38 299 LEU A C 1
ATOM 2390 O O . LEU A 1 299 ? -18.059 13.936 -5.736 1.00 85.38 299 LEU A O 1
ATOM 2394 N N . GLU A 1 300 ? -17.172 12.968 -3.916 1.00 85.19 300 GLU A N 1
ATOM 2395 C CA . GLU A 1 300 ? -15.987 13.829 -3.849 1.00 85.19 300 GLU A CA 1
ATOM 2396 C C . GLU A 1 300 ? -15.093 13.631 -5.082 1.00 85.19 300 GLU A C 1
ATOM 2398 O O . GLU A 1 300 ? -14.696 14.603 -5.723 1.00 85.19 300 GLU A O 1
ATOM 2403 N N . LEU A 1 301 ? -14.867 12.378 -5.490 1.00 80.88 301 LEU A N 1
ATOM 2404 C CA . LEU A 1 301 ? -14.146 12.056 -6.721 1.00 80.88 301 LEU A CA 1
ATOM 2405 C C . LEU A 1 301 ? -14.866 12.602 -7.962 1.00 80.88 301 LEU A C 1
ATOM 2407 O O . LEU A 1 301 ? -14.220 13.140 -8.861 1.00 80.88 301 LEU A O 1
ATOM 2411 N N . LEU A 1 302 ? -16.197 12.485 -8.024 1.00 83.19 302 LEU A N 1
ATOM 2412 C CA . LEU A 1 302 ? -16.982 13.066 -9.113 1.00 83.19 302 LEU A CA 1
ATOM 2413 C C . LEU A 1 302 ? -16.812 14.591 -9.163 1.00 83.19 302 LEU A C 1
ATOM 2415 O O . LEU A 1 302 ? -16.615 15.137 -10.247 1.00 83.19 302 LEU A O 1
ATOM 2419 N N . LEU A 1 303 ? -16.845 15.266 -8.011 1.00 82.94 303 LEU A N 1
ATOM 2420 C CA . LEU A 1 303 ? -16.625 16.708 -7.916 1.00 82.94 303 LEU A CA 1
ATOM 2421 C C . LEU A 1 303 ? -15.222 17.094 -8.398 1.00 82.94 303 LEU A C 1
ATOM 2423 O O . LEU A 1 303 ? -15.105 18.013 -9.204 1.00 82.94 303 LEU A O 1
ATOM 2427 N N . GLU A 1 304 ? -14.181 16.376 -7.966 1.00 80.50 304 GLU A N 1
ATOM 2428 C CA . GLU A 1 304 ? -12.794 16.622 -8.386 1.00 80.50 304 GLU A CA 1
ATOM 2429 C C . GLU A 1 304 ? -12.619 16.429 -9.899 1.00 80.50 304 GLU A C 1
ATOM 2431 O O . GLU A 1 304 ? -11.935 17.212 -10.567 1.00 80.50 304 GLU A O 1
ATOM 2436 N N . ILE A 1 305 ? -13.247 15.392 -10.464 1.00 77.75 305 ILE A N 1
ATOM 2437 C CA . ILE A 1 305 ? -13.234 15.153 -11.907 1.00 77.75 305 ILE A CA 1
ATOM 2438 C C . ILE A 1 305 ? -13.911 16.323 -12.611 1.00 77.75 305 ILE A C 1
ATOM 2440 O O . ILE A 1 305 ? -13.266 16.951 -13.444 1.00 77.75 305 ILE A O 1
ATOM 2444 N N . VAL A 1 306 ? -15.150 16.661 -12.236 1.00 79.19 306 VAL A N 1
ATOM 2445 C CA . VAL A 1 306 ? -15.933 17.749 -12.845 1.00 79.19 306 VAL A CA 1
ATOM 2446 C C . VAL A 1 306 ? -15.214 19.094 -12.742 1.00 79.19 306 VAL A C 1
ATOM 2448 O O . VAL A 1 306 ? -15.185 19.824 -13.728 1.00 79.19 306 VAL A O 1
ATOM 2451 N N . SER A 1 307 ? -14.575 19.411 -11.611 1.00 77.50 307 SER A N 1
ATOM 2452 C CA . SER A 1 307 ? -13.817 20.661 -11.448 1.00 77.50 307 SER A CA 1
ATOM 2453 C C . SER A 1 307 ? -12.581 20.744 -12.344 1.00 77.50 307 SER A C 1
ATOM 2455 O O . SER A 1 307 ? -12.135 21.838 -12.679 1.00 77.50 307 SER A O 1
ATOM 2457 N N . ASN A 1 308 ? -12.024 19.593 -12.730 1.00 74.94 308 ASN A N 1
ATOM 2458 C CA . ASN A 1 308 ? -10.877 19.500 -13.630 1.00 74.94 308 ASN A CA 1
ATOM 2459 C C . ASN A 1 308 ? -11.281 19.355 -15.106 1.00 74.94 308 ASN A C 1
ATOM 2461 O O . ASN A 1 308 ? -10.412 19.429 -15.982 1.00 74.94 308 ASN A O 1
ATOM 2465 N N . LEU A 1 309 ? -12.568 19.148 -15.408 1.00 76.81 309 LEU A N 1
ATOM 2466 C CA . LEU A 1 309 ? -13.051 19.134 -16.783 1.00 76.81 309 LEU A CA 1
ATOM 2467 C C . LEU A 1 309 ? -13.046 20.558 -17.338 1.00 76.81 309 LEU A C 1
ATOM 2469 O O . LEU A 1 309 ? -13.532 21.500 -16.714 1.00 76.81 309 LEU A O 1
ATOM 2473 N N . LYS A 1 310 ? -12.529 20.716 -18.558 1.00 68.31 310 LYS A N 1
ATOM 2474 C CA . LYS A 1 310 ? -12.712 21.954 -19.316 1.00 68.31 310 LYS A CA 1
ATOM 2475 C C . LYS A 1 310 ? -14.141 21.982 -19.844 1.00 68.31 310 LYS A C 1
ATOM 2477 O O . LYS A 1 310 ? -14.421 21.407 -20.888 1.00 68.31 310 LYS A O 1
ATOM 2482 N N . ILE A 1 311 ? -15.035 22.620 -19.098 1.00 73.44 311 ILE A N 1
ATOM 2483 C CA . ILE A 1 311 ? -16.415 22.853 -19.523 1.00 73.44 311 ILE A CA 1
ATOM 2484 C C . ILE A 1 311 ? -16.446 24.200 -20.250 1.00 73.44 311 ILE A C 1
ATOM 2486 O O . ILE A 1 311 ? -16.094 25.222 -19.665 1.00 73.44 311 ILE A O 1
ATOM 2490 N N . GLU A 1 312 ? -16.823 24.199 -21.530 1.00 71.31 312 GLU A N 1
ATOM 2491 C CA . GLU A 1 312 ? -16.853 25.418 -22.355 1.00 71.31 312 GLU A CA 1
ATOM 2492 C C . GLU A 1 312 ? -17.925 26.417 -21.894 1.00 71.31 312 GLU A C 1
ATOM 2494 O O . GLU A 1 312 ? -17.728 27.625 -22.006 1.00 71.31 312 GLU A O 1
ATOM 2499 N N . ASP A 1 313 ? -19.035 25.915 -21.345 1.00 79.38 313 ASP A N 1
ATOM 2500 C CA . ASP A 1 313 ? -20.159 26.707 -20.850 1.00 79.38 313 ASP A CA 1
ATOM 2501 C C . ASP A 1 313 ? -20.144 26.796 -19.307 1.00 79.38 313 ASP A C 1
ATOM 2503 O O . ASP A 1 313 ? -20.456 25.812 -18.620 1.00 79.38 313 ASP A O 1
ATOM 2507 N N . PRO A 1 314 ? -19.839 27.973 -18.726 1.00 80.06 314 PRO A N 1
ATOM 2508 C CA . PRO A 1 314 ? -19.837 28.172 -17.279 1.00 80.06 314 PRO A CA 1
ATOM 2509 C C . PRO A 1 314 ? -21.183 27.855 -16.613 1.00 80.06 314 PRO A C 1
ATOM 2511 O O . PRO A 1 314 ? -21.203 27.437 -15.459 1.00 80.06 314 PRO A O 1
ATOM 2514 N N . THR A 1 315 ? -22.307 28.015 -17.321 1.00 83.06 315 THR A N 1
ATOM 2515 C CA . THR A 1 315 ? -23.641 27.766 -16.754 1.00 83.06 315 THR A CA 1
ATOM 2516 C C . THR A 1 315 ? -23.909 26.274 -16.556 1.00 83.06 315 THR A C 1
ATOM 2518 O O . THR A 1 315 ? -24.454 25.873 -15.526 1.00 83.06 315 THR A O 1
ATOM 2521 N N . GLN A 1 316 ? -23.442 25.435 -17.486 1.00 83.75 316 GLN A N 1
ATOM 2522 C CA . GLN A 1 316 ? -23.503 23.976 -17.373 1.00 83.75 316 GLN A CA 1
ATOM 2523 C C . GLN A 1 316 ? -22.624 23.477 -16.224 1.00 83.75 316 GLN A C 1
ATOM 2525 O O . GLN A 1 316 ? -23.046 22.617 -15.449 1.00 83.75 316 GLN A O 1
ATOM 2530 N N . ALA A 1 317 ? -21.430 24.059 -16.068 1.00 82.06 317 ALA A N 1
ATOM 2531 C CA . ALA A 1 317 ? -20.539 23.753 -14.954 1.00 82.06 317 ALA A CA 1
ATOM 2532 C C . ALA A 1 317 ? -21.208 24.047 -13.602 1.00 82.06 317 ALA A C 1
ATOM 2534 O O . ALA A 1 317 ? -21.234 23.183 -12.725 1.00 82.06 317 ALA A O 1
ATOM 2535 N N . THR A 1 318 ? -21.816 25.229 -13.451 1.00 83.69 318 THR A N 1
ATOM 2536 C CA . THR A 1 318 ? -22.554 25.597 -12.235 1.00 83.69 318 THR A CA 1
ATOM 2537 C C . THR A 1 318 ? -23.714 24.641 -11.965 1.00 83.69 318 THR A C 1
ATOM 2539 O O . THR A 1 318 ? -23.839 24.148 -10.847 1.00 83.69 318 THR A O 1
ATOM 2542 N N . GLN A 1 319 ? -24.509 24.291 -12.982 1.00 86.69 319 GLN A N 1
ATOM 2543 C CA . GLN A 1 319 ? -25.644 23.378 -12.822 1.00 86.69 319 GLN A CA 1
ATOM 2544 C C . GLN A 1 319 ? -25.218 21.984 -12.326 1.00 86.69 319 GLN A C 1
ATOM 2546 O O . GLN A 1 319 ? -25.894 21.380 -11.489 1.00 86.69 319 GLN A O 1
ATOM 2551 N N . ILE A 1 320 ? -24.104 21.451 -12.837 1.00 86.25 320 ILE A N 1
ATOM 2552 C CA . ILE A 1 320 ? -23.559 20.159 -12.399 1.00 86.25 320 ILE A CA 1
ATOM 2553 C C . ILE A 1 320 ? -23.066 20.257 -10.948 1.00 86.25 320 ILE A C 1
ATOM 2555 O O . ILE A 1 320 ? -23.398 19.393 -10.136 1.00 86.25 320 ILE A O 1
ATOM 2559 N N . ILE A 1 321 ? -22.330 21.318 -10.601 1.00 86.19 321 ILE A N 1
ATOM 2560 C CA . ILE A 1 321 ? -21.812 21.542 -9.241 1.00 86.19 321 ILE A CA 1
ATOM 2561 C C . ILE A 1 321 ? -22.953 21.682 -8.224 1.00 86.19 321 ILE A C 1
ATOM 2563 O O . ILE A 1 321 ? -22.876 21.108 -7.138 1.00 86.19 321 ILE A O 1
ATOM 2567 N N . GLU A 1 322 ? -24.031 22.389 -8.565 1.00 87.06 322 GLU A N 1
ATOM 2568 C CA . GLU A 1 322 ? -25.218 22.519 -7.710 1.00 87.06 322 GLU A CA 1
ATOM 2569 C C . GLU A 1 322 ? -25.903 21.167 -7.478 1.00 87.06 322 GLU A C 1
ATOM 2571 O O . GLU A 1 322 ? -26.220 20.822 -6.337 1.00 87.06 322 GLU A O 1
ATOM 2576 N N . LYS A 1 323 ? -26.074 20.358 -8.535 1.00 88.12 323 LYS A N 1
ATOM 2577 C CA . LYS A 1 323 ? -26.630 18.998 -8.419 1.00 88.12 323 LYS A CA 1
ATOM 2578 C C . LYS A 1 323 ? -25.757 18.104 -7.531 1.00 88.12 323 LYS A C 1
ATOM 2580 O O . LYS A 1 323 ? -26.299 17.411 -6.672 1.00 88.12 323 LYS A O 1
ATOM 2585 N N . ILE A 1 324 ? -24.430 18.141 -7.691 1.00 87.62 324 ILE A N 1
ATOM 2586 C CA . ILE A 1 324 ? -23.496 17.386 -6.835 1.00 87.62 324 ILE A CA 1
ATOM 2587 C C . ILE A 1 324 ? -23.603 17.863 -5.384 1.00 87.62 324 ILE A C 1
ATOM 2589 O O . ILE A 1 324 ? -23.742 17.042 -4.482 1.00 87.62 324 ILE A O 1
ATOM 2593 N N . SER A 1 325 ? -23.600 19.178 -5.157 1.00 88.38 325 SER A N 1
ATOM 2594 C CA . SER A 1 325 ? -23.677 19.778 -3.819 1.00 88.38 325 SER A CA 1
ATOM 2595 C C . SER A 1 325 ? -24.982 19.428 -3.098 1.00 88.38 325 SER A C 1
ATOM 2597 O O . SER A 1 325 ? -24.971 19.155 -1.896 1.00 88.38 325 SER A O 1
ATOM 2599 N N . SER A 1 326 ? -26.103 19.375 -3.827 1.00 90.44 326 SER A N 1
ATOM 2600 C CA . SER A 1 326 ? -27.389 18.906 -3.296 1.00 90.44 326 SER A CA 1
ATOM 2601 C C . SER A 1 326 ? -27.296 17.454 -2.825 1.00 90.44 326 SER A C 1
ATOM 2603 O O . SER A 1 326 ? -27.624 17.167 -1.678 1.00 90.44 326 SER A O 1
ATOM 2605 N N . ILE A 1 327 ? -26.788 16.547 -3.667 1.00 89.62 327 ILE A N 1
ATOM 2606 C CA . ILE A 1 327 ? -26.671 15.118 -3.326 1.00 89.62 327 ILE A CA 1
ATOM 2607 C C . ILE A 1 327 ? -25.675 14.912 -2.176 1.00 89.62 327 ILE A C 1
ATOM 2609 O O . ILE A 1 327 ? -25.917 14.117 -1.271 1.00 89.62 327 ILE A O 1
ATOM 2613 N N . TYR A 1 328 ? -24.574 15.664 -2.160 1.00 87.88 328 TYR A N 1
ATOM 2614 C CA . TYR A 1 328 ? -23.606 15.639 -1.067 1.00 87.88 328 TYR A CA 1
ATOM 2615 C C . TYR A 1 328 ? -24.232 16.093 0.261 1.00 87.88 328 TYR A C 1
ATOM 2617 O O . TYR A 1 328 ? -23.960 15.525 1.322 1.00 87.88 328 TYR A O 1
ATOM 2625 N N . SER A 1 329 ? -25.123 17.086 0.211 1.00 90.56 329 SER A N 1
ATOM 2626 C CA . SER A 1 329 ? -25.896 17.520 1.378 1.00 90.56 329 SER A CA 1
ATOM 2627 C C . SER A 1 329 ? -26.861 16.431 1.854 1.00 90.56 329 SER A C 1
ATOM 2629 O O . SER A 1 329 ? -26.963 16.207 3.061 1.00 90.56 329 SER A O 1
ATOM 2631 N N . ASP A 1 330 ? -27.501 15.701 0.935 1.00 91.75 330 ASP A N 1
ATOM 2632 C CA . ASP A 1 330 ? -28.353 14.554 1.271 1.00 91.75 330 ASP A CA 1
ATOM 2633 C C . ASP A 1 330 ? -27.551 13.420 1.934 1.00 91.75 330 ASP A C 1
ATOM 2635 O O . ASP A 1 330 ? -27.966 12.904 2.972 1.00 91.75 330 ASP A O 1
ATOM 2639 N N . VAL A 1 331 ? -26.358 13.087 1.425 1.00 91.12 331 VAL A N 1
ATOM 2640 C CA . VAL A 1 331 ? -25.454 12.102 2.055 1.00 91.12 331 VAL A CA 1
ATOM 2641 C C . VAL A 1 331 ? -25.070 12.529 3.477 1.00 91.12 331 VAL A C 1
ATOM 2643 O O . VAL A 1 331 ? -25.118 11.715 4.401 1.00 91.12 331 VAL A O 1
ATOM 2646 N N . ASN A 1 332 ? -24.748 13.807 3.696 1.00 89.81 332 ASN A N 1
ATOM 2647 C CA . ASN A 1 332 ? -24.439 14.323 5.035 1.00 89.81 332 ASN A CA 1
ATOM 2648 C C . ASN A 1 332 ? -25.650 14.295 5.977 1.00 89.81 332 ASN A C 1
ATOM 26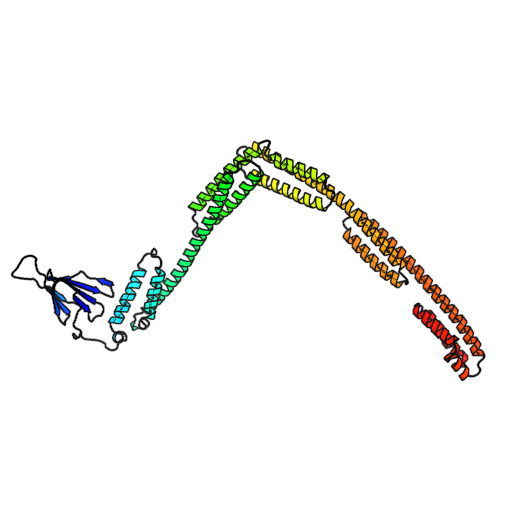50 O O . ASN A 1 332 ? -25.496 14.003 7.170 1.00 89.81 332 ASN A O 1
ATOM 2654 N N . ARG A 1 333 ? -26.854 14.553 5.452 1.00 92.56 333 ARG A N 1
ATOM 2655 C CA . ARG A 1 333 ? -28.107 14.427 6.205 1.00 92.56 333 ARG A CA 1
ATOM 2656 C C . ARG A 1 333 ? -28.316 12.981 6.648 1.00 92.56 333 ARG A C 1
ATOM 2658 O O . ARG A 1 333 ? -28.482 12.740 7.840 1.00 92.56 333 ARG A O 1
ATOM 2665 N N . ILE A 1 334 ? -28.218 12.027 5.722 1.00 93.00 334 ILE A N 1
ATOM 2666 C CA . ILE A 1 334 ? -28.328 10.583 5.985 1.00 93.00 334 ILE A CA 1
ATOM 2667 C C . ILE A 1 334 ? -27.294 10.139 7.022 1.00 93.00 334 ILE A C 1
ATOM 2669 O O . ILE A 1 334 ? -27.641 9.469 7.994 1.00 93.00 334 ILE A O 1
ATOM 2673 N N . ARG A 1 335 ? -26.036 10.568 6.879 1.00 91.06 335 ARG A N 1
ATOM 2674 C CA . ARG A 1 335 ? -24.975 10.269 7.849 1.00 91.06 335 ARG A CA 1
ATOM 2675 C C . ARG A 1 335 ? -25.301 10.787 9.248 1.00 91.06 335 ARG A C 1
ATOM 2677 O O . ARG A 1 335 ? -25.080 10.092 10.238 1.00 91.06 335 ARG A O 1
ATOM 2684 N N . SER A 1 336 ? -25.835 12.002 9.340 1.00 91.88 336 SER A N 1
ATOM 2685 C CA . SER A 1 336 ? -26.259 12.589 10.614 1.00 91.88 336 SER A CA 1
ATOM 2686 C C . SER A 1 336 ? -27.421 11.806 11.230 1.00 91.88 336 SER A C 1
ATOM 2688 O O . SER A 1 336 ? -27.369 11.481 12.416 1.00 91.88 336 SER A O 1
ATOM 2690 N N . SER A 1 337 ? -28.416 11.419 10.426 1.00 90.75 337 SER A N 1
ATOM 2691 C CA . SER A 1 337 ? -29.530 10.572 10.869 1.00 90.75 337 SER A CA 1
ATOM 2692 C C . SER A 1 337 ? -29.052 9.214 11.386 1.00 90.75 337 SER A C 1
ATOM 2694 O O . SER A 1 337 ? -29.484 8.779 12.453 1.00 90.75 337 SER A O 1
ATOM 2696 N N . LEU A 1 338 ? -28.107 8.567 10.692 1.00 91.12 338 LEU A N 1
ATOM 2697 C CA . LEU A 1 338 ? -27.513 7.309 11.150 1.00 91.12 338 LEU A CA 1
ATOM 2698 C C . LEU A 1 338 ? -26.761 7.489 12.473 1.00 91.12 338 LEU A C 1
ATOM 2700 O O . LEU A 1 338 ? -26.891 6.651 13.359 1.00 91.12 338 LEU A O 1
ATOM 2704 N N . ARG A 1 339 ? -26.005 8.580 12.647 1.00 89.25 339 ARG A N 1
ATOM 2705 C CA . ARG A 1 339 ? -25.319 8.872 13.918 1.00 89.25 339 ARG A CA 1
ATOM 2706 C C . ARG A 1 339 ? -26.293 9.024 15.083 1.00 89.25 339 ARG A C 1
ATOM 2708 O O . ARG A 1 339 ? -26.013 8.509 16.163 1.00 89.25 339 ARG A O 1
ATOM 2715 N N . ILE A 1 340 ? -27.422 9.698 14.868 1.00 89.12 340 ILE A N 1
ATOM 2716 C CA . ILE A 1 340 ? -28.482 9.823 15.878 1.00 89.12 340 ILE A CA 1
ATOM 2717 C C . ILE A 1 340 ? -29.047 8.437 16.207 1.00 89.12 340 ILE A C 1
ATOM 2719 O O . ILE A 1 340 ? -29.060 8.049 17.373 1.00 89.12 340 ILE A O 1
ATOM 2723 N N . LYS A 1 341 ? -29.405 7.646 15.187 1.00 88.00 341 LYS A N 1
ATOM 2724 C CA . LYS A 1 341 ? -29.931 6.286 15.366 1.00 88.00 341 LYS A CA 1
ATOM 2725 C C . LYS A 1 341 ? -28.945 5.362 16.088 1.00 88.00 341 LYS A C 1
ATOM 2727 O O . LYS A 1 341 ? -29.336 4.622 16.983 1.00 88.00 341 LYS A O 1
ATOM 2732 N N . LEU A 1 342 ? -27.660 5.424 15.740 1.00 86.81 342 LEU A N 1
ATOM 2733 C CA . LEU A 1 342 ? -26.595 4.670 16.403 1.00 86.81 342 LEU A CA 1
ATOM 2734 C C . LEU A 1 342 ? -26.440 5.069 17.869 1.00 86.81 342 LEU A C 1
ATOM 2736 O O . LEU A 1 342 ? -26.198 4.199 18.699 1.00 86.81 342 LEU A O 1
ATOM 2740 N N . LYS A 1 343 ? -26.586 6.356 18.199 1.00 84.44 343 LYS A N 1
ATOM 2741 C CA . LYS A 1 343 ? -26.570 6.821 19.590 1.00 84.44 343 LYS A CA 1
ATOM 2742 C C . LYS A 1 343 ? -27.763 6.266 20.372 1.00 84.44 343 LYS A C 1
ATOM 2744 O O . LYS A 1 343 ? -27.577 5.761 21.472 1.00 84.44 343 LYS A O 1
ATOM 2749 N N . GLU A 1 344 ? -28.963 6.298 19.794 1.00 84.88 344 GLU A N 1
ATOM 2750 C CA . GLU A 1 344 ? -30.159 5.703 20.409 1.00 84.88 344 GLU A CA 1
ATOM 2751 C C . GLU A 1 344 ? -29.999 4.195 20.638 1.00 84.88 344 GLU A C 1
ATOM 2753 O O . GLU A 1 344 ? -30.292 3.705 21.727 1.00 84.88 344 GLU A O 1
ATOM 2758 N N . LEU A 1 345 ? -29.498 3.463 19.637 1.00 85.88 345 LEU A N 1
ATOM 2759 C CA . LEU A 1 345 ? -29.259 2.023 19.739 1.00 85.88 345 LEU A CA 1
ATOM 2760 C C . LEU A 1 345 ? -28.170 1.694 20.760 1.00 85.88 345 LEU A C 1
ATOM 2762 O O . LEU A 1 345 ? -28.371 0.787 21.557 1.00 85.88 345 LEU A O 1
ATOM 2766 N N . ARG A 1 346 ? -27.063 2.450 20.798 1.00 81.62 346 ARG A N 1
ATOM 2767 C CA . ARG A 1 346 ? -26.018 2.290 21.825 1.00 81.62 346 ARG A CA 1
ATOM 2768 C C . ARG A 1 346 ? -26.576 2.470 23.228 1.00 81.62 346 ARG A C 1
ATOM 2770 O O . ARG A 1 346 ? -26.276 1.662 24.093 1.00 81.62 346 ARG A O 1
ATOM 2777 N N . ASN A 1 347 ? -27.425 3.472 23.439 1.00 81.44 347 ASN A N 1
ATOM 2778 C CA . ASN A 1 347 ? -28.056 3.674 24.740 1.00 81.44 347 ASN A CA 1
ATOM 2779 C C . ASN A 1 347 ? -29.009 2.518 25.090 1.00 81.44 347 ASN A C 1
ATOM 2781 O O . ASN A 1 347 ? -29.004 2.040 26.218 1.00 81.44 347 ASN A O 1
ATOM 2785 N N . GLN A 1 348 ? -29.802 2.017 24.136 1.00 82.19 348 GLN A N 1
ATOM 2786 C CA . GLN A 1 348 ? -30.725 0.898 24.381 1.00 82.19 348 GLN A CA 1
ATOM 2787 C C . GLN A 1 348 ? -30.007 -0.438 24.624 1.00 82.19 348 GLN A C 1
ATOM 2789 O O . GLN A 1 348 ? -30.359 -1.159 25.561 1.00 82.19 348 GLN A O 1
ATOM 2794 N N . GLU A 1 349 ? -29.018 -0.770 23.794 1.00 83.62 349 GLU A N 1
ATOM 2795 C CA . GLU A 1 349 ? -28.187 -1.971 23.927 1.00 83.62 349 GLU A CA 1
ATOM 2796 C C . GLU A 1 349 ? -27.350 -1.900 25.211 1.00 83.62 349 GLU A C 1
ATOM 2798 O O . 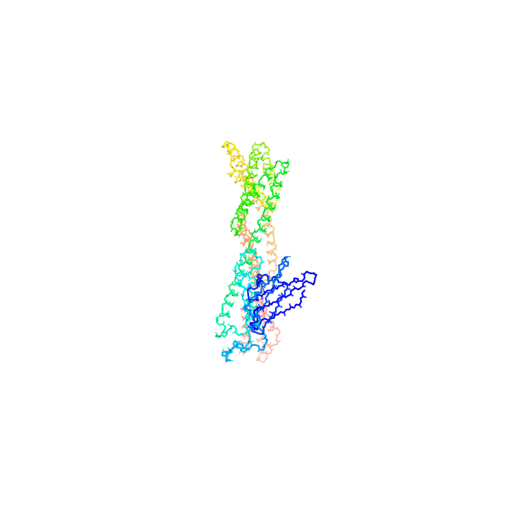GLU A 1 349 ? -27.397 -2.831 26.017 1.00 83.62 349 GLU A O 1
ATOM 2803 N N . GLY A 1 350 ? -26.693 -0.762 25.460 1.00 83.75 350 GLY A N 1
ATOM 2804 C CA . GLY A 1 350 ? -25.932 -0.495 26.678 1.00 83.75 350 GLY A CA 1
ATOM 2805 C C . GLY A 1 350 ? -26.793 -0.595 27.936 1.00 83.75 350 GLY A C 1
ATOM 2806 O O . GLY A 1 350 ? -26.401 -1.259 28.887 1.00 83.75 350 GLY A O 1
ATOM 2807 N N . ALA A 1 351 ? -28.019 -0.059 27.928 1.00 84.19 351 ALA A N 1
ATOM 2808 C CA . ALA A 1 351 ? -28.950 -0.188 29.053 1.00 84.19 351 ALA A CA 1
ATOM 2809 C C . ALA A 1 351 ? -29.428 -1.631 29.291 1.00 84.19 351 ALA A C 1
ATOM 2811 O O . ALA A 1 351 ? -29.787 -1.993 30.415 1.00 84.19 351 ALA A O 1
ATOM 2812 N N . ALA A 1 352 ? -29.520 -2.461 28.249 1.00 84.69 352 ALA A N 1
ATOM 2813 C CA . ALA A 1 352 ? -29.868 -3.873 28.397 1.00 84.69 352 ALA A CA 1
ATOM 2814 C C . ALA A 1 352 ? -28.690 -4.679 28.967 1.00 84.69 352 ALA A C 1
ATOM 2816 O O . ALA A 1 352 ? -28.883 -5.469 29.893 1.00 84.69 352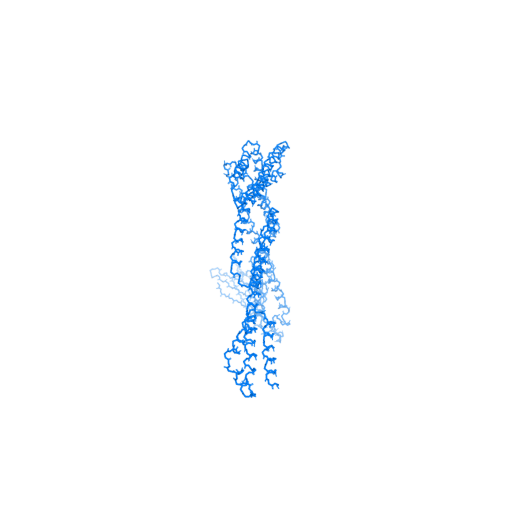 ALA A O 1
ATOM 2817 N N . GLU A 1 353 ? -27.482 -4.439 28.455 1.00 86.62 353 GLU A N 1
ATOM 2818 C CA . GLU A 1 353 ? -26.245 -5.050 28.942 1.00 86.62 353 GLU A CA 1
ATOM 2819 C C . GLU A 1 353 ? -25.960 -4.654 30.395 1.00 86.62 353 GLU A C 1
ATOM 2821 O O . GLU A 1 353 ? -25.754 -5.525 31.242 1.00 86.62 353 GLU A O 1
ATOM 2826 N N . PHE A 1 354 ? -26.066 -3.362 30.713 1.00 88.69 354 PHE A N 1
ATOM 2827 C CA . PHE A 1 354 ? -25.906 -2.826 32.061 1.00 88.69 354 PHE A CA 1
ATOM 2828 C C . PHE A 1 354 ? -26.866 -3.491 33.051 1.00 88.69 354 PHE A C 1
ATOM 2830 O O . PHE A 1 354 ? -26.440 -3.987 34.092 1.00 88.69 354 PHE A O 1
ATOM 2837 N N . ARG A 1 355 ? -28.158 -3.608 32.708 1.00 88.06 355 ARG A N 1
ATOM 2838 C CA . ARG A 1 355 ? -29.146 -4.291 33.562 1.00 88.06 355 ARG A CA 1
ATOM 2839 C C . ARG A 1 355 ? -28.825 -5.771 33.779 1.00 88.06 355 ARG A C 1
ATOM 2841 O O . ARG A 1 355 ? -29.060 -6.287 34.871 1.00 88.06 355 ARG A O 1
ATOM 2848 N N . ALA A 1 356 ? -28.307 -6.465 32.766 1.00 90.31 356 ALA A N 1
ATOM 2849 C CA . ALA A 1 356 ? -27.905 -7.863 32.900 1.00 90.31 356 ALA A CA 1
ATOM 2850 C C . ALA A 1 356 ? -26.684 -8.017 33.822 1.00 90.31 356 ALA A C 1
ATOM 2852 O O . ALA A 1 356 ? -26.707 -8.854 34.725 1.00 90.31 356 ALA A O 1
ATOM 2853 N N . GLN A 1 357 ? -25.663 -7.177 33.639 1.00 91.19 357 GLN A N 1
ATOM 2854 C CA . GLN A 1 357 ? -24.457 -7.165 34.470 1.00 91.19 357 GLN A CA 1
ATOM 2855 C C . GLN A 1 357 ? -24.759 -6.758 35.916 1.00 91.19 357 GLN A C 1
ATOM 2857 O O . GLN A 1 357 ? -24.314 -7.420 36.850 1.00 91.19 357 GLN A O 1
ATOM 2862 N N . MET A 1 358 ? -25.602 -5.743 36.117 1.00 90.00 358 MET A N 1
ATOM 2863 C CA . MET A 1 358 ? -26.058 -5.323 37.442 1.00 90.00 358 MET A CA 1
ATOM 2864 C C . MET A 1 358 ? -26.792 -6.458 38.168 1.00 90.00 358 MET A C 1
ATOM 2866 O O . MET A 1 358 ? -26.543 -6.717 39.342 1.00 90.00 358 MET A O 1
ATOM 2870 N N . LYS A 1 359 ? -27.646 -7.211 37.463 1.00 91.56 359 LYS A N 1
ATOM 2871 C CA . LYS A 1 359 ? -28.327 -8.379 38.039 1.00 91.56 359 LYS A CA 1
ATOM 2872 C C . LYS A 1 359 ? -27.348 -9.490 38.442 1.00 91.56 359 LYS A C 1
ATOM 2874 O O . LYS A 1 359 ? -27.551 -10.134 39.471 1.00 91.56 359 LYS A O 1
ATOM 2879 N N . LEU A 1 360 ? -26.301 -9.732 37.653 1.00 91.88 360 LEU A N 1
ATOM 2880 C CA . LEU A 1 360 ? -25.245 -10.693 37.998 1.00 91.88 360 LEU A CA 1
ATOM 2881 C C . LEU A 1 360 ? -24.423 -10.228 39.207 1.00 91.88 360 LEU A C 1
ATOM 2883 O O . LEU A 1 360 ? -24.083 -11.046 40.067 1.00 91.88 360 LEU A O 1
ATOM 2887 N N . LEU A 1 361 ? -24.152 -8.924 39.306 1.00 93.38 361 LEU A N 1
ATOM 2888 C CA . LEU A 1 361 ? -23.502 -8.313 40.462 1.00 93.38 361 LEU A CA 1
ATOM 2889 C C . LEU A 1 361 ? -24.346 -8.514 41.726 1.00 93.38 361 LEU A C 1
ATOM 2891 O O . LEU A 1 361 ? -23.838 -9.022 42.721 1.00 93.38 361 LEU A O 1
ATOM 2895 N N . GLU A 1 362 ? -25.646 -8.209 41.680 1.00 91.25 362 GLU A N 1
ATOM 2896 C CA . GLU A 1 362 ? -26.568 -8.412 42.808 1.00 91.25 362 GLU A CA 1
ATOM 2897 C C . GLU A 1 362 ? -26.610 -9.878 43.268 1.00 91.25 362 GLU A C 1
ATOM 2899 O O . GLU A 1 362 ? -26.563 -10.162 44.467 1.00 91.25 362 GLU A O 1
ATOM 2904 N N . GLN A 1 363 ? -26.650 -10.824 42.324 1.00 92.25 363 GLN A N 1
ATOM 2905 C CA . GLN A 1 363 ? -26.597 -12.255 42.636 1.00 92.25 363 GLN A CA 1
ATOM 2906 C C . GLN A 1 363 ? -25.268 -12.653 43.291 1.00 92.25 363 GLN A C 1
ATOM 2908 O O . GLN A 1 363 ? -25.262 -13.422 44.254 1.00 92.25 363 GLN A O 1
ATOM 2913 N N . SER A 1 364 ? -24.153 -12.106 42.804 1.00 92.69 364 SER A N 1
ATOM 2914 C CA . SER A 1 364 ? -22.820 -12.351 43.363 1.00 92.69 364 SER A CA 1
ATOM 2915 C C . SER A 1 364 ? -22.692 -11.787 44.778 1.00 92.69 364 SER A C 1
ATOM 2917 O O . SER A 1 364 ? -22.206 -12.482 45.668 1.00 92.69 364 SER A O 1
ATOM 2919 N N . VAL A 1 365 ? -23.199 -10.573 45.015 1.00 93.94 365 VAL A N 1
ATOM 2920 C CA . VAL A 1 365 ? -23.251 -9.936 46.341 1.00 93.94 365 VAL A CA 1
ATOM 2921 C C . VAL A 1 365 ? -24.055 -10.788 47.317 1.00 93.94 365 VAL A C 1
ATOM 2923 O O . VAL A 1 365 ? -23.558 -11.106 48.396 1.00 93.94 365 VAL A O 1
ATOM 2926 N N . ALA A 1 366 ? -25.268 -11.202 46.938 1.00 92.38 366 ALA A N 1
ATOM 2927 C CA . ALA A 1 366 ? -26.116 -12.031 47.790 1.00 92.38 366 ALA A CA 1
ATOM 2928 C C . ALA A 1 366 ? -25.430 -13.359 48.156 1.00 92.38 366 ALA A C 1
ATOM 2930 O O . ALA A 1 366 ? -25.399 -13.734 49.328 1.00 92.38 366 ALA A O 1
ATOM 2931 N N . ASN A 1 367 ? -24.819 -14.031 47.175 1.00 93.69 367 ASN A N 1
ATOM 2932 C CA . ASN A 1 367 ? -24.077 -15.271 47.394 1.00 93.69 367 ASN A CA 1
ATOM 2933 C C . ASN A 1 367 ? -22.876 -15.067 48.331 1.00 93.69 367 ASN A C 1
ATOM 2935 O O . ASN A 1 367 ? -22.689 -15.837 49.270 1.00 93.69 367 ASN A O 1
ATOM 2939 N N . TYR A 1 368 ? -22.081 -14.016 48.118 1.00 94.31 368 TYR A N 1
ATOM 2940 C CA . TYR A 1 368 ? -20.925 -13.725 48.963 1.00 94.31 368 TYR A CA 1
ATOM 2941 C C . TYR A 1 368 ? -21.305 -13.365 50.401 1.00 94.31 368 TYR A C 1
ATOM 2943 O O . TYR A 1 368 ? -20.628 -13.798 51.333 1.00 94.31 368 TYR A O 1
ATOM 2951 N N . ILE A 1 369 ? -22.399 -12.627 50.605 1.00 92.56 369 ILE A N 1
ATOM 2952 C CA . ILE A 1 369 ? -22.929 -12.329 51.943 1.00 92.56 369 ILE A CA 1
ATOM 2953 C C . ILE A 1 369 ? -23.394 -13.609 52.649 1.00 92.56 369 ILE A C 1
ATOM 2955 O O . ILE A 1 369 ? -23.207 -13.746 53.864 1.00 92.56 369 ILE A O 1
ATOM 2959 N N . ASP A 1 370 ? -23.993 -14.551 51.919 1.00 92.69 370 ASP A N 1
ATOM 2960 C CA . ASP A 1 370 ? -24.487 -15.805 52.492 1.00 92.69 370 ASP A CA 1
ATOM 2961 C C . ASP A 1 370 ? -23.335 -16.711 52.956 1.00 92.69 370 ASP A C 1
ATOM 2963 O O . ASP A 1 370 ? -23.302 -17.126 54.115 1.00 92.69 370 ASP A O 1
ATOM 2967 N N . ILE A 1 371 ? -22.317 -16.907 52.108 1.00 93.06 371 ILE A N 1
ATOM 2968 C CA . ILE A 1 371 ? -21.151 -17.757 52.415 1.00 93.06 371 ILE A CA 1
ATOM 2969 C C . ILE A 1 371 ? -20.105 -17.093 53.330 1.00 93.06 371 ILE A C 1
ATOM 2971 O O . ILE A 1 371 ? -19.085 -17.707 53.651 1.00 93.06 371 ILE A O 1
ATOM 2975 N N . SER A 1 372 ? -20.318 -15.839 53.735 1.00 92.94 372 SER A N 1
ATOM 2976 C CA . SER A 1 372 ? -19.455 -15.150 54.699 1.00 92.94 372 SER A CA 1
ATOM 2977 C C . SER A 1 372 ? -19.722 -15.664 56.116 1.00 92.94 372 SER A C 1
ATOM 2979 O O . SER A 1 372 ? -20.743 -15.339 56.729 1.00 92.94 372 SER A O 1
ATOM 2981 N N . ASP A 1 373 ? -18.790 -16.460 56.640 1.00 89.94 373 ASP A N 1
ATOM 2982 C CA . ASP A 1 373 ? -18.823 -17.085 57.971 1.00 89.94 373 ASP A CA 1
ATOM 2983 C C . ASP A 1 373 ? -17.897 -16.410 58.999 1.00 89.94 373 ASP A C 1
ATOM 2985 O O . ASP A 1 373 ? -17.994 -16.692 60.194 1.00 89.94 373 ASP A O 1
ATOM 2989 N N . SER A 1 374 ? -17.033 -15.487 58.566 1.00 89.94 374 SER A N 1
ATOM 2990 C CA . SER A 1 374 ? -16.176 -14.687 59.445 1.00 89.94 374 SER A CA 1
ATOM 2991 C C . SER A 1 374 ? -16.112 -13.214 59.009 1.00 89.94 374 SER A C 1
ATOM 2993 O O . SER A 1 374 ? -16.309 -12.915 57.828 1.00 89.94 374 SER A O 1
ATOM 2995 N N . PRO A 1 375 ? -15.820 -12.275 59.934 1.00 90.25 375 PRO A N 1
ATOM 2996 C CA . PRO A 1 375 ? -15.622 -10.864 59.594 1.00 90.25 375 PRO A CA 1
ATOM 2997 C C . PRO A 1 375 ? -14.541 -10.642 58.528 1.00 90.25 375 PRO A C 1
ATOM 2999 O O . PRO A 1 375 ? -14.688 -9.775 57.675 1.00 90.25 375 PRO A O 1
ATOM 3002 N N . GLU A 1 376 ? -13.478 -11.443 58.559 1.00 91.38 376 GLU A N 1
ATOM 3003 C CA . GLU A 1 376 ? -12.364 -11.370 57.613 1.00 91.38 376 GLU A CA 1
ATOM 3004 C C . GLU A 1 376 ? -12.793 -11.825 56.206 1.00 91.38 376 GLU A C 1
ATOM 3006 O O . GLU A 1 376 ? -12.390 -11.221 55.213 1.00 91.38 376 GLU A O 1
ATOM 3011 N N . ARG A 1 377 ? -13.674 -12.835 56.104 1.00 91.31 377 ARG A N 1
ATOM 3012 C CA . ARG A 1 377 ? -14.269 -13.237 54.818 1.00 91.31 377 ARG A CA 1
ATOM 3013 C C . ARG A 1 377 ? -15.205 -12.178 54.238 1.00 91.31 377 ARG A C 1
ATOM 3015 O O . ARG A 1 377 ? -15.219 -12.016 53.020 1.00 91.31 377 ARG A O 1
ATOM 3022 N N . CYS A 1 378 ? -15.942 -11.439 55.075 1.00 92.00 378 CYS A N 1
ATOM 3023 C CA . CYS A 1 378 ? -16.733 -10.297 54.600 1.00 92.00 378 CYS A CA 1
ATOM 3024 C C . CYS A 1 378 ? -15.843 -9.269 53.882 1.00 92.00 378 CYS A C 1
ATOM 3026 O O . CYS A 1 378 ? -16.195 -8.823 52.793 1.00 92.00 378 CYS A O 1
ATOM 3028 N N . ASP A 1 379 ? -14.684 -8.934 54.458 1.00 92.88 379 ASP A N 1
ATOM 3029 C CA . ASP A 1 379 ? -13.743 -7.961 53.883 1.00 92.88 379 ASP A CA 1
ATOM 3030 C C . ASP A 1 379 ? -13.119 -8.465 52.570 1.00 92.88 379 ASP A C 1
ATOM 3032 O O . ASP A 1 379 ? -13.005 -7.715 51.594 1.00 92.88 379 ASP A O 1
ATOM 3036 N N . GLU A 1 380 ? -12.757 -9.751 52.511 1.00 93.94 380 GLU A N 1
ATOM 3037 C CA . GLU A 1 380 ? -12.220 -10.373 51.297 1.00 93.94 380 GLU A CA 1
ATOM 3038 C C . GLU A 1 380 ? -13.234 -10.327 50.143 1.00 93.94 380 GLU A C 1
ATOM 3040 O O . GLU A 1 380 ? -12.907 -9.904 49.030 1.00 93.94 380 GLU A O 1
ATOM 3045 N N . TYR A 1 381 ? -14.478 -10.745 50.392 1.00 94.94 381 TYR A N 1
ATOM 3046 C CA . TYR A 1 381 ? -15.504 -10.761 49.352 1.00 94.94 381 TYR A CA 1
ATOM 3047 C C . TYR A 1 381 ? -15.988 -9.363 48.970 1.00 94.94 381 TYR A C 1
ATOM 3049 O O . TYR A 1 381 ? -16.249 -9.123 47.791 1.00 94.94 381 TYR A O 1
ATOM 3057 N N . TYR A 1 382 ? -16.043 -8.426 49.918 1.00 94.94 382 TYR A N 1
ATOM 3058 C CA . TYR A 1 382 ? -16.325 -7.026 49.611 1.00 94.94 382 TYR A CA 1
ATOM 3059 C C . TYR A 1 382 ? -15.279 -6.449 48.651 1.00 94.94 382 TYR A C 1
ATOM 3061 O O . TYR A 1 382 ? -15.636 -5.817 47.659 1.00 94.94 382 TYR A O 1
ATOM 3069 N N . THR A 1 383 ? -13.996 -6.753 48.872 1.00 94.50 383 THR A N 1
ATOM 3070 C CA . THR A 1 383 ? -12.913 -6.330 47.970 1.00 94.50 383 THR A CA 1
ATOM 3071 C C . THR A 1 383 ? -13.088 -6.915 46.563 1.00 94.50 383 THR A C 1
ATOM 3073 O O . THR A 1 383 ? -12.916 -6.202 45.578 1.00 94.50 383 THR A O 1
ATOM 3076 N N . LYS A 1 384 ? -13.497 -8.186 46.440 1.00 93.88 384 LYS A N 1
ATOM 3077 C CA . LYS A 1 384 ? -13.788 -8.815 45.134 1.00 93.88 384 LYS A CA 1
ATOM 3078 C C . LYS A 1 384 ? -14.950 -8.142 44.403 1.00 93.88 384 LYS A C 1
ATOM 3080 O O . LYS A 1 384 ? -14.861 -7.927 43.198 1.00 93.88 384 LYS A O 1
ATOM 3085 N N . ILE A 1 385 ? -16.017 -7.791 45.119 1.00 94.75 385 ILE A N 1
ATOM 3086 C CA . ILE A 1 385 ? -17.149 -7.058 44.542 1.00 94.75 385 ILE A CA 1
ATOM 3087 C C . ILE A 1 385 ? -16.742 -5.641 44.119 1.00 94.75 385 ILE A C 1
ATOM 3089 O O . ILE A 1 385 ? -17.178 -5.185 43.068 1.00 94.75 385 ILE A O 1
ATOM 3093 N N . LEU A 1 386 ? -15.885 -4.954 44.881 1.00 93.44 386 LEU A N 1
ATOM 3094 C CA . LEU A 1 386 ? -15.392 -3.628 44.495 1.00 93.44 386 LEU A CA 1
ATOM 3095 C C . LEU A 1 386 ? -14.658 -3.647 43.152 1.00 93.44 386 LEU A C 1
ATOM 3097 O O . LEU A 1 386 ? -14.923 -2.782 42.326 1.00 93.44 386 LEU A O 1
ATOM 3101 N N . VAL A 1 387 ? -13.814 -4.652 42.901 1.00 94.12 387 VAL A N 1
ATOM 3102 C CA . VAL A 1 387 ? -13.142 -4.806 41.599 1.00 94.12 387 VAL A CA 1
ATOM 3103 C C . VAL A 1 387 ? -14.162 -4.983 40.470 1.00 94.12 387 VAL A C 1
ATOM 3105 O O . VAL A 1 387 ? -14.036 -4.349 39.431 1.00 94.12 387 VAL A O 1
ATOM 3108 N N . GLN A 1 388 ? -15.214 -5.781 40.684 1.00 92.19 388 GLN A N 1
ATOM 3109 C CA . GLN A 1 388 ? -16.285 -5.940 39.690 1.00 92.19 388 GLN A CA 1
ATOM 3110 C C . GLN A 1 388 ? -17.040 -4.629 39.433 1.00 92.19 388 GLN A C 1
ATOM 3112 O O . GLN A 1 388 ? -17.410 -4.349 38.296 1.00 92.19 388 GLN A O 1
ATOM 3117 N N . ILE A 1 389 ? -17.266 -3.812 40.466 1.00 92.44 389 ILE A N 1
ATOM 3118 C CA . ILE A 1 389 ? -17.877 -2.484 40.309 1.00 92.44 389 ILE A CA 1
ATOM 3119 C C . ILE A 1 389 ? -16.956 -1.563 39.507 1.00 92.44 389 ILE A C 1
ATOM 3121 O O . ILE A 1 389 ? -17.439 -0.904 38.596 1.00 92.44 389 ILE A O 1
ATOM 3125 N N . GLU A 1 390 ? -15.652 -1.543 39.788 1.00 91.56 390 GLU A N 1
ATOM 3126 C CA . GLU A 1 390 ? -14.678 -0.738 39.036 1.00 91.56 390 GLU A CA 1
ATOM 3127 C C . GLU A 1 390 ? -14.594 -1.167 37.561 1.00 91.56 390 GLU A C 1
ATOM 3129 O O . GLU A 1 390 ? -14.539 -0.322 36.668 1.00 91.56 390 GLU A O 1
ATOM 3134 N N . GLU A 1 391 ? -14.652 -2.472 37.278 1.00 91.69 391 GLU A N 1
ATOM 3135 C CA . GLU A 1 391 ? -14.738 -2.988 35.906 1.00 91.69 391 GLU A CA 1
ATOM 3136 C C . GLU A 1 391 ? -16.019 -2.518 35.198 1.00 91.69 391 GLU A C 1
ATOM 3138 O O . GLU A 1 391 ? -15.974 -2.135 34.027 1.00 91.69 391 GLU A O 1
ATOM 3143 N N . LEU A 1 392 ? -17.161 -2.502 35.895 1.00 91.06 392 LEU A N 1
ATOM 3144 C CA . LEU A 1 392 ? -18.414 -1.967 35.353 1.00 91.06 392 LEU A CA 1
ATOM 3145 C C . LEU A 1 392 ? -18.347 -0.449 35.146 1.00 91.06 392 LEU A C 1
ATOM 3147 O O . LEU A 1 392 ? -18.756 0.029 34.091 1.00 91.06 392 LEU A O 1
ATOM 3151 N N . GLU A 1 393 ? -17.795 0.307 36.094 1.00 88.25 393 GLU A N 1
ATOM 3152 C CA . GLU A 1 393 ? -17.568 1.752 35.958 1.00 88.25 393 GLU A CA 1
ATOM 3153 C C . GLU A 1 393 ? -16.676 2.061 34.744 1.00 88.25 393 GLU A C 1
ATOM 3155 O O . GLU A 1 393 ? -16.962 2.995 33.998 1.00 88.25 393 GLU A O 1
ATOM 3160 N N . GLY A 1 394 ? -15.646 1.246 34.490 1.00 88.25 394 GLY A N 1
ATOM 3161 C CA . GLY A 1 394 ? -14.788 1.370 33.311 1.00 88.25 394 GLY A CA 1
ATOM 3162 C C . GLY A 1 394 ? -15.501 1.044 31.995 1.00 88.25 394 GLY A C 1
ATOM 3163 O O . GLY A 1 394 ? -15.405 1.809 31.036 1.00 88.25 394 GLY A O 1
ATOM 3164 N N . ASN A 1 395 ? -16.244 -0.065 31.941 1.00 85.44 395 ASN A N 1
ATOM 3165 C CA . ASN A 1 395 ? -16.951 -0.501 30.729 1.00 85.44 395 ASN A CA 1
ATOM 3166 C C . ASN A 1 395 ? -18.108 0.430 30.338 1.00 85.44 395 ASN A C 1
ATOM 3168 O O . ASN A 1 395 ? -18.428 0.553 29.155 1.00 85.44 395 ASN A O 1
ATOM 3172 N N . PHE A 1 396 ? -18.729 1.089 31.319 1.00 87.00 396 PHE A N 1
ATOM 3173 C CA . PHE A 1 396 ? -19.871 1.981 31.118 1.00 87.00 396 PHE A CA 1
ATOM 3174 C C . PHE A 1 396 ? -19.531 3.470 31.320 1.00 87.00 396 PHE A C 1
ATOM 3176 O O . PHE A 1 396 ? -20.440 4.287 31.456 1.00 87.00 396 PHE A O 1
ATOM 3183 N N . ALA A 1 397 ? -18.247 3.846 31.282 1.00 83.44 397 ALA A N 1
ATOM 3184 C CA . ALA A 1 397 ? -17.787 5.220 31.511 1.00 83.44 397 ALA A CA 1
ATOM 3185 C C . ALA A 1 397 ? -18.383 6.258 30.537 1.00 83.44 397 ALA A C 1
ATOM 3187 O O . ALA A 1 397 ? -18.543 7.420 30.901 1.00 83.44 397 ALA A O 1
ATOM 3188 N N . ASP A 1 398 ? -18.742 5.840 29.319 1.00 79.38 398 ASP A N 1
ATOM 3189 C CA . ASP A 1 398 ? -19.340 6.703 28.289 1.00 79.38 398 ASP A CA 1
ATOM 3190 C C . ASP A 1 398 ? -20.847 6.983 28.511 1.00 79.38 398 ASP A C 1
ATOM 3192 O O . ASP A 1 398 ? -21.467 7.704 27.722 1.00 79.38 398 ASP A O 1
ATOM 3196 N N . TYR A 1 399 ? -21.455 6.416 29.562 1.00 81.62 399 TYR A N 1
ATOM 3197 C CA . TYR A 1 399 ? -22.886 6.518 29.854 1.00 81.62 399 TYR A CA 1
ATOM 3198 C C . TYR A 1 399 ? -23.136 7.262 31.174 1.00 81.62 399 TYR A C 1
ATOM 3200 O O . TYR A 1 399 ? -23.288 6.654 32.236 1.00 81.62 399 TYR A O 1
ATOM 3208 N N . ASP A 1 400 ? -23.260 8.591 31.094 1.00 78.38 400 ASP A N 1
ATOM 3209 C CA . ASP A 1 400 ? -23.490 9.478 32.251 1.00 78.38 400 ASP A CA 1
ATOM 3210 C C . ASP A 1 400 ? -24.688 9.059 33.130 1.00 78.38 400 ASP A C 1
ATOM 3212 O O . ASP A 1 400 ? -24.711 9.328 34.330 1.00 78.38 400 ASP A O 1
ATOM 3216 N N . GLU A 1 401 ? -25.691 8.391 32.550 1.00 81.56 401 GLU A N 1
ATOM 3217 C CA . GLU A 1 401 ? -26.890 7.927 33.256 1.00 81.56 401 GLU A CA 1
ATOM 3218 C C . GLU A 1 401 ? -26.645 6.732 34.195 1.00 81.56 401 GLU A C 1
ATOM 3220 O O . GLU A 1 401 ? -27.378 6.580 35.173 1.00 81.56 401 GLU A O 1
ATOM 3225 N N . PHE A 1 402 ? -25.610 5.916 33.956 1.00 86.31 402 PHE A N 1
ATOM 3226 C CA . PHE A 1 402 ? -25.319 4.720 34.763 1.00 86.31 402 PHE A CA 1
ATOM 3227 C C . PHE A 1 402 ? -24.381 5.004 35.944 1.00 86.31 402 PHE A C 1
ATOM 3229 O O . PHE A 1 402 ? -24.395 4.270 36.935 1.00 86.31 402 PHE A O 1
ATOM 3236 N N . ILE A 1 403 ? -23.603 6.090 35.881 1.00 86.31 403 ILE A N 1
ATOM 3237 C CA . ILE A 1 403 ? -22.636 6.468 36.924 1.00 86.31 403 ILE A CA 1
ATOM 3238 C C . ILE A 1 403 ? -23.313 6.670 38.298 1.00 86.31 403 ILE A C 1
ATOM 3240 O O . ILE A 1 403 ? -22.839 6.093 39.281 1.00 86.31 403 ILE A O 1
ATOM 3244 N N . PRO A 1 404 ? -24.431 7.420 38.423 1.00 89.56 404 PRO A N 1
ATOM 3245 C CA . PRO A 1 404 ? -25.102 7.597 39.711 1.00 89.56 404 PRO A CA 1
ATOM 3246 C C . PRO A 1 404 ? -25.672 6.290 40.270 1.00 89.56 404 PRO A C 1
ATOM 3248 O O . PRO A 1 404 ? -25.667 6.087 41.484 1.00 89.56 404 PRO A O 1
ATOM 3251 N N . GLU A 1 405 ? -26.150 5.396 39.399 1.00 89.94 405 GLU A N 1
ATOM 3252 C CA . GLU A 1 405 ? -26.687 4.099 39.810 1.00 89.94 405 GLU A CA 1
ATOM 3253 C C . GLU A 1 405 ? -25.576 3.202 40.372 1.00 89.94 405 GLU A C 1
ATOM 3255 O O . GLU A 1 405 ? -25.729 2.665 41.469 1.00 89.94 405 GLU A O 1
ATOM 3260 N N . LEU A 1 406 ? -24.424 3.108 39.697 1.00 90.88 406 LEU A N 1
ATOM 3261 C CA . LEU A 1 406 ? -23.251 2.374 40.196 1.00 90.88 406 LEU A CA 1
ATOM 3262 C C . LEU A 1 406 ? -22.753 2.924 41.541 1.00 90.88 406 LEU A C 1
ATOM 3264 O O . LEU A 1 406 ? -22.504 2.150 42.469 1.00 90.88 406 LEU A O 1
ATOM 3268 N N . ALA A 1 407 ? -22.692 4.250 41.692 1.00 89.81 407 ALA A N 1
ATOM 3269 C CA . ALA A 1 407 ? -22.285 4.891 42.941 1.00 89.81 407 ALA A CA 1
ATOM 3270 C C . ALA A 1 407 ? -23.246 4.581 44.106 1.00 89.81 407 ALA A C 1
ATOM 3272 O O . ALA A 1 407 ? -22.809 4.276 45.225 1.00 89.81 407 ALA A O 1
ATOM 3273 N N . GLN A 1 408 ? -24.558 4.607 43.847 1.00 92.00 408 GLN A N 1
ATOM 3274 C CA . GLN A 1 408 ? -25.557 4.216 44.841 1.00 92.00 408 GLN A CA 1
ATOM 3275 C C . GLN A 1 408 ? -25.390 2.742 45.226 1.00 92.00 408 GLN A C 1
ATOM 3277 O O . GLN A 1 408 ? -25.323 2.416 46.411 1.00 92.00 408 GLN A O 1
ATOM 3282 N N . ARG A 1 409 ? -25.225 1.850 44.243 1.00 90.56 409 ARG A N 1
ATOM 3283 C CA . ARG A 1 409 ? -25.045 0.414 44.494 1.00 90.56 409 ARG A CA 1
ATOM 3284 C C . ARG A 1 409 ? -23.783 0.098 45.274 1.00 90.56 409 ARG A C 1
ATOM 3286 O O . ARG A 1 409 ? -23.834 -0.728 46.181 1.00 90.56 409 ARG A O 1
ATOM 3293 N N . ARG A 1 410 ? -22.676 0.784 44.997 1.00 94.00 410 ARG A N 1
ATOM 3294 C CA . ARG A 1 410 ? -21.446 0.676 45.791 1.00 94.00 410 ARG A CA 1
ATOM 3295 C C . ARG A 1 410 ? -21.705 0.978 47.267 1.00 94.00 410 ARG A C 1
ATOM 3297 O O . ARG A 1 410 ? -21.233 0.246 48.137 1.00 94.00 410 ARG A O 1
ATOM 3304 N N . THR A 1 411 ? -22.494 2.014 47.542 1.00 93.19 411 THR A N 1
ATOM 3305 C CA . THR A 1 411 ? -22.881 2.399 48.906 1.00 93.19 411 THR A CA 1
ATOM 3306 C C . THR A 1 411 ? -23.769 1.334 49.560 1.00 93.19 411 THR A C 1
ATOM 3308 O O . THR A 1 411 ? -23.506 0.919 50.691 1.00 93.19 411 THR A O 1
ATOM 3311 N N . ASP A 1 412 ? -24.772 0.829 48.837 1.00 92.94 412 ASP A N 1
ATOM 3312 C CA . ASP A 1 412 ? -25.692 -0.205 49.330 1.00 92.94 412 ASP A CA 1
ATOM 3313 C C . ASP A 1 412 ? -24.953 -1.515 49.659 1.00 92.94 412 ASP A C 1
ATOM 3315 O O . ASP A 1 412 ? -25.161 -2.120 50.718 1.00 92.94 412 ASP A O 1
ATOM 3319 N N . ILE A 1 413 ? -24.041 -1.933 48.778 1.00 94.06 413 ILE A N 1
ATOM 3320 C CA . ILE A 1 413 ? -23.205 -3.127 48.942 1.00 94.06 413 ILE A CA 1
ATOM 3321 C C . ILE A 1 413 ? -22.303 -2.976 50.165 1.00 94.06 413 ILE A C 1
ATOM 3323 O O . ILE A 1 413 ? -22.256 -3.884 50.997 1.00 94.06 413 ILE A O 1
ATOM 3327 N N . HIS A 1 414 ? -21.638 -1.826 50.317 1.00 93.25 414 HIS A N 1
ATOM 3328 C CA . HIS A 1 414 ? -20.816 -1.551 51.493 1.00 93.25 414 HIS A CA 1
ATOM 3329 C C . HIS A 1 414 ? -21.633 -1.684 52.785 1.00 93.25 414 HIS A C 1
ATOM 3331 O O . HIS A 1 414 ? -21.235 -2.410 53.695 1.00 93.25 414 HIS A O 1
ATOM 3337 N N . SER A 1 415 ? -22.825 -1.079 52.830 1.00 93.38 415 SER A N 1
ATOM 3338 C CA . SER A 1 415 ? -23.709 -1.163 53.999 1.00 93.38 415 SER A CA 1
ATOM 3339 C C . SER A 1 415 ? -24.143 -2.601 54.324 1.00 93.38 415 SER A C 1
ATOM 3341 O O . SER A 1 415 ? -24.231 -2.984 55.494 1.00 93.38 415 SER A O 1
ATOM 3343 N N . SER A 1 416 ? -24.359 -3.426 53.295 1.00 93.88 416 SER A N 1
ATOM 3344 C CA . SER A 1 416 ? -24.785 -4.822 53.440 1.00 93.88 416 SER A CA 1
ATOM 3345 C C . SER A 1 416 ? -23.667 -5.698 54.015 1.00 93.88 416 SER A C 1
ATOM 3347 O O . SER A 1 416 ? -23.905 -6.479 54.942 1.00 93.88 416 SER A O 1
ATOM 3349 N N . PHE A 1 417 ? -22.434 -5.530 53.523 1.00 94.62 417 PHE A N 1
ATOM 3350 C CA . PHE A 1 417 ? -21.260 -6.226 54.054 1.00 94.62 417 PHE A CA 1
ATOM 3351 C C . PHE A 1 417 ? -20.918 -5.779 55.479 1.00 94.62 417 PHE A C 1
ATOM 3353 O O . PHE A 1 417 ? -20.668 -6.637 56.327 1.00 94.62 417 PHE A O 1
ATOM 3360 N N . GLU A 1 418 ? -20.992 -4.480 55.784 1.00 94.00 418 GLU A N 1
ATOM 3361 C CA . GLU A 1 418 ? -20.787 -3.966 57.146 1.00 94.00 418 GLU A CA 1
ATOM 3362 C C . GLU A 1 418 ? -21.833 -4.510 58.129 1.00 94.00 418 GLU A C 1
ATOM 3364 O O . GLU A 1 418 ? -21.493 -4.949 59.229 1.00 94.00 418 GLU A O 1
ATOM 3369 N N . THR A 1 419 ? -23.102 -4.588 57.716 1.00 94.38 419 THR A N 1
ATOM 3370 C CA . THR A 1 419 ? -24.174 -5.172 58.538 1.00 94.38 419 THR A CA 1
ATOM 3371 C C . THR A 1 419 ? -23.911 -6.653 58.835 1.00 94.38 419 THR A C 1
ATOM 3373 O O . THR A 1 419 ? -24.004 -7.086 59.988 1.00 94.38 419 THR A O 1
ATOM 3376 N N . LYS A 1 420 ? -23.533 -7.447 57.821 1.00 93.44 420 LYS A N 1
ATOM 3377 C CA . LYS A 1 420 ? -23.173 -8.866 57.995 1.00 93.44 420 LYS A CA 1
ATOM 3378 C C . LYS A 1 420 ? -21.946 -9.025 58.897 1.00 93.44 420 LYS A C 1
ATOM 3380 O O . LYS A 1 420 ? -21.939 -9.883 59.780 1.00 93.44 420 LYS A O 1
ATOM 3385 N N . LYS A 1 421 ? -20.924 -8.187 58.705 1.00 93.94 421 LYS A N 1
ATOM 3386 C CA . LYS A 1 421 ? -19.697 -8.173 59.510 1.00 93.94 421 LYS A CA 1
ATOM 3387 C C . LYS A 1 421 ? -19.996 -7.884 60.979 1.00 93.94 421 LYS A C 1
ATOM 3389 O O . LYS A 1 421 ? -19.546 -8.639 61.840 1.00 93.94 421 LYS A O 1
ATOM 3394 N N . ALA A 1 422 ? -20.805 -6.865 61.261 1.00 93.06 422 ALA A N 1
ATOM 3395 C CA . ALA A 1 422 ? -21.236 -6.528 62.614 1.00 93.06 422 ALA A CA 1
ATOM 3396 C C . ALA A 1 422 ? -21.999 -7.690 63.274 1.00 93.06 422 ALA A C 1
ATOM 3398 O O . ALA A 1 422 ? -21.705 -8.051 64.414 1.00 93.06 422 ALA A O 1
ATOM 3399 N N . ALA A 1 423 ? -22.910 -8.343 62.542 1.00 92.62 423 ALA A N 1
ATOM 3400 C CA . ALA A 1 423 ? -23.643 -9.507 63.042 1.00 92.62 423 ALA A CA 1
ATOM 3401 C C . ALA A 1 423 ? -22.714 -10.688 63.396 1.00 92.62 423 ALA A C 1
ATOM 3403 O O . ALA A 1 423 ? -22.864 -11.303 64.455 1.00 92.62 423 ALA A O 1
ATOM 3404 N N . LEU A 1 424 ? -21.715 -10.983 62.554 1.00 92.19 424 LEU A N 1
ATOM 3405 C CA . LEU A 1 424 ? -20.722 -12.035 62.812 1.00 92.19 424 LEU A CA 1
ATOM 3406 C C . LEU A 1 424 ? -19.800 -11.691 63.991 1.00 92.19 424 LEU A C 1
ATOM 3408 O O . LEU A 1 424 ? -19.497 -12.557 64.814 1.00 92.19 424 LEU A O 1
ATOM 3412 N N . GLN A 1 425 ? -19.378 -10.430 64.115 1.00 91.75 425 GLN A N 1
ATOM 3413 C CA . GLN A 1 425 ? -18.599 -9.954 65.262 1.00 91.75 425 GLN A CA 1
ATOM 3414 C C . GLN A 1 425 ? -19.391 -10.071 66.566 1.00 91.75 425 GLN A C 1
ATOM 3416 O O . GLN A 1 425 ? -18.854 -10.520 67.582 1.00 91.75 425 GLN A O 1
ATOM 3421 N N . GLU A 1 426 ? -20.677 -9.724 66.542 1.00 91.88 426 GLU A N 1
ATOM 3422 C CA . GLU A 1 426 ? -21.547 -9.865 67.702 1.00 91.88 426 GLU A CA 1
ATOM 3423 C C . GLU A 1 426 ? -21.730 -11.341 68.088 1.00 91.88 426 GLU A C 1
ATOM 3425 O O . GLU A 1 426 ? -21.581 -11.698 69.260 1.00 91.88 426 GLU A O 1
ATOM 3430 N N . GLN A 1 427 ? -21.979 -12.224 67.115 1.00 89.75 427 GLN A N 1
ATOM 3431 C CA . GLN A 1 427 ? -22.082 -13.668 67.344 1.00 89.75 427 GLN A CA 1
ATOM 3432 C C . GLN A 1 427 ? -20.790 -14.246 67.945 1.00 89.75 427 GLN A C 1
ATOM 3434 O O . GLN A 1 427 ? -20.840 -15.026 68.905 1.00 89.75 427 GLN A O 1
ATOM 3439 N N . ARG A 1 428 ? -19.630 -13.828 67.426 1.00 89.62 428 ARG A N 1
ATOM 3440 C CA . ARG A 1 428 ? -18.305 -14.199 67.939 1.00 89.62 428 ARG A CA 1
ATOM 3441 C C . ARG A 1 428 ? -18.116 -13.727 69.381 1.00 89.62 428 ARG A C 1
ATOM 3443 O O . ARG A 1 428 ? -17.790 -14.534 70.247 1.00 89.62 428 ARG A O 1
ATOM 3450 N N . SER A 1 429 ? -18.422 -12.462 69.671 1.00 89.31 429 SER A N 1
ATOM 3451 C CA . SER A 1 429 ? -18.338 -11.882 71.020 1.00 89.31 429 SER A CA 1
ATOM 3452 C C . SER A 1 429 ? -19.243 -12.604 72.027 1.00 89.31 429 SER A C 1
ATOM 3454 O O . SER A 1 429 ? -18.791 -12.988 73.110 1.00 89.31 429 SER A O 1
ATOM 3456 N N . ARG A 1 430 ? -20.503 -12.881 71.656 1.00 90.62 430 ARG A N 1
ATOM 3457 C CA . ARG A 1 430 ? -21.446 -13.665 72.476 1.00 90.62 430 ARG A CA 1
ATOM 3458 C C . ARG A 1 430 ? -20.904 -15.066 72.773 1.00 90.62 430 ARG A C 1
ATOM 3460 O O . ARG A 1 430 ? -20.970 -15.515 73.919 1.00 90.62 430 ARG A O 1
ATOM 3467 N N . THR A 1 431 ? -20.325 -15.731 71.774 1.00 88.62 431 THR A N 1
ATOM 3468 C CA . THR A 1 431 ? -19.724 -17.066 71.924 1.00 88.62 431 THR A CA 1
ATOM 3469 C C . THR A 1 431 ? -18.534 -17.028 72.883 1.00 88.62 431 THR A C 1
ATOM 3471 O O . THR A 1 431 ? -18.525 -17.778 73.861 1.00 88.62 431 THR A O 1
ATOM 3474 N N . CYS A 1 432 ? -17.588 -16.104 72.687 1.00 90.75 432 CYS A N 1
ATOM 3475 C CA . CYS A 1 432 ? -16.437 -15.926 73.577 1.00 90.75 432 CYS A CA 1
ATOM 3476 C C . CYS A 1 432 ? -16.865 -15.615 75.018 1.00 90.75 432 CYS A C 1
ATOM 3478 O O . CYS A 1 432 ? -16.342 -16.207 75.960 1.00 90.75 432 CYS A O 1
ATOM 3480 N N . ASN A 1 433 ? -17.868 -14.754 75.211 1.00 91.44 433 ASN A N 1
ATOM 3481 C CA . ASN A 1 433 ? -18.414 -14.470 76.540 1.00 91.44 433 ASN A CA 1
ATOM 3482 C C . ASN A 1 433 ? -19.014 -15.720 77.196 1.00 91.44 433 ASN A C 1
ATOM 3484 O O . ASN A 1 433 ? -18.761 -15.971 78.372 1.00 91.44 433 ASN A O 1
ATOM 3488 N N . SER A 1 434 ? -19.755 -16.542 76.445 1.00 91.00 434 SER A N 1
ATOM 3489 C CA . SER A 1 434 ? -20.323 -17.786 76.978 1.00 91.00 434 SER A CA 1
ATOM 3490 C C . SER A 1 434 ? -19.243 -18.787 77.420 1.00 91.00 434 SER A C 1
ATOM 3492 O O . SER A 1 434 ? -19.356 -19.370 78.502 1.00 91.00 434 SER A O 1
ATOM 3494 N N . LEU A 1 435 ? -18.166 -18.930 76.633 1.00 91.12 435 LEU A N 1
ATOM 3495 C CA . LEU A 1 435 ? -17.011 -19.773 76.956 1.00 91.12 435 LEU A CA 1
ATOM 3496 C C . LEU A 1 435 ? -16.290 -19.256 78.203 1.00 91.12 435 LEU A C 1
ATOM 3498 O O . LEU A 1 435 ? -15.958 -20.038 79.093 1.00 91.12 435 LEU A O 1
ATOM 3502 N N . PHE A 1 436 ? -16.105 -17.939 78.294 1.00 91.38 436 PHE A N 1
ATOM 3503 C CA . PHE A 1 436 ? -15.460 -17.298 79.430 1.00 91.38 436 PHE A CA 1
ATOM 3504 C C . PHE A 1 436 ? -16.257 -17.473 80.725 1.00 91.38 436 PHE A C 1
ATOM 3506 O O . PHE A 1 436 ? -15.719 -17.952 81.720 1.00 91.38 436 PHE A O 1
ATOM 3513 N N . THR A 1 437 ? -17.565 -17.198 80.714 1.00 91.88 437 THR A N 1
ATOM 3514 C CA . THR A 1 437 ? -18.425 -17.419 81.887 1.00 91.88 437 THR A CA 1
ATOM 3515 C C . THR A 1 437 ? -18.470 -18.896 82.295 1.00 91.88 437 THR A C 1
ATOM 3517 O O . THR A 1 437 ? -18.520 -19.208 83.488 1.00 91.88 437 THR A O 1
ATOM 3520 N N . ALA A 1 438 ? -18.439 -19.831 81.337 1.00 91.25 438 ALA A N 1
ATOM 3521 C CA . ALA A 1 438 ? -18.335 -21.258 81.638 1.00 91.25 438 ALA A CA 1
ATOM 3522 C C . ALA A 1 438 ? -16.997 -21.604 82.315 1.00 91.25 438 ALA A C 1
ATOM 3524 O O . ALA A 1 438 ? -16.990 -22.336 83.308 1.00 91.25 438 ALA A O 1
ATOM 3525 N N . ALA A 1 439 ? -15.887 -21.038 81.831 1.00 91.06 439 ALA A N 1
ATOM 3526 C CA . ALA A 1 439 ? -14.569 -21.208 82.431 1.00 91.06 439 ALA A CA 1
ATOM 3527 C C . ALA A 1 439 ? -14.514 -20.641 83.858 1.00 91.06 439 ALA A C 1
ATOM 3529 O O . ALA A 1 439 ? -14.043 -21.325 84.761 1.00 91.06 439 ALA A O 1
ATOM 3530 N N . GLU A 1 440 ? -15.076 -19.455 84.112 1.00 91.25 440 GLU A N 1
ATOM 3531 C CA . GLU A 1 440 ? -15.126 -18.870 85.460 1.00 91.25 440 GLU A CA 1
ATOM 3532 C C . GLU A 1 440 ? -15.877 -19.748 86.469 1.00 91.25 440 GLU A C 1
ATOM 3534 O O . GLU A 1 440 ? -15.462 -19.870 87.624 1.00 91.25 440 GLU A O 1
ATOM 3539 N N . ARG A 1 441 ? -16.969 -20.401 86.048 1.00 91.00 441 ARG A N 1
ATOM 3540 C CA . ARG A 1 441 ? -17.701 -21.345 86.909 1.00 91.00 441 ARG A CA 1
ATOM 3541 C C . ARG A 1 441 ? -16.854 -22.568 87.258 1.00 91.00 441 ARG A C 1
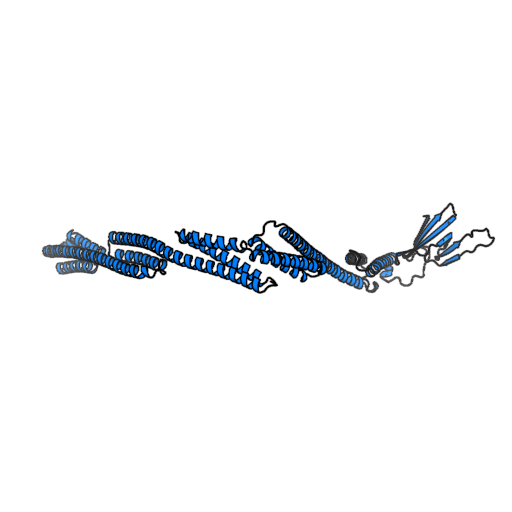ATOM 3543 O O . ARG A 1 441 ? -16.868 -22.999 88.409 1.00 91.00 441 ARG A O 1
ATOM 3550 N N . ILE A 1 442 ? -16.113 -23.109 86.289 1.00 90.44 442 ILE A N 1
ATOM 3551 C CA . ILE A 1 442 ? -15.220 -24.255 86.511 1.00 90.44 442 ILE A CA 1
ATOM 3552 C C . ILE A 1 442 ? -14.039 -23.849 87.405 1.00 90.44 442 ILE A C 1
ATOM 3554 O O . ILE A 1 442 ? -13.725 -24.581 88.339 1.00 90.44 442 ILE A O 1
ATOM 3558 N N . LEU A 1 443 ? -13.444 -22.669 87.195 1.00 89.81 443 LEU A N 1
ATOM 3559 C CA . LEU A 1 443 ? -12.362 -22.135 88.033 1.00 89.81 443 LEU A CA 1
ATOM 3560 C C . LEU A 1 443 ? -12.785 -21.997 89.501 1.00 89.81 443 LEU A C 1
ATOM 3562 O O . LEU A 1 443 ? -12.055 -22.445 90.379 1.00 89.81 443 LEU A O 1
ATOM 3566 N N . LYS A 1 444 ? -13.988 -21.475 89.779 1.00 88.88 444 LYS A N 1
ATOM 3567 C CA . LYS A 1 444 ? -14.540 -21.435 91.149 1.00 88.88 444 LYS A CA 1
ATOM 3568 C C . LYS A 1 444 ? -14.719 -22.834 91.751 1.00 88.88 444 LYS A C 1
ATOM 3570 O O . LYS A 1 444 ? -14.500 -23.033 92.943 1.00 88.88 444 LYS A O 1
ATOM 3575 N N . GLY A 1 445 ? -15.116 -23.813 90.935 1.00 86.69 445 GLY A N 1
ATOM 3576 C CA . GLY A 1 445 ? -15.206 -25.216 91.348 1.00 86.69 445 GLY A CA 1
ATOM 3577 C C . GLY A 1 445 ? -13.843 -25.812 91.716 1.00 86.69 445 GLY A C 1
ATOM 3578 O O . GLY A 1 445 ? -13.722 -26.457 92.756 1.00 86.69 445 GLY A O 1
ATOM 3579 N N . ILE A 1 446 ? -12.820 -25.542 90.899 1.00 86.94 446 ILE A N 1
ATOM 3580 C CA . ILE A 1 446 ? -11.421 -25.923 91.146 1.00 86.94 446 ILE A CA 1
ATOM 3581 C C . ILE A 1 446 ? -10.925 -25.291 92.452 1.00 86.94 446 ILE A C 1
ATOM 3583 O O . ILE A 1 446 ? -10.432 -26.009 93.315 1.00 86.94 446 ILE A O 1
ATOM 3587 N N . GLU A 1 447 ? -11.115 -23.983 92.636 1.00 87.31 447 GLU A N 1
ATOM 3588 C CA . GLU A 1 447 ? -10.694 -23.252 93.839 1.00 87.31 447 GLU A CA 1
ATOM 3589 C C . GLU A 1 447 ? -11.312 -23.839 95.122 1.00 87.31 447 GLU A C 1
ATOM 3591 O O . GLU A 1 447 ? -10.613 -24.090 96.103 1.00 87.31 447 GLU A O 1
ATOM 3596 N N . ASN A 1 448 ? -12.618 -24.126 95.113 1.00 85.56 448 ASN A N 1
ATOM 3597 C CA . ASN A 1 448 ? -13.298 -24.725 96.264 1.00 85.56 448 ASN A CA 1
ATOM 3598 C C . ASN A 1 448 ? -12.819 -26.150 96.560 1.00 85.56 448 ASN A C 1
ATOM 3600 O O . ASN A 1 448 ? -12.712 -26.529 97.724 1.00 85.56 448 ASN A O 1
ATOM 3604 N N . ARG A 1 449 ? -12.523 -26.942 95.524 1.00 83.50 449 ARG A N 1
ATOM 3605 C CA . ARG A 1 449 ? -12.019 -28.311 95.688 1.00 83.50 449 ARG A CA 1
ATOM 3606 C C . ARG A 1 449 ? -10.585 -28.315 96.211 1.00 83.50 449 ARG A C 1
ATOM 3608 O O . ARG A 1 449 ? -10.263 -29.123 97.076 1.00 83.50 449 ARG A O 1
ATOM 3615 N N . LEU A 1 450 ? -9.761 -27.366 95.771 1.00 83.62 450 LEU A N 1
ATOM 3616 C CA . LEU A 1 450 ? -8.391 -27.200 96.255 1.00 83.62 450 LEU A CA 1
ATOM 3617 C C . LEU A 1 450 ? -8.314 -26.912 97.759 1.00 83.62 450 LEU A C 1
ATOM 3619 O O . LEU A 1 450 ? -7.445 -27.469 98.420 1.00 83.62 450 LEU A O 1
ATOM 3623 N N . LYS A 1 451 ? -9.272 -26.160 98.322 1.00 82.69 451 LYS A N 1
ATOM 3624 C CA . LYS A 1 451 ? -9.368 -25.894 99.775 1.00 82.69 451 LYS A CA 1
ATOM 3625 C C . LYS A 1 451 ? -9.557 -27.152 100.637 1.00 82.69 451 LYS A C 1
ATOM 3627 O O . LYS A 1 451 ? -9.388 -27.077 101.849 1.00 82.69 451 LYS A O 1
ATOM 3632 N N . THR A 1 452 ? -9.939 -28.288 100.047 1.00 80.81 452 THR A N 1
ATOM 3633 C CA . THR A 1 452 ? -10.126 -29.557 100.778 1.00 80.81 452 THR A CA 1
ATOM 3634 C C . THR A 1 452 ? -8.860 -30.409 100.869 1.00 80.81 452 THR A C 1
ATOM 3636 O O . THR A 1 452 ? -8.825 -31.345 101.665 1.00 80.81 452 THR A O 1
ATOM 3639 N N . PHE A 1 453 ? -7.821 -30.093 100.092 1.00 82.25 453 PHE A N 1
ATOM 3640 C CA . PHE A 1 453 ? -6.547 -30.810 100.122 1.00 82.25 453 PHE A CA 1
ATOM 3641 C C . PHE A 1 453 ? -5.586 -30.153 101.112 1.00 82.25 453 PHE A C 1
ATOM 3643 O O . PHE A 1 453 ? -5.592 -28.937 101.280 1.00 82.25 453 PHE A O 1
ATOM 3650 N N . SER A 1 454 ? -4.768 -30.957 101.792 1.00 73.81 454 SER A N 1
ATOM 3651 C CA . SER A 1 454 ? -3.891 -30.475 102.875 1.00 73.81 454 SER A CA 1
ATOM 3652 C C . SER A 1 454 ? -2.407 -30.628 102.556 1.00 73.81 454 SER A C 1
ATOM 3654 O O . SER A 1 454 ? -1.567 -30.121 103.297 1.00 73.81 454 SER A O 1
ATOM 3656 N N . THR A 1 455 ? -2.065 -31.330 101.470 1.00 79.38 455 THR A N 1
ATOM 3657 C CA . THR A 1 455 ? -0.673 -31.553 101.073 1.00 79.38 455 THR A CA 1
ATOM 3658 C C . THR A 1 455 ? -0.374 -31.012 99.669 1.00 79.38 455 THR A C 1
ATOM 3660 O O . THR A 1 455 ? -1.188 -31.162 98.751 1.00 79.38 455 THR A O 1
ATOM 3663 N N . PRO A 1 456 ? 0.829 -30.450 99.440 1.00 78.50 456 PRO A N 1
ATOM 3664 C CA . PRO A 1 456 ? 1.249 -29.999 98.111 1.00 78.50 456 PRO A CA 1
ATOM 3665 C C . PRO A 1 456 ? 1.219 -31.105 97.044 1.00 78.50 456 PRO A C 1
ATOM 3667 O O . PRO A 1 456 ? 1.026 -30.826 95.861 1.00 78.50 456 PRO A O 1
ATOM 3670 N N . THR A 1 457 ? 1.404 -32.367 97.440 1.00 79.25 457 THR A N 1
ATOM 3671 C CA . THR A 1 457 ? 1.374 -33.518 96.527 1.00 79.25 457 THR A CA 1
ATOM 3672 C C . THR A 1 457 ? -0.043 -33.807 96.024 1.00 79.25 457 THR A C 1
ATOM 3674 O O . THR A 1 457 ? -0.219 -34.055 94.832 1.00 79.25 457 THR A O 1
ATOM 3677 N N . GLU A 1 458 ? -1.062 -33.705 96.884 1.00 79.06 458 GLU A N 1
ATOM 3678 C CA . GLU A 1 458 ? -2.476 -33.852 96.499 1.00 79.06 458 GLU A CA 1
ATOM 3679 C C . GLU A 1 458 ? -2.931 -32.720 95.569 1.00 79.06 458 GLU A C 1
ATOM 3681 O O . GLU A 1 458 ? -3.574 -32.973 94.550 1.00 79.06 458 GLU A O 1
ATOM 3686 N N . ILE A 1 459 ? -2.527 -31.482 95.871 1.00 79.50 459 ILE A N 1
ATOM 3687 C CA . ILE A 1 459 ? -2.846 -30.291 95.070 1.00 79.50 459 ILE A CA 1
ATOM 3688 C C . ILE A 1 459 ? -2.242 -30.391 93.667 1.00 79.50 459 ILE A C 1
ATOM 3690 O O . ILE A 1 459 ? -2.938 -30.193 92.669 1.00 79.50 459 ILE A O 1
ATOM 3694 N N . ASN A 1 460 ? -0.957 -30.741 93.569 1.00 81.12 460 ASN A N 1
ATOM 3695 C CA . ASN A 1 460 ? -0.294 -30.902 92.275 1.00 81.12 460 ASN A CA 1
ATOM 3696 C C . ASN A 1 460 ? -0.827 -32.116 91.497 1.00 81.12 460 ASN A C 1
ATOM 3698 O O . ASN A 1 460 ? -0.966 -32.030 90.279 1.00 81.12 460 ASN A O 1
ATOM 3702 N N . GLY A 1 461 ? -1.181 -33.215 92.175 1.00 80.44 461 GLY A N 1
ATOM 3703 C CA . GLY A 1 461 ? -1.801 -34.385 91.544 1.00 80.44 461 GLY A CA 1
ATOM 3704 C C . GLY A 1 461 ? -3.170 -34.071 90.934 1.00 80.44 461 GLY A C 1
ATOM 3705 O O . GLY A 1 461 ? -3.428 -34.419 89.779 1.00 80.44 461 GLY A O 1
ATOM 3706 N N . PHE A 1 462 ? -4.010 -33.339 91.671 1.00 82.19 462 PHE A N 1
ATOM 3707 C CA . PHE A 1 462 ? -5.303 -32.848 91.196 1.00 82.19 462 PHE A CA 1
ATOM 3708 C C . PHE A 1 462 ? -5.146 -31.892 90.004 1.00 82.19 462 PHE A C 1
ATOM 3710 O O . PHE A 1 462 ? -5.777 -32.080 88.968 1.00 82.19 462 PHE A O 1
ATOM 3717 N N . LEU A 1 463 ? -4.251 -30.904 90.098 1.00 81.69 463 LEU A N 1
ATOM 3718 C CA . LEU A 1 463 ? -4.038 -29.932 89.021 1.00 81.69 463 LEU A CA 1
ATOM 3719 C C . LEU A 1 463 ? -3.402 -30.525 87.754 1.00 81.69 463 LEU A C 1
ATOM 3721 O O . LEU A 1 463 ? -3.565 -29.972 86.663 1.00 81.69 463 LEU A O 1
ATOM 3725 N N . ALA A 1 464 ? -2.656 -31.623 87.882 1.00 80.06 464 ALA A N 1
ATOM 3726 C CA . ALA A 1 464 ? -2.026 -32.289 86.749 1.00 80.06 464 ALA A CA 1
ATOM 3727 C C . ALA A 1 464 ? -3.006 -33.153 85.942 1.00 80.06 464 ALA A C 1
ATOM 3729 O O . ALA A 1 464 ? -2.851 -33.220 84.724 1.00 80.06 464 ALA A O 1
ATOM 3730 N N . SER A 1 465 ? -3.993 -33.779 86.600 1.00 76.81 465 SER A N 1
ATOM 3731 C CA . SER A 1 465 ? -4.761 -34.892 86.009 1.00 76.81 465 SER A CA 1
ATOM 3732 C C . SER A 1 465 ? -6.288 -34.782 86.133 1.00 76.81 465 SER A C 1
ATOM 3734 O O . SER A 1 465 ? -6.991 -35.666 85.649 1.00 76.81 465 SER A O 1
ATOM 3736 N N . ASP A 1 466 ? -6.838 -33.757 86.798 1.00 86.31 466 ASP A N 1
ATOM 3737 C CA . ASP A 1 466 ? -8.295 -33.619 86.931 1.00 86.31 466 ASP A CA 1
ATOM 3738 C C . ASP A 1 466 ? -8.942 -33.056 85.652 1.00 86.31 466 ASP A C 1
ATOM 3740 O O . ASP A 1 466 ? -8.490 -32.073 85.053 1.00 86.31 466 ASP A O 1
ATOM 3744 N N . LEU A 1 467 ? -10.069 -33.666 85.279 1.00 84.50 467 LEU A N 1
ATOM 3745 C CA . LEU A 1 467 ? -10.869 -33.330 84.101 1.00 84.50 467 LEU A CA 1
ATOM 3746 C C . LEU A 1 467 ? -11.317 -31.855 84.076 1.00 84.50 467 LEU A C 1
ATOM 3748 O O . LEU A 1 467 ? -11.484 -31.276 83.002 1.00 84.50 467 LEU A O 1
ATOM 3752 N N . MET A 1 468 ? -11.514 -31.218 85.236 1.00 84.69 468 MET A N 1
ATOM 3753 C CA . MET A 1 468 ? -11.875 -29.799 85.317 1.00 84.69 468 MET A CA 1
ATOM 3754 C C . MET A 1 468 ? -10.747 -28.902 84.802 1.00 84.69 468 MET A C 1
ATOM 3756 O O . MET A 1 468 ? -11.020 -27.910 84.126 1.00 84.69 468 MET A O 1
ATOM 3760 N N . VAL A 1 469 ? -9.489 -29.255 85.075 1.00 85.94 469 VAL A N 1
ATOM 3761 C CA . VAL A 1 469 ? -8.320 -28.476 84.644 1.00 85.94 469 VAL A CA 1
ATOM 3762 C C . VAL A 1 469 ? -8.062 -28.662 83.153 1.00 85.94 469 VAL A C 1
ATOM 3764 O O . VAL A 1 469 ? -7.794 -27.684 82.453 1.00 85.94 469 VAL A O 1
ATOM 3767 N N . GLU A 1 470 ? -8.218 -29.881 82.635 1.00 87.44 470 GLU A N 1
ATOM 3768 C CA . GLU A 1 470 ? -8.185 -30.125 81.188 1.00 87.44 470 GLU A CA 1
ATOM 3769 C C . GLU A 1 470 ? -9.278 -29.341 80.458 1.00 87.44 470 GLU A C 1
ATOM 3771 O O . GLU A 1 470 ? -9.009 -28.704 79.440 1.00 87.44 470 GLU A O 1
ATOM 3776 N N . LYS A 1 471 ? -10.492 -29.290 81.018 1.00 89.88 471 LYS A N 1
ATOM 3777 C CA . LYS A 1 471 ? -11.602 -28.527 80.439 1.00 89.88 471 LYS A CA 1
ATOM 3778 C C . LYS A 1 471 ? -11.349 -27.019 80.429 1.00 89.88 471 LYS A C 1
ATOM 3780 O O . LYS A 1 471 ? -11.766 -26.349 79.491 1.00 89.88 471 LYS A O 1
ATOM 3785 N N . ILE A 1 472 ? -10.636 -26.476 81.420 1.00 90.69 472 ILE A N 1
ATOM 3786 C CA . ILE A 1 472 ? -10.173 -25.079 81.392 1.00 90.69 472 ILE A CA 1
ATOM 3787 C C . ILE A 1 472 ? -9.164 -24.847 80.265 1.00 90.69 472 ILE A C 1
ATOM 3789 O O . ILE A 1 472 ? -9.281 -23.852 79.548 1.00 90.69 472 ILE A O 1
ATOM 3793 N N . ARG A 1 473 ? -8.202 -25.759 80.075 1.00 88.75 473 ARG A N 1
ATOM 3794 C CA . ARG A 1 473 ? -7.229 -25.665 78.973 1.00 88.75 473 ARG A CA 1
ATOM 3795 C C . ARG A 1 473 ? -7.921 -25.741 77.606 1.00 88.75 473 ARG A C 1
ATOM 3797 O O . ARG A 1 473 ? -7.588 -24.948 76.731 1.00 88.75 473 ARG A O 1
ATOM 3804 N N . ASP A 1 474 ? -8.918 -26.616 77.448 1.00 91.62 474 ASP A N 1
ATOM 3805 C CA . ASP A 1 474 ? -9.747 -26.713 76.234 1.00 91.62 474 ASP A CA 1
ATOM 3806 C C . ASP A 1 474 ? -10.561 -25.429 75.987 1.00 91.62 474 ASP A C 1
ATOM 3808 O O . ASP A 1 474 ? -10.544 -24.882 74.887 1.00 91.62 474 ASP A O 1
ATOM 3812 N N . LEU A 1 475 ? -11.219 -24.873 77.012 1.00 91.56 475 LEU A N 1
ATOM 3813 C CA . LEU A 1 475 ? -11.958 -23.608 76.882 1.00 91.56 475 LEU A CA 1
ATOM 3814 C C . LEU A 1 475 ? -11.044 -22.426 76.519 1.00 91.56 475 LEU A C 1
ATOM 3816 O O . LEU A 1 475 ? -11.428 -21.601 75.690 1.00 91.56 475 LEU A O 1
ATOM 3820 N N . ALA A 1 476 ? -9.836 -22.363 77.085 1.00 89.31 476 ALA A N 1
ATOM 3821 C CA . ALA A 1 476 ? -8.839 -21.363 76.714 1.00 89.31 476 ALA A CA 1
ATOM 3822 C C . ALA A 1 476 ? -8.389 -21.534 75.249 1.00 89.31 476 ALA A C 1
ATOM 3824 O O . ALA A 1 476 ? -8.382 -20.567 74.490 1.00 89.31 476 ALA A O 1
ATOM 3825 N N . ALA A 1 477 ? -8.120 -22.767 74.805 1.00 90.50 477 ALA A N 1
ATOM 3826 C CA . ALA A 1 477 ? -7.784 -23.048 73.408 1.00 90.50 477 ALA A CA 1
ATOM 3827 C C . ALA A 1 477 ? -8.915 -22.653 72.437 1.00 90.50 477 ALA A C 1
ATOM 3829 O O . ALA A 1 477 ? -8.651 -22.060 71.390 1.00 90.50 477 ALA A O 1
ATOM 3830 N N . ARG A 1 478 ? -10.182 -22.901 72.795 1.00 90.31 478 ARG A N 1
ATOM 3831 C CA . ARG A 1 478 ? -11.352 -22.488 71.996 1.00 90.31 478 ARG A CA 1
ATOM 3832 C C . ARG A 1 478 ? -11.528 -20.970 71.923 1.00 90.31 478 ARG A C 1
ATOM 3834 O O . ARG A 1 478 ? -11.967 -20.465 70.891 1.00 90.31 478 ARG A O 1
ATOM 3841 N N . LEU A 1 479 ? -11.179 -20.237 72.982 1.00 89.88 479 LEU A N 1
ATOM 3842 C CA . LEU A 1 479 ? -11.166 -18.769 72.978 1.00 89.88 479 LEU A CA 1
ATOM 3843 C C . LEU A 1 479 ? -10.085 -18.215 72.043 1.00 89.88 479 LEU A C 1
ATOM 3845 O O . LEU A 1 479 ? -10.373 -17.307 71.265 1.00 89.88 479 LEU A O 1
ATOM 3849 N N . VAL A 1 480 ? -8.893 -18.822 72.031 1.00 87.19 480 VAL A N 1
ATOM 3850 C CA . VAL A 1 480 ? -7.832 -18.492 71.062 1.00 87.19 480 VAL A CA 1
ATOM 3851 C C . VAL A 1 480 ? -8.277 -18.789 69.628 1.00 87.19 480 VAL A C 1
ATOM 3853 O O . VAL A 1 480 ? -8.094 -17.947 68.755 1.00 87.19 480 VAL A O 1
ATOM 3856 N N . GLN A 1 481 ? -8.915 -19.937 69.373 1.00 86.62 481 GLN A N 1
ATOM 3857 C CA . GLN A 1 481 ? -9.462 -20.268 68.046 1.00 86.62 481 GLN A CA 1
ATOM 3858 C C . GLN A 1 481 ? -10.574 -19.307 67.609 1.00 86.62 481 GLN A C 1
ATOM 3860 O O . GLN A 1 481 ? -10.663 -18.949 66.440 1.00 86.62 481 GLN A O 1
ATOM 3865 N N . SER A 1 482 ? -11.383 -18.830 68.556 1.00 84.19 482 SER A N 1
ATOM 3866 C CA . SER A 1 482 ? -12.381 -17.778 68.331 1.00 84.19 482 SER A CA 1
ATOM 3867 C C . SER A 1 482 ? -11.750 -16.374 68.295 1.00 84.19 482 SER A C 1
ATOM 3869 O O . SER A 1 482 ? -12.463 -15.378 68.239 1.00 84.19 482 SER A O 1
ATOM 3871 N N . GLY A 1 483 ? -10.416 -16.275 68.344 1.00 82.75 483 GLY A N 1
ATOM 3872 C CA . GLY A 1 483 ? -9.575 -15.074 68.347 1.00 82.75 483 GLY A CA 1
ATOM 3873 C C . GLY A 1 483 ? -9.879 -14.032 69.423 1.00 82.75 483 GLY A C 1
ATOM 3874 O O . GLY A 1 483 ? -9.702 -12.846 69.172 1.00 82.75 483 GLY A O 1
ATOM 3875 N N . ASP A 1 484 ? -10.312 -14.470 70.606 1.00 86.75 484 ASP A N 1
ATOM 3876 C CA . ASP A 1 484 ? -10.331 -13.664 71.832 1.00 86.75 484 ASP A CA 1
ATOM 3877 C C . ASP A 1 484 ? -9.209 -14.154 72.767 1.00 86.75 484 ASP A C 1
ATOM 3879 O O . ASP A 1 484 ? -9.416 -14.928 73.706 1.00 86.75 484 ASP A O 1
ATOM 3883 N N . THR A 1 485 ? -7.975 -13.752 72.447 1.00 86.75 485 THR A N 1
ATOM 3884 C CA . THR A 1 485 ? -6.763 -14.154 73.180 1.00 86.75 485 THR A CA 1
ATOM 3885 C C . THR A 1 485 ? -6.705 -13.548 74.578 1.00 86.75 485 THR A C 1
ATOM 3887 O O . THR A 1 485 ? -6.259 -14.212 75.506 1.00 86.75 485 THR A O 1
ATOM 3890 N N . VAL A 1 486 ? -7.244 -12.338 74.759 1.00 89.56 486 VAL A N 1
ATOM 3891 C CA . VAL A 1 486 ? -7.272 -11.637 76.051 1.00 89.56 486 VAL A CA 1
ATOM 3892 C C . VAL A 1 486 ? -8.044 -12.447 77.090 1.00 89.56 486 VAL A C 1
ATOM 3894 O O . VAL A 1 486 ? -7.537 -12.693 78.184 1.00 89.56 486 VAL A O 1
ATOM 3897 N N . LYS A 1 487 ? -9.246 -12.930 76.744 1.00 89.06 487 LYS A N 1
ATOM 3898 C CA . LYS A 1 487 ? -10.039 -13.767 77.656 1.00 89.06 487 LYS A CA 1
ATOM 3899 C C . LYS A 1 487 ? -9.412 -15.134 77.911 1.00 89.06 487 LYS A C 1
ATOM 3901 O O . LYS A 1 487 ? -9.553 -15.667 79.012 1.00 89.06 487 LYS A O 1
ATOM 3906 N N . SER A 1 488 ? -8.722 -15.703 76.921 1.00 90.75 488 SER A N 1
ATOM 3907 C CA . SER A 1 488 ? -7.940 -16.930 77.115 1.00 90.75 488 SER A CA 1
ATOM 3908 C C . SER A 1 488 ? -6.829 -16.720 78.146 1.00 90.75 488 SER A C 1
ATOM 3910 O O . SER A 1 488 ? -6.731 -17.488 79.106 1.00 90.75 488 SER A O 1
ATOM 3912 N N . ASP A 1 489 ? -6.028 -15.668 77.980 1.00 89.06 489 ASP A N 1
ATOM 3913 C CA . ASP A 1 489 ? -4.913 -15.346 78.873 1.00 89.06 489 ASP A CA 1
ATOM 3914 C C . ASP A 1 489 ? -5.405 -15.051 80.292 1.00 89.06 489 ASP A C 1
ATOM 3916 O O . ASP A 1 489 ? -4.797 -15.494 81.266 1.00 89.06 489 ASP A O 1
ATOM 3920 N N . GLU A 1 490 ? -6.554 -14.386 80.430 1.00 91.75 490 GLU A N 1
ATOM 3921 C CA . GLU A 1 490 ? -7.176 -14.135 81.729 1.00 91.75 490 GLU A CA 1
ATOM 3922 C C . GLU A 1 490 ? -7.588 -15.437 82.440 1.00 91.75 490 GLU A C 1
ATOM 3924 O O . GLU A 1 490 ? -7.320 -15.602 83.631 1.00 91.75 490 GLU A O 1
ATOM 3929 N N . ILE A 1 491 ? -8.196 -16.395 81.732 1.00 91.56 491 ILE A N 1
ATOM 3930 C CA . ILE A 1 491 ? -8.559 -17.704 82.306 1.00 91.56 491 ILE A CA 1
ATOM 3931 C C . ILE A 1 491 ? -7.310 -18.477 82.736 1.00 91.56 491 ILE A C 1
ATOM 3933 O O . ILE A 1 491 ? -7.279 -19.045 83.832 1.00 91.56 491 ILE A O 1
ATOM 3937 N N . GLN A 1 492 ? -6.278 -18.503 81.891 1.00 88.12 492 GLN A N 1
ATOM 3938 C CA . GLN A 1 492 ? -5.017 -19.174 82.207 1.00 88.12 492 GLN A CA 1
ATOM 3939 C C . GLN A 1 492 ? -4.305 -18.503 83.391 1.00 88.12 492 GLN A C 1
ATOM 3941 O O . GLN A 1 492 ? -3.791 -19.193 84.276 1.00 88.12 492 GLN A O 1
ATOM 3946 N N . GLY A 1 493 ? -4.337 -17.170 83.457 1.00 90.44 493 GLY A N 1
ATOM 3947 C CA . GLY A 1 493 ? -3.833 -16.378 84.576 1.00 90.44 493 GLY A CA 1
ATOM 3948 C C . GLY A 1 493 ? -4.571 -16.675 85.881 1.00 90.44 493 GLY A C 1
ATOM 3949 O O . GLY A 1 493 ? -3.928 -16.951 86.894 1.00 90.44 493 GLY A O 1
ATOM 3950 N N . LYS A 1 494 ? -5.911 -16.720 85.856 1.00 88.56 494 LYS A N 1
ATOM 3951 C CA . LYS A 1 494 ? -6.737 -17.100 87.017 1.00 88.56 494 LYS A CA 1
ATOM 3952 C C . LYS A 1 494 ? -6.422 -18.519 87.496 1.00 88.56 494 LYS A C 1
ATOM 3954 O O . LYS A 1 494 ? -6.264 -18.726 88.695 1.00 88.56 494 LYS A O 1
ATOM 3959 N N . LEU A 1 495 ? -6.258 -19.486 86.588 1.00 87.88 495 LEU A N 1
ATOM 3960 C CA . LEU A 1 495 ? -5.858 -20.854 86.948 1.00 87.88 495 LEU A CA 1
ATOM 3961 C C . LEU A 1 495 ? -4.481 -20.889 87.632 1.00 87.88 495 LEU A C 1
ATOM 3963 O O . LEU A 1 495 ? -4.292 -21.618 88.607 1.00 87.88 495 LEU A O 1
ATOM 3967 N N . LYS A 1 496 ? -3.520 -20.098 87.139 1.00 87.06 496 LYS A N 1
ATOM 3968 C CA . LYS A 1 496 ? -2.186 -19.986 87.740 1.00 87.06 496 LYS A CA 1
ATOM 3969 C C . LYS A 1 496 ? -2.242 -19.356 89.134 1.00 87.06 496 LYS A C 1
ATOM 3971 O O . LYS A 1 496 ? -1.610 -19.894 90.038 1.00 87.06 496 LYS A O 1
ATOM 3976 N N . SER A 1 497 ? -3.025 -18.289 89.313 1.00 87.75 497 SER A N 1
ATOM 3977 C CA . SER A 1 497 ? -3.245 -17.655 90.622 1.00 87.75 497 SER A CA 1
ATOM 3978 C C . SER A 1 497 ? -3.857 -18.640 91.616 1.00 87.75 497 SER A C 1
ATOM 3980 O O . SER A 1 497 ? -3.307 -18.832 92.691 1.00 87.75 497 SER A O 1
ATOM 3982 N N . ILE A 1 498 ? -4.919 -19.355 91.221 1.00 85.88 498 ILE A N 1
ATOM 3983 C CA . ILE A 1 498 ? -5.573 -20.370 92.065 1.00 85.88 498 ILE A CA 1
ATOM 3984 C C . ILE A 1 498 ? -4.582 -21.464 92.498 1.00 85.88 498 ILE A C 1
ATOM 3986 O O . ILE A 1 498 ? -4.630 -21.929 93.634 1.00 85.88 498 ILE A O 1
ATOM 3990 N N . ARG A 1 499 ? -3.658 -21.870 91.615 1.00 83.12 499 ARG A N 1
ATOM 3991 C CA . ARG A 1 499 ? -2.585 -22.812 91.966 1.00 83.12 499 ARG A CA 1
ATOM 3992 C C . ARG A 1 499 ? -1.612 -22.227 92.990 1.00 83.12 499 ARG A C 1
ATOM 3994 O O . ARG A 1 499 ? -1.217 -22.936 93.907 1.00 83.12 499 ARG A O 1
ATOM 4001 N N . GLU A 1 500 ? -1.171 -20.987 92.796 1.00 85.06 500 GLU A N 1
ATOM 4002 C CA . GLU A 1 500 ? -0.223 -20.323 93.699 1.00 85.06 500 GLU A CA 1
ATOM 4003 C C . GLU A 1 500 ? -0.833 -20.083 95.085 1.00 85.06 500 GLU A C 1
ATOM 4005 O O . GLU A 1 500 ? -0.155 -20.315 96.083 1.00 85.06 500 GLU A O 1
ATOM 4010 N N . ASP A 1 501 ? -2.114 -19.711 95.149 1.00 82.25 501 ASP A N 1
ATOM 4011 C CA . ASP A 1 501 ? -2.849 -19.503 96.400 1.00 82.25 501 ASP A CA 1
ATOM 4012 C C . ASP A 1 501 ? -3.112 -20.810 97.157 1.00 82.25 501 ASP A C 1
ATOM 4014 O O . ASP A 1 501 ? -3.068 -20.816 98.379 1.00 82.25 501 ASP A O 1
ATOM 4018 N N . ALA A 1 502 ? -3.352 -21.927 96.459 1.00 79.69 502 ALA A N 1
ATOM 4019 C CA . ALA A 1 502 ? -3.543 -23.230 97.103 1.00 79.69 502 ALA A CA 1
ATOM 4020 C C . ALA A 1 502 ? -2.237 -23.842 97.651 1.00 79.69 502 ALA A C 1
ATOM 4022 O O . ALA A 1 502 ? -2.283 -24.682 98.543 1.00 79.69 502 ALA A O 1
ATOM 4023 N N . LEU A 1 503 ? -1.077 -23.468 97.098 1.00 76.50 503 LEU A N 1
ATOM 4024 C CA . LEU A 1 503 ? 0.241 -23.959 97.532 1.00 76.50 503 LEU A CA 1
ATOM 4025 C C . LEU A 1 503 ? 0.876 -23.116 98.653 1.00 76.50 503 LEU A C 1
ATOM 4027 O O . LEU A 1 503 ? 1.914 -23.519 99.184 1.00 76.50 503 LEU A O 1
ATOM 4031 N N . ARG A 1 504 ? 0.294 -21.952 98.962 1.00 73.25 504 ARG A N 1
ATOM 4032 C CA . ARG A 1 504 ? 0.630 -21.119 100.124 1.00 73.25 504 ARG A CA 1
ATOM 4033 C C . ARG A 1 504 ? -0.116 -21.607 101.354 1.00 73.25 504 ARG A C 1
ATOM 4035 O O . ARG A 1 504 ? 0.511 -21.557 102.436 1.00 73.25 504 ARG A O 1
#

Sequence (504 aa):
FESKISAPNGEDYQYVFYNQNDGICVILSYNCIEQKIDTPLICHGFSLFDNGEMLLFKAEAEPRNSHVIQIWQTPFCSPNYSFTQTQSDSILYKIGNKEIVRCMAECRIVQSLLNKDDTYTNLYLDITRSADRIIDTYFWIDKEEGCGLGEILKQIRTTSHGAVEEFEKVSKLKRTTRETIDAVSRKAEEILSATSTSLTPKIETFVKNLSILRSLRGEVISLRDLRYADIPHIDSLEERIKKRSSELSEGCVAFLLTPEGFIYYKDSVVSLEGKITEVQKTTEGSKLDEQIVQAGKELELLLEIVSNLKIEDPTQATQIIEKISSIYSDVNRIRSSLRIKLKELRNQEGAAEFRAQMKLLEQSVANYIDISDSPERCDEYYTKILVQIEELEGNFADYDEFIPELAQRRTDIHSSFETKKAALQEQRSRTCNSLFTAAERILKGIENRLKTFSTPTEINGFLASDLMVEKIRDLAARLVQSGDTVKSDEIQGKLKSIREDALR

pLDDT: mean 86.61, std 6.77, range [56.16, 95.06]

Foldseek 3Di:
DPDWFAFQLLFKIWDWDADPVVLKIWIWIAGLLLRDIDDIDIASDWDAAQQQKIKGWHDDPDDDPDGDIDIDRHSRHDPPDDDPDDDPDDPDNVVGSNVVSNLSSLVVVLVVLVPDDPPDDCSLVVNLVSLVCSLVVDVCCPDVVVVCNNVVSVVSNVVSVVVVVVVVVVVVLLVVLVVLLVVLLVVLVVLLVVLVPDPDDALVSLLVSLVVLVVSLVSLVVSVVRPPGPVVVSVVSNVSSVVSSLVSLVVLLVLLPDPRSCVVLVVLLVVLLVVLVVDQALVSLVVSLVSLVVSLVSLVSVLVSLVPHPDVDVVSSVVSVVVSVVSNVSSVVSSVSSVVSSVVNCVVVVVVVLVVLVVVLVVLLVVQLVPDLALVSLVVSLVVSVVSLVVSCVVCVVPPVCVVVSVVVNVVSVVSSVVSSVVNVVVLVVVLVVLLVVLVVLLVVLLVVLVVDDDLVVLVVCCVDPPSNVSLVVSLVVCVVSVNNVSSVVSVVSNVVSSVVSND

Secondary structure (DSSP, 8-state):
--EEEE-TTSSEEEEEEEETTTTEEEEEEEETTTTEEPPPEEESEEEE-TTSEEEEE---SS--S---EEEEE-S---TT-------S--HHHHH-HHHHHHHHHHHHHHHHHHTS-TTSTTHHHHHHHHHHHHHHH-TTTTSGGGTTHHHHHHHHHHHHHHHHHHHHHHHHHHHHHHHHHHHHHHHHHHHHHHHH---S--HHHHHHHHHHHHHHHHHHHHGGGSTT--HHHHHHHHHHHHHHHHHHHHHHHHHHHSGGGGHHHHHHHHHHHHHHHH--SHHHHHHHHHHHHHHHHHHHHHHHHHHHS--S-HHHHHHHHHHHHHHHHHHHHHHHHHHHHHHHHHHHHHHHHHHHHHHHHHHHHHHHHHS--SHHHHHHHHHHHHHHHHHHHHHTTT-TTTHHHHHHHHHHHHHHHHHHHHHHHHHHHHHHHHHHHHHHHHHHHHHHHHTT--SHHHHHHHHHH-HHHHHHHHHHHHHHHTT-HHHHHHHHHHHHHHHHHHH-

Radius of gyration: 60.57 Å; chains: 1; bounding box: 112×63×185 Å